Protein 3TAK (pdb70)

Foldseek 3Di:
DQFFEEEAAAQFADAVQHGPLVLLLVLLVVLLVLQHAEYEWLAVLHPVVPADLVRLLVRLLSSCVSCVPSHAYEYEQEELDLVSSLVSQQSSVVSPHQAYEYEQRADVADDLVVSLVSVLVSVVSHVHAYEYEADCVGGVYGNALVSVLVNLPRPNDAYYAYAPLPQVRLLVSQVSNVRSHAYEYAQLLCRLVSLLSPHRYYHDHLCSQVVNLRRQLRVCSVVNVVVVNCVSSVLCNVVSVLCVPDPHPQSSSVLCVVLVSHPQRDDPVDHHPDPVSNVVSVVSCVSSVRD/DQFFAEEAAAQFAAAVQHGPLVLLLVLLVVLLVQQHAEYEFLAVLNPVVPADLVRLLVRLLSSCVSCVPVHAYEYEQEELDLVRSLVSQQSSVVSPHQAYEYEQRADVADDLVRSLVSVLVSVVRHVHAYEYEADCVGGVYGNALVSVLVSLPRPRDAYYAYAPLPQVRLLVSCVSNVRSHAYEYAQLLCRLVSLLSPHRYHHDPLCSQVVNLRSQLRVCSVVNPVVSNVVSSVLCNVVSVLCVPDPPPQSSSLLCVVLVSHHQRDDPVDHHDPPVSNVVSVVSCVSSVRD

Structure (mmCIF, N/CA/C/O backbone):
data_3TAK
#
_entry.id   3TAK
#
_cell.length_a   51.250
_cell.length_b   122.420
_cell.length_c   52.310
_cell.angle_alpha   90.00
_cell.angle_beta   116.01
_cell.angle_gamma   90.00
#
_symmetry.space_group_name_H-M   'P 1 21 1'
#
loop_
_entity.id
_entity.type
_entity.pdbx_description
1 polymer 'Dihydrodipicolinate synthase'
2 non-polymer GLYCEROL
3 non-polymer 'PYRUVIC ACID'
4 non-polymer DI(HYDROXYETHYL)ETHER
5 water water
#
loop_
_atom_site.group_PDB
_atom_site.id
_atom_site.type_symbol
_atom_site.label_atom_id
_atom_site.label_alt_id
_atom_site.label_comp_id
_atom_site.label_asym_id
_atom_site.label_entity_id
_atom_site.label_seq_id
_atom_site.pdbx_PDB_ins_code
_atom_site.Cartn_x
_atom_site.Cartn_y
_atom_site.Cartn_z
_atom_site.occupancy
_atom_site.B_iso_or_equiv
_atom_site.auth_seq_id
_atom_site.auth_comp_id
_atom_site.auth_asym_id
_atom_site.auth_atom_id
_atom_site.pdbx_PDB_model_num
ATOM 1 N N . THR A 1 1 ? 9.552 -21.710 28.035 1.00 30.05 1 THR A N 1
ATOM 2 C CA . THR A 1 1 ? 10.249 -22.966 28.181 1.00 25.40 1 THR A CA 1
ATOM 3 C C . THR A 1 1 ? 11.127 -23.218 26.921 1.00 21.14 1 THR A C 1
ATOM 4 O O . THR A 1 1 ? 12.061 -23.991 26.959 1.00 19.87 1 THR A O 1
ATOM 8 N N . ILE A 1 2 ? 10.781 -22.564 25.765 1.00 15.29 2 ILE A N 1
ATOM 9 C CA . ILE A 1 2 ? 11.551 -22.782 24.544 1.00 15.25 2 ILE A CA 1
ATOM 10 C C . ILE A 1 2 ? 12.890 -22.072 24.725 1.00 15.12 2 ILE A C 1
ATOM 11 O O . ILE A 1 2 ? 12.953 -20.907 25.084 1.00 14.65 2 ILE A O 1
ATOM 16 N N . GLN A 1 3 ? 13.995 -22.805 24.541 1.00 15.01 3 GLN A N 1
ATOM 17 C CA . GLN A 1 3 ? 15.330 -22.272 24.698 1.00 13.66 3 GLN A CA 1
ATOM 18 C C . GLN A 1 3 ? 16.217 -22.541 23.494 1.00 12.97 3 GLN A C 1
ATOM 19 O O . GLN A 1 3 ? 15.966 -23.510 22.760 1.00 16.65 3 GLN A O 1
ATOM 25 N N . GLY A 1 4 ? 17.233 -21.756 23.325 1.00 11.78 4 GLY A N 1
ATOM 26 C CA . GLY A 1 4 ? 18.285 -22.005 22.357 1.00 10.07 4 GLY A CA 1
ATOM 27 C C . GLY A 1 4 ? 18.224 -21.100 21.114 1.00 9.30 4 GLY A C 1
ATOM 28 O O . GLY A 1 4 ? 17.923 -19.952 21.206 1.00 11.27 4 GLY A O 1
ATOM 29 N N . SER A 1 5 ? 18.639 -21.696 19.983 1.00 8.93 5 SER A N 1
ATOM 30 C CA . SER A 1 5 ? 18.648 -20.946 18.700 1.00 10.18 5 SER A CA 1
ATOM 31 C C . SER A 1 5 ? 17.304 -21.136 18.041 1.00 9.07 5 SER A C 1
ATOM 32 O O . SER A 1 5 ? 16.913 -22.251 17.690 1.00 9.65 5 SER A O 1
ATOM 35 N N . ILE A 1 6 ? 16.593 -20.014 17.933 1.00 8.54 6 ILE A N 1
ATOM 36 C CA . ILE A 1 6 ? 15.219 -20.033 17.376 1.00 8.78 6 ILE A CA 1
ATOM 37 C C . ILE A 1 6 ? 15.341 -19.219 16.082 1.00 9.44 6 ILE A C 1
ATOM 38 O O . ILE A 1 6 ? 15.403 -18.002 16.102 1.00 9.86 6 ILE A O 1
ATOM 43 N N . VAL A 1 7 ? 15.342 -19.920 14.969 1.00 7.72 7 VAL A N 1
ATOM 44 C CA . VAL A 1 7 ? 15.498 -19.184 13.697 1.00 8.37 7 VAL A CA 1
ATOM 45 C C . VAL A 1 7 ? 14.199 -18.482 13.267 1.00 6.98 7 VAL A C 1
ATOM 46 O O . VAL A 1 7 ? 13.113 -19.018 13.266 1.00 8.91 7 VAL A O 1
ATOM 50 N N . ALA A 1 8 ? 14.413 -17.188 12.913 1.00 7.77 8 ALA A N 1
ATOM 51 C CA . ALA A 1 8 ? 13.334 -16.389 12.343 1.00 7.05 8 ALA A CA 1
ATOM 52 C C . ALA A 1 8 ? 13.493 -16.685 10.859 1.00 6.64 8 ALA A C 1
ATOM 53 O O . ALA A 1 8 ? 14.192 -16.032 10.151 1.00 8.77 8 ALA A O 1
ATOM 55 N N . ILE A 1 9 ? 12.825 -17.773 10.456 1.00 8.55 9 ILE A N 1
ATOM 56 C CA . ILE A 1 9 ? 13.051 -18.315 9.098 1.00 7.04 9 ILE A CA 1
ATOM 57 C C . ILE A 1 9 ? 12.448 -17.405 7.995 1.00 8.17 9 ILE A C 1
ATOM 58 O O . ILE A 1 9 ? 11.371 -16.866 8.106 1.00 8.93 9 ILE A O 1
ATOM 63 N N . VAL A 1 10 ? 13.214 -17.342 6.917 1.00 8.45 10 VAL A N 1
ATOM 64 C CA . VAL A 1 10 ? 12.735 -16.599 5.732 1.00 7.93 10 VAL A CA 1
ATOM 65 C C . VAL A 1 10 ? 11.612 -17.392 5.111 1.00 9.23 10 VAL A C 1
ATOM 66 O O . VAL A 1 10 ? 11.408 -18.578 5.394 1.00 9.44 10 VAL A O 1
ATOM 70 N N . THR A 1 11 ? 10.843 -16.723 4.263 1.00 7.50 11 THR A N 1
ATOM 71 C CA . THR A 1 11 ? 9.822 -17.416 3.458 1.00 7.90 11 THR A CA 1
ATOM 72 C C . THR A 1 11 ? 10.395 -17.476 2.074 1.00 8.06 11 THR A C 1
ATOM 73 O O . THR A 1 11 ? 10.340 -16.452 1.332 1.00 8.31 11 THR A O 1
ATOM 77 N N . PRO A 1 12 ? 10.914 -18.613 1.631 1.00 8.83 12 PRO A N 1
ATOM 78 C CA . PRO A 1 12 ? 11.542 -18.689 0.278 1.00 7.58 12 PRO A CA 1
ATOM 79 C C . PRO A 1 12 ? 10.447 -18.413 -0.765 1.00 7.69 12 PRO A C 1
ATOM 80 O O . PRO A 1 12 ? 9.292 -18.778 -0.622 1.00 8.31 12 PRO A O 1
ATOM 84 N N . MET A 1 13 ? 10.878 -17.676 -1.819 1.00 8.67 13 MET A N 1
ATOM 85 C CA . MET A 1 13 ? 9.972 -17.326 -2.887 1.00 8.55 13 MET A CA 1
ATOM 86 C C . MET A 1 13 ? 10.556 -17.573 -4.253 1.00 9.55 13 MET A C 1
ATOM 87 O O . MET A 1 13 ? 11.754 -17.529 -4.433 1.00 9.63 13 MET A O 1
ATOM 92 N N . LEU A 1 14 ? 9.645 -17.842 -5.183 1.00 10.49 14 LEU A N 1
ATOM 93 C CA . LEU A 1 14 ? 10.043 -17.979 -6.600 1.00 12.06 14 LEU A CA 1
ATOM 94 C C . LEU A 1 14 ? 10.310 -16.597 -7.124 1.00 13.60 14 LEU A C 1
ATOM 95 O O . LEU A 1 14 ? 9.962 -15.587 -6.494 1.00 12.53 14 LEU A O 1
ATOM 100 N N . LYS A 1 15 ? 10.926 -16.531 -8.298 1.00 15.52 15 LYS A N 1
ATOM 101 C CA . LYS A 1 15 ? 11.219 -15.185 -8.873 1.00 16.24 15 LYS A CA 1
ATOM 102 C C . LYS A 1 15 ? 10.044 -14.296 -8.981 1.00 17.66 15 LYS A C 1
ATOM 103 O O . LYS A 1 15 ? 10.198 -13.060 -8.858 1.00 19.59 15 LYS A O 1
ATOM 109 N N . ASP A 1 16 ? 8.886 -14.818 -9.229 1.00 17.20 16 ASP A N 1
ATOM 110 C CA . ASP A 1 16 ? 7.629 -14.006 -9.362 1.00 20.12 16 ASP A CA 1
ATOM 111 C C . ASP A 1 16 ? 7.018 -13.692 -8.060 1.00 19.27 16 ASP A C 1
ATOM 112 O O . ASP A 1 16 ? 5.899 -13.109 -8.022 1.00 20.88 16 ASP A O 1
ATOM 117 N N . GLY A 1 17 ? 7.702 -14.042 -6.931 1.00 13.66 17 GLY A N 1
ATOM 118 C CA . GLY A 1 17 ? 7.193 -13.714 -5.600 1.00 13.64 17 GLY A CA 1
ATOM 119 C C . GLY A 1 17 ? 6.317 -14.800 -4.948 1.00 11.50 17 GLY A C 1
ATOM 120 O O . GLY A 1 17 ? 6.012 -14.707 -3.786 1.00 12.75 17 GLY A O 1
ATOM 121 N N . GLY A 1 18 ? 5.924 -15.800 -5.746 1.00 12.57 18 GLY A N 1
ATOM 122 C CA . GLY A 1 18 ? 5.117 -16.878 -5.150 1.00 11.22 18 GLY A CA 1
ATOM 123 C C . GLY A 1 18 ? 5.933 -17.638 -4.110 1.00 9.18 18 GLY A C 1
ATOM 124 O O . GLY A 1 18 ? 7.128 -17.738 -4.221 1.00 11.18 18 GLY A O 1
ATOM 125 N N . VAL A 1 19 ? 5.233 -18.162 -3.094 1.00 9.13 19 VAL A N 1
ATOM 126 C CA . VAL A 1 19 ? 5.971 -18.909 -2.081 1.00 9.10 19 VAL A CA 1
ATOM 127 C C . VAL A 1 19 ? 6.573 -20.183 -2.695 1.00 10.18 19 VAL A C 1
ATOM 128 O O . VAL A 1 19 ? 5.915 -20.856 -3.504 1.00 11.68 19 VAL A O 1
ATOM 132 N N . ASP A 1 20 ? 7.819 -20.438 -2.338 1.00 9.16 20 ASP A N 1
ATOM 133 C CA . ASP A 1 20 ? 8.556 -21.639 -2.846 1.00 8.45 20 ASP A CA 1
ATOM 134 C C . ASP A 1 20 ? 8.372 -22.730 -1.780 1.00 8.38 20 ASP A C 1
ATOM 135 O O . ASP A 1 20 ? 9.226 -22.865 -0.892 1.00 10.46 20 ASP A O 1
ATOM 140 N N . TRP A 1 21 ? 7.319 -23.498 -1.927 1.00 8.98 21 TRP A N 1
ATOM 141 C CA . TRP A 1 21 ? 6.957 -24.555 -0.944 1.00 8.57 21 TRP A CA 1
ATOM 142 C C . TRP A 1 21 ? 8.080 -25.590 -0.786 1.00 9.34 21 TRP A C 1
ATOM 143 O O . TRP A 1 21 ? 8.344 -26.031 0.347 1.00 9.73 21 TRP A O 1
ATOM 154 N N . LYS A 1 22 ? 8.616 -26.075 -1.887 1.00 10.20 22 LYS A N 1
ATOM 155 C CA . LYS A 1 22 ? 9.641 -27.118 -1.786 1.00 9.62 22 LYS A CA 1
ATOM 156 C C . LYS A 1 22 ? 10.906 -26.604 -1.080 1.00 10.75 22 LYS A C 1
ATOM 157 O O . LYS A 1 22 ? 11.467 -27.289 -0.211 1.00 10.69 22 LYS A O 1
ATOM 163 N N . SER A 1 23 ? 11.326 -25.388 -1.377 1.00 9.60 23 SER A N 1
ATOM 164 C CA . SER A 1 23 ? 12.536 -24.873 -0.738 1.00 10.84 23 SER A CA 1
ATOM 165 C C . SER A 1 23 ? 12.268 -24.628 0.764 1.00 10.10 23 SER A C 1
ATOM 166 O O . SER A 1 23 ? 13.184 -24.818 1.556 1.00 10.59 23 SER A O 1
ATOM 169 N N . LEU A 1 24 ? 11.053 -24.203 1.097 1.00 10.09 24 LEU A N 1
ATOM 170 C CA . LEU A 1 24 ? 10.723 -24.018 2.525 1.00 9.70 24 LEU A CA 1
ATOM 171 C C . LEU A 1 24 ? 10.843 -25.343 3.277 1.00 10.88 24 LEU A C 1
ATOM 172 O O . LEU A 1 24 ? 11.486 -25.429 4.308 1.00 9.80 24 LEU A O 1
ATOM 177 N N . GLU A 1 25 ? 10.244 -26.383 2.722 1.00 8.94 25 GLU A N 1
ATOM 178 C CA . GLU A 1 25 ? 10.388 -27.720 3.313 1.00 9.94 25 GLU A CA 1
ATOM 179 C C . GLU A 1 25 ? 11.829 -28.135 3.537 1.00 11.82 25 GLU A C 1
ATOM 180 O O . GLU A 1 25 ? 12.170 -28.632 4.586 1.00 10.69 25 GLU A O 1
ATOM 186 N N . LYS A 1 26 ? 12.635 -27.969 2.498 1.00 10.62 26 LYS A N 1
ATOM 187 C CA . LYS A 1 26 ? 14.030 -28.345 2.660 1.00 10.96 26 LYS A CA 1
ATOM 188 C C . LYS A 1 26 ? 14.736 -27.568 3.739 1.00 11.56 26 LYS A C 1
ATOM 189 O O . LYS A 1 26 ? 15.506 -28.115 4.511 1.00 11.43 26 LYS A O 1
ATOM 195 N N . LEU A 1 27 ? 14.419 -26.266 3.869 1.00 10.23 27 LEU A N 1
ATOM 196 C CA . LEU A 1 27 ? 15.019 -25.463 4.931 1.00 9.98 27 LEU A CA 1
ATOM 197 C C . LEU A 1 27 ? 14.610 -25.928 6.302 1.00 10.16 27 LEU A C 1
ATOM 198 O O . LEU A 1 27 ? 15.479 -25.993 7.185 1.00 10.89 27 LEU A O 1
ATOM 203 N N . VAL A 1 28 ? 13.348 -26.253 6.479 1.00 9.74 28 VAL A N 1
ATOM 204 C CA . VAL A 1 28 ? 12.833 -26.703 7.793 1.00 10.61 28 VAL A CA 1
ATOM 205 C C . VAL A 1 28 ? 13.572 -27.984 8.182 1.00 11.95 28 VAL A C 1
ATOM 206 O O . VAL A 1 28 ? 14.023 -28.114 9.312 1.00 11.24 28 VAL A O 1
ATOM 210 N N . GLU A 1 29 ? 13.714 -28.914 7.244 1.00 11.47 29 GLU A N 1
ATOM 211 C CA . GLU A 1 29 ? 14.428 -30.159 7.517 1.00 12.61 29 GLU A CA 1
ATOM 212 C C . GLU A 1 29 ? 15.889 -29.900 7.889 1.00 12.54 29 GLU A C 1
ATOM 213 O O . GLU A 1 29 ? 16.401 -30.448 8.866 1.00 12.50 29 GLU A O 1
ATOM 219 N N . TRP A 1 30 ? 16.549 -29.061 7.098 1.00 10.78 30 TRP A N 1
ATOM 220 C CA . TRP A 1 30 ? 17.917 -28.723 7.293 1.00 11.44 30 TRP A CA 1
ATOM 221 C C . TRP A 1 30 ? 18.097 -28.141 8.694 1.00 12.79 30 TRP A C 1
ATOM 222 O O . TRP A 1 30 ? 19.034 -28.460 9.446 1.00 13.37 30 TRP A O 1
ATOM 233 N N . HIS A 1 31 ? 17.183 -27.251 9.084 1.00 11.59 31 HIS A N 1
ATOM 234 C CA . HIS A 1 31 ? 17.331 -26.660 10.433 1.00 12.03 31 HIS A CA 1
ATOM 235 C C . HIS A 1 31 ? 17.250 -27.731 11.506 1.00 11.96 31 HIS A C 1
ATOM 236 O O . HIS A 1 31 ? 18.042 -27.672 12.475 1.00 12.07 31 HIS A O 1
ATOM 243 N N . ILE A 1 32 ? 16.299 -28.625 11.374 1.00 12.20 32 ILE A N 1
ATOM 244 C CA . ILE A 1 32 ? 16.157 -29.707 12.414 1.00 11.95 32 ILE A CA 1
ATOM 245 C C . ILE A 1 32 ? 17.414 -30.505 12.441 1.00 12.89 32 ILE A C 1
ATOM 246 O O . ILE A 1 32 ? 17.885 -30.893 13.526 1.00 13.57 32 ILE A O 1
ATOM 251 N N . GLU A 1 33 ? 17.906 -30.865 11.253 1.00 13.81 33 GLU A N 1
ATOM 252 C CA . GLU A 1 33 ? 19.143 -31.706 11.170 1.00 15.75 33 GLU A CA 1
ATOM 253 C C . GLU A 1 33 ? 20.339 -30.996 11.725 1.00 15.45 33 GLU A C 1
ATOM 254 O O . GLU A 1 33 ? 21.193 -31.625 12.341 1.00 16.89 33 GLU A O 1
ATOM 260 N N . GLN A 1 34 ? 20.478 -29.676 11.535 1.00 15.57 34 GLN A N 1
ATOM 261 C CA . GLN A 1 34 ? 21.619 -28.923 11.919 1.00 15.78 34 GLN A CA 1
ATOM 262 C C . GLN A 1 34 ? 21.627 -28.452 13.402 1.00 15.01 34 GLN A C 1
ATOM 263 O O . GLN A 1 34 ? 22.633 -27.972 13.879 1.00 17.88 34 GLN A O 1
ATOM 269 N N . GLY A 1 35 ? 20.541 -28.715 14.115 1.00 14.18 35 GLY A N 1
ATOM 270 C CA . GLY A 1 35 ? 20.498 -28.350 15.540 1.00 14.14 35 GLY A CA 1
ATOM 271 C C . GLY A 1 35 ? 19.718 -27.136 15.949 1.00 13.74 35 GLY A C 1
ATOM 272 O O . GLY A 1 35 ? 19.711 -26.793 17.121 1.00 13.77 35 GLY A O 1
ATOM 273 N N . THR A 1 36 ? 19.026 -26.499 14.978 1.00 11.69 36 THR A N 1
ATOM 274 C CA . THR A 1 36 ? 18.140 -25.375 15.353 1.00 11.28 36 THR A CA 1
ATOM 275 C C . THR A 1 36 ? 17.094 -25.890 16.344 1.00 10.63 36 THR A C 1
ATOM 276 O O . THR A 1 36 ? 16.500 -26.948 16.197 1.00 11.57 36 THR A O 1
ATOM 280 N N . ASN A 1 37 ? 16.852 -25.082 17.396 1.00 10.73 37 ASN A N 1
ATOM 281 C CA . ASN A 1 37 ? 15.934 -25.534 18.460 1.00 10.74 37 ASN A CA 1
ATOM 282 C C . ASN A 1 37 ? 14.484 -25.224 18.301 1.00 11.01 37 ASN A C 1
ATOM 283 O O . ASN A 1 37 ? 13.605 -25.861 18.901 1.00 12.15 37 ASN A O 1
ATOM 288 N N . SER A 1 38 ? 14.150 -24.181 17.486 1.00 8.74 38 SER A N 1
ATOM 289 C CA . SER A 1 38 ? 12.768 -23.830 17.252 1.00 9.79 38 SER A CA 1
ATOM 290 C C . SER A 1 38 ? 12.762 -22.921 16.003 1.00 8.07 38 SER A C 1
ATOM 291 O O . SER A 1 38 ? 13.805 -22.426 15.593 1.00 9.95 38 SER A O 1
ATOM 294 N N . ILE A 1 39 ? 11.570 -22.833 15.380 1.00 9.62 39 ILE A N 1
ATOM 295 C CA . ILE A 1 39 ? 11.428 -21.967 14.222 1.00 8.76 39 ILE A CA 1
ATOM 296 C C . ILE A 1 39 ? 10.320 -20.984 14.477 1.00 8.65 39 ILE A C 1
ATOM 297 O O . ILE A 1 39 ? 9.222 -21.353 14.922 1.00 9.60 39 ILE A O 1
ATOM 302 N N . VAL A 1 40 ? 10.579 -19.694 14.127 1.00 9.59 40 VAL A N 1
ATOM 303 C CA . VAL A 1 40 ? 9.498 -18.691 14.087 1.00 8.84 40 VAL A CA 1
ATOM 304 C C . VAL A 1 40 ? 9.051 -18.626 12.651 1.00 9.24 40 VAL A C 1
ATOM 305 O O . VAL A 1 40 ? 9.864 -18.249 11.776 1.00 8.76 40 VAL A O 1
ATOM 309 N N . ALA A 1 41 ? 7.795 -18.962 12.428 1.00 8.41 41 ALA A N 1
ATOM 310 C CA . ALA A 1 41 ? 7.212 -18.902 11.084 1.00 8.81 41 ALA A CA 1
ATOM 311 C C . ALA A 1 41 ? 6.569 -17.556 10.892 1.00 10.44 41 ALA A C 1
ATOM 312 O O . ALA A 1 41 ? 5.840 -17.072 11.733 1.00 11.51 41 ALA A O 1
ATOM 314 N N . VAL A 1 42 ? 6.806 -16.967 9.716 1.00 9.97 42 VAL A N 1
ATOM 315 C CA . VAL A 1 42 ? 6.153 -15.702 9.342 1.00 11.73 42 VAL A CA 1
ATOM 316 C C . VAL A 1 42 ? 6.447 -14.600 10.314 1.00 11.68 42 VAL A C 1
ATOM 317 O O . VAL A 1 42 ? 5.465 -13.859 10.695 1.00 14.23 42 VAL A O 1
ATOM 321 N N . GLY A 1 43 ? 7.672 -14.450 10.746 1.00 11.72 43 GLY A N 1
ATOM 322 C CA . GLY A 1 43 ? 8.044 -13.265 11.562 1.00 9.97 43 GLY A CA 1
ATOM 323 C C . GLY A 1 43 ? 8.461 -12.167 10.549 1.00 9.30 43 GLY A C 1
ATOM 324 O O . GLY A 1 43 ? 8.153 -12.248 9.372 1.00 10.35 43 GLY A O 1
ATOM 325 N N . THR A 1 44 ? 9.168 -11.182 11.061 1.00 9.40 44 THR A N 1
ATOM 326 C CA . THR A 1 44 ? 9.662 -10.063 10.216 1.00 9.27 44 THR A CA 1
ATOM 327 C C . THR A 1 44 ? 10.538 -10.620 9.120 1.00 8.66 44 THR A C 1
ATOM 328 O O . THR A 1 44 ? 10.474 -10.220 7.943 1.00 8.54 44 THR A O 1
ATOM 332 N N . THR A 1 45 ? 11.403 -11.537 9.529 1.00 8.16 45 THR A N 1
ATOM 333 C CA . THR A 1 45 ? 12.396 -12.105 8.559 1.00 7.63 45 THR A CA 1
ATOM 334 C C . THR A 1 45 ? 11.665 -12.962 7.531 1.00 7.91 45 THR A C 1
ATOM 335 O O . THR A 1 45 ? 12.172 -13.172 6.423 1.00 8.23 45 THR A O 1
ATOM 339 N N . GLY A 1 46 ? 10.457 -13.429 7.850 1.00 7.35 46 GLY A N 1
ATOM 340 C CA . GLY A 1 46 ? 9.664 -14.215 6.930 1.00 8.32 46 GLY A CA 1
ATOM 341 C C . GLY A 1 46 ? 8.706 -13.406 6.078 1.00 8.31 46 GLY A C 1
ATOM 342 O O . GLY A 1 46 ? 7.791 -13.957 5.456 1.00 8.60 46 GLY A O 1
ATOM 343 N N . GLU A 1 47 ? 8.900 -12.072 6.063 1.00 7.80 47 GLU A N 1
ATOM 344 C CA . GLU A 1 47 ? 8.071 -11.172 5.261 1.00 8.10 47 GLU A CA 1
ATOM 345 C C . GLU A 1 47 ? 6.571 -11.257 5.571 1.00 8.60 47 GLU A C 1
ATOM 346 O O . GLU A 1 47 ? 5.721 -11.236 4.697 1.00 8.43 47 GLU A O 1
ATOM 352 N N . ALA A 1 48 ? 6.251 -11.308 6.908 1.00 9.05 48 ALA A N 1
ATOM 353 C CA . ALA A 1 48 ? 4.872 -11.333 7.304 1.00 10.91 48 ALA A CA 1
ATOM 354 C C . ALA A 1 48 ? 4.076 -10.212 6.640 1.00 9.48 48 ALA A C 1
ATOM 355 O O . ALA A 1 48 ? 2.929 -10.421 6.262 1.00 10.80 48 ALA A O 1
ATOM 357 N N . SER A 1 49 ? 4.679 -9.038 6.518 1.00 10.11 49 SER A N 1
ATOM 358 C CA . SER A 1 49 ? 4.011 -7.908 5.974 1.00 11.07 49 SER A CA 1
ATOM 359 C C . SER A 1 49 ? 3.463 -8.057 4.569 1.00 9.71 49 SER A C 1
ATOM 360 O O . SER A 1 49 ? 2.441 -7.414 4.216 1.00 12.14 49 SER A O 1
ATOM 363 N N . THR A 1 50 ? 4.128 -8.846 3.744 1.00 9.27 50 THR A N 1
ATOM 364 C CA . THR A 1 50 ? 3.692 -8.935 2.348 1.00 9.36 50 THR A CA 1
ATOM 365 C C . THR A 1 50 ? 3.033 -10.285 1.997 1.00 9.21 50 THR A C 1
ATOM 366 O O . THR A 1 50 ? 2.742 -10.525 0.825 1.00 10.82 50 THR A O 1
ATOM 370 N N . LEU A 1 51 ? 2.802 -11.087 3.018 1.00 9.98 51 LEU A N 1
ATOM 371 C CA . LEU A 1 51 ? 2.068 -12.398 2.769 1.00 10.49 51 LEU A CA 1
ATOM 372 C C . LEU A 1 51 ? 0.607 -12.118 3.053 1.00 13.69 51 LEU A C 1
ATOM 373 O O . LEU A 1 51 ? 0.265 -11.440 4.026 1.00 15.01 51 LEU A O 1
ATOM 378 N N . SER A 1 52 ? -0.236 -12.786 2.249 1.00 14.28 52 SER A N 1
ATOM 379 C CA . SER A 1 52 ? -1.678 -12.672 2.477 1.00 15.67 52 SER A CA 1
ATOM 380 C C . SER A 1 52 ? -2.062 -13.502 3.683 1.00 17.47 52 SER A C 1
ATOM 381 O O . SER A 1 52 ? -1.251 -14.281 4.224 1.00 16.91 52 SER A O 1
ATOM 384 N N . MET A 1 53 ? -3.267 -13.310 4.167 1.00 17.94 53 MET A N 1
ATOM 385 C CA . MET A 1 53 ? -3.718 -14.111 5.303 1.00 19.67 53 MET A CA 1
ATOM 386 C C . MET A 1 53 ? -3.713 -15.593 4.976 1.00 16.90 53 MET A C 1
ATOM 387 O O . MET A 1 53 ? -3.253 -16.393 5.820 1.00 17.62 53 MET A O 1
ATOM 392 N N . GLU A 1 54 ? -4.119 -15.976 3.807 1.00 18.63 54 GLU A N 1
ATOM 393 C CA . GLU A 1 54 ? -4.060 -17.372 3.401 1.00 18.66 54 GLU A CA 1
ATOM 394 C C . GLU A 1 54 ? -2.665 -17.868 3.407 1.00 17.56 54 GLU A C 1
ATOM 395 O O . GLU A 1 54 ? -2.392 -18.976 3.852 1.00 15.61 54 GLU A O 1
ATOM 401 N N . GLU A 1 55 ? -1.725 -17.055 2.862 1.00 15.73 55 GLU A N 1
ATOM 402 C CA . GLU A 1 55 ? -0.319 -17.510 2.817 1.00 13.48 55 GLU A CA 1
ATOM 403 C C . GLU A 1 55 ? 0.319 -17.610 4.197 1.00 12.94 55 GLU A C 1
ATOM 404 O O . GLU A 1 55 ? 1.085 -18.479 4.464 1.00 12.42 55 GLU A O 1
ATOM 410 N N . HIS A 1 56 ? -0.127 -16.701 5.100 1.00 13.43 56 HIS A N 1
ATOM 411 C CA . HIS A 1 56 ? 0.357 -16.690 6.468 1.00 14.53 56 HIS A CA 1
ATOM 412 C C . HIS A 1 56 ? -0.037 -18.058 7.082 1.00 14.61 56 HIS A C 1
ATOM 413 O O . HIS A 1 56 ? 0.826 -18.770 7.678 1.00 13.03 56 HIS A O 1
ATOM 420 N N . THR A 1 57 ? -1.260 -18.468 6.882 1.00 13.31 57 THR A N 1
ATOM 421 C CA . THR A 1 57 ? -1.793 -19.768 7.386 1.00 13.47 57 THR A CA 1
ATOM 422 C C . THR A 1 57 ? -1.081 -20.915 6.695 1.00 13.37 57 THR A C 1
ATOM 423 O O . THR A 1 57 ? -0.685 -21.901 7.366 1.00 13.67 57 THR A O 1
ATOM 427 N N . GLN A 1 58 ? -0.910 -20.877 5.367 1.00 12.22 58 GLN A N 1
ATOM 428 C CA . GLN A 1 58 ? -0.268 -21.963 4.661 1.00 12.84 58 GLN A CA 1
ATOM 429 C C . GLN A 1 58 ? 1.161 -22.167 5.125 1.00 11.91 58 GLN A C 1
ATOM 430 O O . GLN A 1 58 ? 1.640 -23.265 5.267 1.00 11.85 58 GLN A O 1
ATOM 436 N N . VAL A 1 59 ? 1.935 -21.050 5.289 1.00 10.51 59 VAL A N 1
ATOM 437 C CA . VAL A 1 59 ? 3.322 -21.174 5.703 1.00 9.99 59 VAL A CA 1
ATOM 438 C C . VAL A 1 59 ? 3.406 -21.799 7.105 1.00 10.77 59 VAL A C 1
ATOM 439 O O . VAL A 1 59 ? 4.234 -22.712 7.357 1.00 10.11 59 VAL A O 1
ATOM 443 N N . ILE A 1 60 ? 2.546 -21.357 8.027 1.00 9.93 60 ILE A N 1
ATOM 444 C CA . ILE A 1 60 ? 2.588 -21.912 9.407 1.00 10.52 60 ILE A CA 1
ATOM 445 C C . ILE A 1 60 ? 2.258 -23.386 9.294 1.00 11.27 60 ILE A C 1
ATOM 446 O O . ILE A 1 60 ? 2.936 -24.218 9.907 1.00 10.87 60 ILE A O 1
ATOM 451 N N . LYS A 1 61 ? 1.185 -23.714 8.536 1.00 10.53 61 LYS A N 1
ATOM 452 C CA . LYS A 1 61 ? 0.734 -25.103 8.420 1.00 11.02 61 LYS A CA 1
ATOM 453 C C . LYS A 1 61 ? 1.834 -25.966 7.855 1.00 10.91 61 LYS A C 1
ATOM 454 O O . LYS A 1 61 ? 2.039 -27.104 8.281 1.00 11.56 61 LYS A O 1
ATOM 460 N N . GLU A 1 62 ? 2.490 -25.459 6.818 1.00 10.76 62 GLU A N 1
ATOM 461 C CA . GLU A 1 62 ? 3.577 -26.248 6.167 1.00 9.87 62 GLU A CA 1
ATOM 462 C C . GLU A 1 62 ? 4.796 -26.468 7.050 1.00 10.68 62 GLU A C 1
ATOM 463 O O . GLU A 1 62 ? 5.356 -27.557 7.076 1.00 10.41 62 GLU A O 1
ATOM 469 N N . ILE A 1 63 ? 5.214 -25.426 7.800 1.00 8.87 63 ILE A N 1
ATOM 470 C CA . ILE A 1 63 ? 6.385 -25.602 8.683 1.00 9.53 63 ILE A CA 1
ATOM 471 C C . ILE A 1 63 ? 6.014 -26.596 9.795 1.00 9.15 63 ILE A C 1
ATOM 472 O O . ILE A 1 63 ? 6.814 -27.487 10.129 1.00 10.20 63 ILE A O 1
ATOM 477 N N . ILE A 1 64 ? 4.781 -26.487 10.306 1.00 8.36 64 ILE A N 1
ATOM 478 C CA . ILE A 1 64 ? 4.336 -27.450 11.362 1.00 9.20 64 ILE A CA 1
ATOM 479 C C . ILE A 1 64 ? 4.316 -28.870 10.772 1.00 11.56 64 ILE A C 1
ATOM 480 O O . ILE A 1 64 ? 4.758 -29.816 11.430 1.00 12.54 64 ILE A O 1
ATOM 485 N N . ARG A 1 65 ? 3.802 -29.010 9.541 1.00 11.87 65 ARG A N 1
ATOM 486 C CA . ARG A 1 65 ? 3.712 -30.343 8.921 1.00 12.23 65 ARG A CA 1
ATOM 487 C C . ARG A 1 65 ? 5.077 -30.945 8.780 1.00 13.52 65 ARG A C 1
ATOM 488 O O . ARG A 1 65 ? 5.303 -32.150 9.169 1.00 13.39 65 ARG A O 1
ATOM 496 N N . VAL A 1 66 ? 6.015 -30.238 8.197 1.00 10.70 66 VAL A N 1
ATOM 497 C CA . VAL A 1 66 ? 7.365 -30.759 7.970 1.00 11.28 66 VAL A CA 1
ATOM 498 C C . VAL A 1 66 ? 8.115 -31.001 9.284 1.00 13.16 66 VAL A C 1
ATOM 499 O O . VAL A 1 66 ? 8.864 -32.022 9.428 1.00 14.68 66 VAL A O 1
ATOM 503 N N . ALA A 1 67 ? 7.957 -30.103 10.269 1.00 12.51 67 ALA A N 1
ATOM 504 C CA . ALA A 1 67 ? 8.710 -30.301 11.502 1.00 13.19 67 ALA A CA 1
ATOM 505 C C . ALA A 1 67 ? 8.240 -31.540 12.265 1.00 13.07 67 ALA A C 1
ATOM 506 O O . ALA A 1 67 ? 9.036 -32.145 13.006 1.00 15.98 67 ALA A O 1
ATOM 508 N N . ASN A 1 68 ? 6.998 -31.913 12.051 1.00 14.85 68 ASN A N 1
ATOM 509 C CA . ASN A 1 68 ? 6.378 -33.116 12.661 1.00 16.60 68 ASN A CA 1
ATOM 510 C C . ASN A 1 68 ? 6.668 -33.250 14.167 1.00 16.23 68 ASN A C 1
ATOM 511 O O . ASN A 1 68 ? 7.108 -34.332 14.648 1.00 17.15 68 ASN A O 1
ATOM 516 N N . LYS A 1 69 ? 6.505 -32.157 14.884 1.00 16.01 69 LYS A N 1
ATOM 517 C CA . LYS A 1 69 ? 6.711 -32.129 16.366 1.00 17.70 69 LYS A CA 1
ATOM 518 C C . LYS A 1 69 ? 8.102 -32.343 16.868 1.00 17.82 69 LYS A C 1
ATOM 519 O O . LYS A 1 69 ? 8.290 -32.493 18.094 1.00 18.81 69 LYS A O 1
ATOM 525 N N . ARG A 1 70 ? 9.121 -32.328 16.015 1.00 14.59 70 ARG A N 1
ATOM 526 C CA . ARG A 1 70 ? 10.453 -32.522 16.421 1.00 15.52 70 ARG A CA 1
ATOM 527 C C . ARG A 1 70 ? 11.016 -31.337 17.206 1.00 13.86 70 ARG A C 1
ATOM 528 O O . ARG A 1 70 ? 11.905 -31.480 18.070 1.00 14.82 70 ARG A O 1
ATOM 536 N N . ILE A 1 71 ? 10.565 -30.115 16.851 1.00 13.69 71 ILE A N 1
ATOM 537 C CA . ILE A 1 71 ? 10.972 -28.874 17.563 1.00 13.60 71 ILE A CA 1
ATOM 538 C C . ILE A 1 71 ? 9.716 -28.003 17.625 1.00 13.22 71 ILE A C 1
ATOM 539 O O . ILE A 1 71 ? 8.789 -28.158 16.832 1.00 15.09 71 ILE A O 1
ATOM 544 N N . PRO A 1 72 ? 9.647 -27.107 18.621 1.00 11.76 72 PRO A N 1
ATOM 545 C CA . PRO A 1 72 ? 8.449 -26.291 18.703 1.00 11.01 72 PRO A CA 1
ATOM 546 C C . PRO A 1 72 ? 8.437 -25.213 17.604 1.00 10.76 72 PRO A C 1
ATOM 547 O O . PRO A 1 72 ? 9.527 -24.751 17.175 1.00 11.12 72 PRO A O 1
ATOM 551 N N . ILE A 1 73 ? 7.238 -24.913 17.138 1.00 10.82 73 ILE A N 1
ATOM 552 C CA . ILE A 1 73 ? 7.051 -23.894 16.086 1.00 9.01 73 ILE A CA 1
ATOM 553 C C . ILE A 1 73 ? 6.319 -22.723 16.698 1.00 9.69 73 ILE A C 1
ATOM 554 O O . ILE A 1 73 ? 5.262 -22.865 17.284 1.00 10.30 73 ILE A O 1
ATOM 559 N N . ILE A 1 74 ? 6.917 -21.529 16.526 1.00 9.28 74 ILE A N 1
ATOM 560 C CA . ILE A 1 74 ? 6.338 -20.284 17.013 1.00 8.94 74 ILE A CA 1
ATOM 561 C C . ILE A 1 74 ? 5.801 -19.527 15.807 1.00 7.98 74 ILE A C 1
ATOM 562 O O . ILE A 1 74 ? 6.534 -19.320 14.845 1.00 11.90 74 ILE A O 1
ATOM 567 N N . ALA A 1 75 ? 4.542 -19.152 15.853 1.00 8.51 75 ALA A N 1
ATOM 568 C CA . ALA A 1 75 ? 3.958 -18.417 14.727 1.00 9.53 75 ALA A CA 1
ATOM 569 C C . ALA A 1 75 ? 3.967 -16.909 14.959 1.00 9.83 75 ALA A C 1
ATOM 570 O O . ALA A 1 75 ? 3.527 -16.421 15.975 1.00 9.24 75 ALA A O 1
ATOM 572 N N . GLY A 1 76 ? 4.469 -16.181 13.957 1.00 9.41 76 GLY A N 1
ATOM 573 C CA . GLY A 1 76 ? 4.395 -14.717 14.018 1.00 9.09 76 GLY A CA 1
ATOM 574 C C . GLY A 1 76 ? 2.937 -14.354 13.781 1.00 10.61 76 GLY A C 1
ATOM 575 O O . GLY A 1 76 ? 2.304 -14.767 12.759 1.00 11.88 76 GLY A O 1
ATOM 576 N N . THR A 1 77 ? 2.330 -13.625 14.700 1.00 9.21 77 THR A N 1
ATOM 577 C CA . THR A 1 77 ? 0.930 -13.234 14.582 1.00 10.71 77 THR A CA 1
ATOM 578 C C . THR A 1 77 ? 0.661 -11.777 14.933 1.00 11.40 77 THR A C 1
ATOM 579 O O . THR A 1 77 ? -0.455 -11.403 15.205 1.00 11.79 77 THR A O 1
ATOM 583 N N . GLY A 1 78 ? 1.724 -10.989 14.962 1.00 12.36 78 GLY A N 1
ATOM 584 C CA . GLY A 1 78 ? 1.579 -9.583 15.284 1.00 13.92 78 GLY A CA 1
ATOM 585 C C . GLY A 1 78 ? 0.806 -8.773 14.245 1.00 13.35 78 GLY A C 1
ATOM 586 O O . GLY A 1 78 ? 0.797 -9.082 13.062 1.00 13.18 78 GLY A O 1
ATOM 587 N N . ALA A 1 79 ? 0.158 -7.737 14.752 1.00 11.37 79 ALA A N 1
ATOM 588 C CA . ALA A 1 79 ? -0.628 -6.836 13.873 1.00 10.90 79 ALA A CA 1
ATOM 589 C C . ALA A 1 79 ? -0.698 -5.503 14.612 1.00 11.56 79 ALA A C 1
ATOM 590 O O . ALA A 1 79 ? -0.481 -5.443 15.836 1.00 13.05 79 ALA A O 1
ATOM 592 N N . ASN A 1 80 ? -0.996 -4.419 13.900 1.00 11.50 80 ASN A N 1
ATOM 593 C CA . ASN A 1 80 ? -1.144 -3.127 14.597 1.00 10.86 80 ASN A CA 1
ATOM 594 C C . ASN A 1 80 ? -2.579 -2.812 14.951 1.00 9.97 80 ASN A C 1
ATOM 595 O O . ASN A 1 80 ? -2.912 -1.763 15.450 1.00 11.16 80 ASN A O 1
ATOM 600 N N . SER A 1 81 ? -3.436 -3.795 14.716 1.00 10.85 81 SER A N 1
ATOM 601 C CA . SER A 1 81 ? -4.833 -3.740 15.126 1.00 11.35 81 SER A CA 1
ATOM 602 C C . SER A 1 81 ? -5.005 -4.877 16.141 1.00 10.88 81 SER A C 1
ATOM 603 O O . SER A 1 81 ? -4.582 -5.995 15.868 1.00 11.32 81 SER A O 1
ATOM 606 N N . THR A 1 82 ? -5.600 -4.586 17.300 1.00 11.49 82 THR A N 1
ATOM 607 C CA . THR A 1 82 ? -5.771 -5.637 18.302 1.00 11.69 82 THR A CA 1
ATOM 608 C C . THR A 1 82 ? -6.714 -6.672 17.785 1.00 12.39 82 THR A C 1
ATOM 609 O O . THR A 1 82 ? -6.466 -7.914 17.987 1.00 11.40 82 THR A O 1
ATOM 613 N N . ARG A 1 83 ? -7.740 -6.294 17.068 1.00 13.20 83 ARG A N 1
ATOM 614 C CA . ARG A 1 83 ? -8.704 -7.268 16.546 1.00 14.03 83 ARG A CA 1
ATOM 615 C C . ARG A 1 83 ? -7.985 -8.174 15.605 1.00 14.13 83 ARG A C 1
ATOM 616 O O . ARG A 1 83 ? -8.234 -9.402 15.625 1.00 13.92 83 ARG A O 1
ATOM 624 N N . GLU A 1 84 ? -7.162 -7.643 14.718 1.00 13.10 84 GLU A N 1
ATOM 625 C CA . GLU A 1 84 ? -6.478 -8.529 13.733 1.00 13.07 84 GLU A CA 1
ATOM 626 C C . GLU A 1 84 ? -5.444 -9.433 14.436 1.00 12.25 84 GLU A C 1
ATOM 627 O O . GLU A 1 84 ? -5.301 -10.592 14.045 1.00 12.99 84 GLU A O 1
ATOM 633 N N . ALA A 1 85 ? -4.792 -8.916 15.449 1.00 10.61 85 ALA A N 1
ATOM 634 C CA . ALA A 1 85 ? -3.789 -9.751 16.178 1.00 10.77 85 ALA A CA 1
ATOM 635 C C . ALA A 1 85 ? -4.521 -10.934 16.817 1.00 10.54 85 ALA A C 1
ATOM 636 O O . ALA A 1 85 ? -3.994 -12.053 16.858 1.00 11.00 85 ALA A O 1
ATOM 638 N N . ILE A 1 86 ? -5.699 -10.678 17.341 1.00 12.10 86 ILE A N 1
ATOM 639 C CA . ILE A 1 86 ? -6.485 -11.779 17.978 1.00 11.30 86 ILE A CA 1
ATOM 640 C C . ILE A 1 86 ? -6.792 -12.850 16.938 1.00 13.34 86 ILE A C 1
ATOM 641 O O . ILE A 1 86 ? -6.672 -14.032 17.177 1.00 13.01 86 ILE A O 1
ATOM 646 N N . GLU A 1 87 ? -7.238 -12.431 15.770 1.00 12.80 87 GLU A N 1
ATOM 647 C CA . GLU A 1 87 ? -7.595 -13.361 14.729 1.00 16.98 87 GLU A CA 1
ATOM 648 C C . GLU A 1 87 ? -6.402 -14.153 14.273 1.00 14.27 87 GLU A C 1
ATOM 649 O O . GLU A 1 87 ? -6.484 -15.317 14.104 1.00 13.41 87 GLU A O 1
ATOM 655 N N . LEU A 1 88 ? -5.293 -13.482 14.048 1.00 13.98 88 LEU A N 1
ATOM 656 C CA . LEU A 1 88 ? -4.115 -14.203 13.569 1.00 11.58 88 LEU A CA 1
ATOM 657 C C . LEU A 1 88 ? -3.607 -15.202 14.638 1.00 10.83 88 LEU A C 1
ATOM 658 O O . LEU A 1 88 ? -3.177 -16.303 14.331 1.00 11.26 88 LEU A O 1
ATOM 663 N N . THR A 1 89 ? -3.702 -14.774 15.899 1.00 11.01 89 THR A N 1
ATOM 664 C CA . THR A 1 89 ? -3.233 -15.648 16.984 1.00 11.60 89 THR A CA 1
ATOM 665 C C . THR A 1 89 ? -4.155 -16.841 17.194 1.00 12.73 89 THR A C 1
ATOM 666 O O . THR A 1 89 ? -3.669 -17.943 17.425 1.00 12.35 89 THR A O 1
ATOM 670 N N . LYS A 1 90 ? -5.455 -16.612 17.051 1.00 12.96 90 LYS A N 1
ATOM 671 C CA . LYS A 1 90 ? -6.395 -17.770 17.112 1.00 14.44 90 LYS A CA 1
ATOM 672 C C . LYS A 1 90 ? -6.076 -18.726 15.991 1.00 15.15 90 LYS A C 1
ATOM 673 O O . LYS A 1 90 ? -6.078 -19.972 16.190 1.00 12.61 90 LYS A O 1
ATOM 679 N N . ALA A 1 91 ? -5.871 -18.226 14.780 1.00 13.66 91 ALA A N 1
ATOM 680 C CA . ALA A 1 91 ? -5.556 -19.096 13.688 1.00 13.71 91 ALA A CA 1
ATOM 681 C C . ALA A 1 91 ? -4.319 -19.907 13.975 1.00 14.19 91 ALA A C 1
ATOM 682 O O . ALA A 1 91 ? -4.265 -21.137 13.706 1.00 15.03 91 ALA A O 1
ATOM 684 N N . ALA A 1 92 ? -3.279 -19.292 14.527 1.00 12.41 92 ALA A N 1
ATOM 685 C CA . ALA A 1 92 ? -2.078 -20.041 14.836 1.00 11.53 92 ALA A CA 1
ATOM 686 C C . ALA A 1 92 ? -2.330 -21.111 15.868 1.00 13.30 92 ALA A C 1
ATOM 687 O O . ALA A 1 92 ? -1.832 -22.241 15.740 1.00 12.93 92 ALA A O 1
ATOM 689 N N . LYS A 1 93 ? -3.140 -20.793 16.869 1.00 11.38 93 LYS A N 1
ATOM 690 C CA . LYS A 1 93 ? -3.460 -21.825 17.914 1.00 12.92 93 LYS A CA 1
ATOM 691 C C . LYS A 1 93 ? -4.160 -22.977 17.229 1.00 14.59 93 LYS A C 1
ATOM 692 O O . LYS A 1 93 ? -3.812 -24.164 17.492 1.00 12.98 93 LYS A O 1
ATOM 698 N N . ASP A 1 94 ? -5.118 -22.658 16.354 1.00 14.01 94 ASP A N 1
ATOM 699 C CA . ASP A 1 94 ? -5.882 -23.725 15.650 1.00 12.81 94 ASP A CA 1
ATOM 700 C C . ASP A 1 94 ? -5.030 -24.571 14.766 1.00 14.27 94 ASP A C 1
ATOM 701 O O . ASP A 1 94 ? -5.323 -25.760 14.569 1.00 15.49 94 ASP A O 1
ATOM 706 N N . LEU A 1 95 ? -3.988 -24.008 14.190 1.00 12.86 95 LEU A N 1
ATOM 707 C CA . LEU A 1 95 ? -3.079 -24.766 13.357 1.00 13.44 95 LEU A CA 1
ATOM 708 C C . LEU A 1 95 ? -2.089 -25.607 14.123 1.00 13.87 95 LEU A C 1
ATOM 709 O O . LEU A 1 95 ? -1.351 -26.442 13.553 1.00 15.44 95 LEU A O 1
ATOM 714 N N . GLY A 1 96 ? -2.086 -25.439 15.427 1.00 12.67 96 GLY A N 1
ATOM 715 C CA . GLY A 1 96 ? -1.230 -26.235 16.292 1.00 12.74 96 GLY A CA 1
ATOM 716 C C . GLY A 1 96 ? 0.141 -25.652 16.594 1.00 12.33 96 GLY A C 1
ATOM 717 O O . GLY A 1 96 ? 1.045 -26.337 17.059 1.00 13.39 96 GLY A O 1
ATOM 718 N N . ALA A 1 97 ? 0.322 -24.321 16.423 1.00 12.35 97 ALA A N 1
ATOM 719 C CA . ALA A 1 97 ? 1.555 -23.711 16.783 1.00 10.54 97 ALA A CA 1
ATOM 720 C C . ALA A 1 97 ? 1.824 -23.834 18.280 1.00 11.18 97 ALA A C 1
ATOM 721 O O . ALA A 1 97 ? 0.781 -23.856 19.078 1.00 12.43 97 ALA A O 1
ATOM 723 N N . ASP A 1 98 ? 3.059 -23.881 18.690 1.00 11.46 98 ASP A N 1
ATOM 724 C CA . ASP A 1 98 ? 3.374 -24.025 20.114 1.00 11.67 98 ASP A CA 1
ATOM 725 C C . ASP A 1 98 ? 3.285 -22.718 20.845 1.00 12.82 98 ASP A C 1
ATOM 726 O O . ASP A 1 98 ? 3.070 -22.692 22.078 1.00 13.37 98 ASP A O 1
ATOM 731 N N . ALA A 1 99 ? 3.480 -21.605 20.126 1.00 10.95 99 ALA A N 1
ATOM 732 C CA . ALA A 1 99 ? 3.427 -20.279 20.736 1.00 12.01 99 ALA A CA 1
ATOM 733 C C . ALA A 1 99 ? 3.275 -19.298 19.612 1.00 11.07 99 ALA A C 1
ATOM 734 O O . ALA A 1 99 ? 3.349 -19.661 18.434 1.00 10.78 99 ALA A O 1
ATOM 736 N N . ALA A 1 100 ? 3.036 -18.028 19.965 1.00 10.43 100 ALA A N 1
ATOM 737 C CA . ALA A 1 100 ? 2.909 -16.971 18.960 1.00 8.86 100 ALA A CA 1
ATOM 738 C C . ALA A 1 100 ? 3.843 -15.870 19.339 1.00 10.68 100 ALA A C 1
ATOM 739 O O . ALA A 1 100 ? 4.072 -15.585 20.537 1.00 11.31 100 ALA A O 1
ATOM 741 N N . LEU A 1 101 ? 4.389 -15.202 18.329 1.00 9.04 101 LEU A N 1
ATOM 742 C CA . LEU A 1 101 ? 5.319 -14.067 18.542 1.00 10.13 101 LEU A CA 1
ATOM 743 C C . LEU A 1 101 ? 4.597 -12.859 17.999 1.00 9.44 101 LEU A C 1
ATOM 744 O O . LEU A 1 101 ? 4.174 -12.826 16.847 1.00 9.11 101 LEU A O 1
ATOM 749 N N . LEU A 1 102 ? 4.405 -11.848 18.861 1.00 8.45 102 LEU A N 1
ATOM 750 C CA . LEU A 1 102 ? 3.654 -10.659 18.482 1.00 10.09 102 LEU A CA 1
ATOM 751 C C . LEU A 1 102 ? 4.437 -9.368 18.664 1.00 8.29 102 LEU A C 1
ATOM 752 O O . LEU A 1 102 ? 4.660 -8.865 19.748 1.00 10.32 102 LEU A O 1
ATOM 757 N N . VAL A 1 103 ? 4.853 -8.828 17.538 1.00 9.17 103 VAL A N 1
ATOM 758 C CA . VAL A 1 103 ? 5.550 -7.536 17.553 1.00 8.33 103 VAL A CA 1
ATOM 759 C C . VAL A 1 103 ? 4.571 -6.472 18.041 1.00 10.31 103 VAL A C 1
ATOM 760 O O . VAL A 1 103 ? 3.348 -6.546 17.876 1.00 10.06 103 VAL A O 1
ATOM 764 N N . THR A 1 104 ? 5.115 -5.470 18.721 1.00 8.91 104 THR A N 1
ATOM 765 C CA . THR A 1 104 ? 4.277 -4.356 19.188 1.00 10.20 104 THR A CA 1
ATOM 766 C C . THR A 1 104 ? 3.604 -3.731 17.960 1.00 10.11 104 THR A C 1
ATOM 767 O O . THR A 1 104 ? 4.259 -3.585 16.923 1.00 11.63 104 THR A O 1
ATOM 771 N N . PRO A 1 105 ? 2.378 -3.226 18.118 1.00 9.29 105 PRO A N 1
ATOM 772 C CA . PRO A 1 105 ? 1.746 -2.510 17.020 1.00 9.40 105 PRO A CA 1
ATOM 773 C C . PRO A 1 105 ? 2.705 -1.455 16.482 1.00 9.31 105 PRO A C 1
ATOM 774 O O . PRO A 1 105 ? 3.305 -0.670 17.261 1.00 12.18 105 PRO A O 1
ATOM 778 N N . TYR A 1 106 ? 2.853 -1.410 15.166 1.00 9.50 106 TYR A N 1
ATOM 779 C CA . TYR A 1 106 ? 3.748 -0.479 14.481 1.00 8.30 106 TYR A CA 1
ATOM 780 C C . TYR A 1 106 ? 2.933 0.603 13.832 1.00 9.41 106 TYR A C 1
ATOM 781 O O . TYR A 1 106 ? 1.754 0.451 13.586 1.00 9.95 106 TYR A O 1
ATOM 790 N N . TYR A 1 107 ? 3.636 1.703 13.591 1.00 7.78 107 TYR A N 1
ATOM 791 C CA . TYR A 1 107 ? 3.063 2.828 12.848 1.00 7.83 107 TYR A CA 1
ATOM 792 C C . TYR A 1 107 ? 2.045 3.652 13.618 1.00 9.83 107 TYR A C 1
ATOM 793 O O . TYR A 1 107 ? 2.177 4.899 13.586 1.00 9.83 107 TYR A O 1
ATOM 802 N N . ASN A 1 108 ? 1.067 3.051 14.303 1.00 8.20 108 ASN A N 1
ATOM 803 C CA . ASN A 1 108 ? 0.046 3.847 14.997 1.00 9.12 108 ASN A CA 1
ATOM 804 C C . ASN A 1 108 ? 0.443 4.325 16.413 1.00 10.74 108 ASN A C 1
ATOM 805 O O . ASN A 1 108 ? -0.311 5.075 17.027 1.00 9.14 108 ASN A O 1
ATOM 810 N N . LYS A 1 109 ? 1.599 3.909 16.878 1.00 9.91 109 LYS A N 1
ATOM 811 C CA . LYS A 1 109 ? 2.210 4.416 18.127 1.00 10.24 109 LYS A CA 1
ATOM 812 C C . LYS A 1 109 ? 1.277 4.440 19.342 1.00 9.90 109 LYS A C 1
ATOM 813 O O . LYS A 1 109 ? 1.024 5.507 19.936 1.00 10.82 109 LYS A O 1
ATOM 819 N N . PRO A 1 110 ? 0.794 3.278 19.775 1.00 8.98 110 PRO A N 1
ATOM 820 C CA . PRO A 1 110 ? -0.082 3.255 21.009 1.00 10.06 110 PRO A CA 1
ATOM 821 C C . PRO A 1 110 ? 0.744 3.727 22.210 1.00 11.54 110 PRO A C 1
ATOM 822 O O . PRO A 1 110 ? 1.958 3.711 22.229 1.00 10.63 110 PRO A O 1
ATOM 826 N N . THR A 1 111 ? 0.015 4.144 23.254 1.00 10.49 111 THR A N 1
ATOM 827 C CA . THR A 1 111 ? 0.636 4.510 24.524 1.00 9.93 111 THR A CA 1
ATOM 828 C C . THR A 1 111 ? 1.109 3.227 25.245 1.00 9.14 111 THR A C 1
ATOM 829 O O . THR A 1 111 ? 0.777 2.104 24.815 1.00 10.43 111 THR A O 1
ATOM 833 N N . GLN A 1 112 ? 1.844 3.411 26.312 1.00 10.57 112 GLN A N 1
ATOM 834 C CA . GLN A 1 112 ? 2.278 2.195 27.078 1.00 8.76 112 GLN A CA 1
ATOM 835 C C . GLN A 1 112 ? 1.044 1.430 27.586 1.00 10.45 112 GLN A C 1
ATOM 836 O O . GLN A 1 112 ? 0.979 0.197 27.556 1.00 10.93 112 GLN A O 1
ATOM 842 N N . GLU A 1 113 ? 0.003 2.161 28.082 1.00 10.81 113 GLU A N 1
ATOM 843 C CA . GLU A 1 113 ? -1.194 1.516 28.487 1.00 10.48 113 GLU A CA 1
ATOM 844 C C . GLU A 1 113 ? -1.925 0.835 27.384 1.00 9.88 113 GLU A C 1
ATOM 845 O O . GLU A 1 113 ? -2.533 -0.201 27.524 1.00 11.82 113 GLU A O 1
ATOM 851 N N . GLY A 1 114 ? -1.853 1.464 26.172 1.00 10.10 114 GLY A N 1
ATOM 852 C CA . GLY A 1 114 ? -2.450 0.839 25.014 1.00 9.55 114 GLY A CA 1
ATOM 853 C C . GLY A 1 114 ? -1.750 -0.488 24.657 1.00 8.69 114 GLY A C 1
ATOM 854 O O . GLY A 1 114 ? -2.423 -1.430 24.295 1.00 10.42 114 GLY A O 1
ATOM 855 N N . LEU A 1 115 ? -0.414 -0.481 24.750 1.00 9.73 115 LEU A N 1
ATOM 856 C CA . LEU A 1 115 ? 0.347 -1.728 24.515 1.00 10.80 115 LEU A CA 1
ATOM 857 C C . LEU A 1 115 ? -0.067 -2.773 25.553 1.00 10.77 115 LEU A C 1
ATOM 858 O O . LEU A 1 115 ? -0.300 -3.902 25.210 1.00 10.36 115 LEU A O 1
ATOM 863 N N . TYR A 1 116 ? -0.213 -2.307 26.804 1.00 9.52 116 TYR A N 1
ATOM 864 C CA . TYR A 1 116 ? -0.662 -3.235 27.858 1.00 10.96 116 TYR A CA 1
ATOM 865 C C . TYR A 1 116 ? -1.985 -3.828 27.574 1.00 10.31 116 TYR A C 1
ATOM 866 O O . TYR A 1 116 ? -2.187 -5.042 27.619 1.00 11.66 116 TYR A O 1
ATOM 875 N N . GLN A 1 117 ? -2.970 -2.977 27.214 1.00 9.37 117 GLN A N 1
ATOM 876 C CA . GLN A 1 117 ? -4.300 -3.451 26.897 1.00 10.55 117 GLN A CA 1
ATOM 877 C C . GLN A 1 117 ? -4.366 -4.309 25.675 1.00 9.81 117 GLN A C 1
ATOM 878 O O . GLN A 1 117 ? -5.193 -5.251 25.581 1.00 12.46 117 GLN A O 1
ATOM 884 N N . HIS A 1 118 ? -3.553 -3.967 24.675 1.00 9.47 118 HIS A N 1
ATOM 885 C CA . HIS A 1 118 ? -3.449 -4.727 23.445 1.00 10.79 118 HIS A CA 1
ATOM 886 C C . HIS A 1 118 ? -3.093 -6.212 23.761 1.00 9.75 118 HIS A C 1
ATOM 887 O O . HIS A 1 118 ? -3.820 -7.134 23.367 1.00 9.63 118 HIS A O 1
ATOM 894 N N . TYR A 1 119 ? -1.968 -6.384 24.419 1.00 10.70 119 TYR A N 1
ATOM 895 C CA . TYR A 1 119 ? -1.484 -7.753 24.721 1.00 9.37 119 TYR A CA 1
ATOM 896 C C . TYR A 1 119 ? -2.394 -8.464 25.749 1.00 11.41 119 TYR A C 1
ATOM 897 O O . TYR A 1 119 ? -2.610 -9.656 25.628 1.00 11.40 119 TYR A O 1
ATOM 906 N N . LYS A 1 120 ? -2.952 -7.689 26.691 1.00 10.58 120 LYS A N 1
ATOM 907 C CA . LYS A 1 120 ? -3.882 -8.315 27.684 1.00 12.51 120 LYS A CA 1
ATOM 908 C C . LYS A 1 120 ? -5.089 -8.847 26.937 1.00 11.91 120 LYS A C 1
ATOM 909 O O . LYS A 1 120 ? -5.583 -9.977 27.186 1.00 13.95 120 LYS A O 1
ATOM 915 N N . ALA A 1 121 ? -5.629 -8.073 25.965 1.00 10.87 121 ALA A N 1
ATOM 916 C CA . ALA A 1 121 ? -6.788 -8.491 25.236 1.00 11.63 121 ALA A CA 1
ATOM 917 C C . ALA A 1 121 ? -6.532 -9.757 24.425 1.00 11.23 121 ALA A C 1
ATOM 918 O O . ALA A 1 121 ? -7.354 -10.674 24.337 1.00 13.08 121 ALA A O 1
ATOM 920 N N . ILE A 1 122 ? -5.319 -9.840 23.820 1.00 11.95 122 ILE A N 1
ATOM 921 C CA . ILE A 1 122 ? -4.985 -11.030 23.057 1.00 12.31 122 ILE A CA 1
ATOM 922 C C . ILE A 1 122 ? -4.815 -12.246 23.962 1.00 11.69 122 ILE A C 1
ATOM 923 O O . ILE A 1 122 ? -5.307 -13.310 23.659 1.00 11.74 122 ILE A O 1
ATOM 928 N N . ALA A 1 123 ? -4.140 -12.035 25.080 1.00 12.44 123 ALA A N 1
ATOM 929 C CA . ALA A 1 123 ? -3.894 -13.167 26.025 1.00 13.47 123 ALA A CA 1
ATOM 930 C C . ALA A 1 123 ? -5.199 -13.683 26.580 1.00 16.98 123 ALA A C 1
ATOM 931 O O . ALA A 1 123 ? -5.335 -14.904 26.842 1.00 15.65 123 ALA A O 1
ATOM 933 N N . GLU A 1 124 ? -6.171 -12.788 26.769 1.00 14.82 124 GLU A N 1
ATOM 934 C CA . GLU A 1 124 ? -7.447 -13.237 27.313 1.00 15.57 124 GLU A CA 1
ATOM 935 C C . GLU A 1 124 ? -8.320 -13.876 26.238 1.00 16.78 124 GLU A C 1
ATOM 936 O O . GLU A 1 124 ? -9.277 -14.636 26.545 1.00 19.66 124 GLU A O 1
ATOM 942 N N . ALA A 1 125 ? -8.078 -13.582 24.952 1.00 15.00 125 ALA A N 1
ATOM 943 C CA . ALA A 1 125 ? -8.930 -14.098 23.899 1.00 15.80 125 ALA A CA 1
ATOM 944 C C . ALA A 1 125 ? -8.448 -15.445 23.381 1.00 17.03 125 ALA A C 1
ATOM 945 O O . ALA A 1 125 ? -9.259 -16.237 22.828 1.00 18.81 125 ALA A O 1
ATOM 947 N N . VAL A 1 126 ? -7.146 -15.719 23.518 1.00 17.34 126 VAL A N 1
ATOM 948 C CA . VAL A 1 126 ? -6.561 -16.943 22.945 1.00 16.29 126 VAL A CA 1
ATOM 949 C C . VAL A 1 126 ? -5.745 -17.682 23.962 1.00 16.34 126 VAL A C 1
ATOM 950 O O . VAL A 1 126 ? -4.757 -17.120 24.492 1.00 17.06 126 VAL A O 1
ATOM 954 N N . GLU A 1 127 ? -6.048 -18.953 24.233 1.00 16.89 127 GLU A N 1
ATOM 955 C CA . GLU A 1 127 ? -5.245 -19.633 25.278 1.00 17.87 127 GLU A CA 1
ATOM 956 C C . GLU A 1 127 ? -4.076 -20.267 24.480 1.00 16.43 127 GLU A C 1
ATOM 957 O O . GLU A 1 127 ? -4.103 -21.424 24.031 1.00 17.47 127 GLU A O 1
ATOM 963 N N . LEU A 1 128 ? -3.026 -19.489 24.322 1.00 14.31 128 LEU A N 1
ATOM 964 C CA . LEU A 1 128 ? -1.803 -19.924 23.655 1.00 12.92 128 LEU A CA 1
ATOM 965 C C . LEU A 1 128 ? -0.643 -19.120 24.222 1.00 11.90 128 LEU A C 1
ATOM 966 O O . LEU A 1 128 ? -0.833 -17.938 24.569 1.00 13.06 128 LEU A O 1
ATOM 971 N N . PRO A 1 129 ? 0.529 -19.711 24.381 1.00 11.91 129 PRO A N 1
ATOM 972 C CA . PRO A 1 129 ? 1.692 -18.978 24.908 1.00 11.09 129 PRO A CA 1
ATOM 973 C C . PRO A 1 129 ? 2.076 -17.823 23.968 1.00 11.34 129 PRO A C 1
ATOM 974 O O . PRO A 1 129 ? 2.225 -18.061 22.765 1.00 11.50 129 PRO A O 1
ATOM 978 N N . LEU A 1 130 ? 2.196 -16.630 24.512 1.00 10.22 130 LEU A N 1
ATOM 979 C CA . LEU A 1 130 ? 2.489 -15.430 23.704 1.00 9.56 130 LEU A CA 1
ATOM 980 C C . LEU A 1 130 ? 3.841 -14.892 24.056 1.00 8.88 130 LEU A C 1
ATOM 981 O O . LEU A 1 130 ? 4.214 -14.769 25.235 1.00 9.55 130 LEU A O 1
ATOM 986 N N . ILE A 1 131 ? 4.604 -14.496 23.020 1.00 8.78 131 ILE A N 1
ATOM 987 C CA . ILE A 1 131 ? 5.910 -13.875 23.205 1.00 9.12 131 ILE A CA 1
ATOM 988 C C . ILE A 1 131 ? 5.856 -12.464 22.612 1.00 10.34 131 ILE A C 1
ATOM 989 O O . ILE A 1 131 ? 5.586 -12.296 21.431 1.00 9.92 131 ILE A O 1
ATOM 994 N N . LEU A 1 132 ? 6.066 -11.488 23.480 1.00 8.61 132 LEU A N 1
ATOM 995 C CA . LEU A 1 132 ? 6.061 -10.054 23.040 1.00 9.55 132 LEU A CA 1
ATOM 996 C C . LEU A 1 132 ? 7.297 -9.881 22.173 1.00 9.58 132 LEU A C 1
ATOM 997 O O . LEU A 1 132 ? 8.262 -10.630 22.215 1.00 9.85 132 LEU A O 1
ATOM 1002 N N . TYR A 1 133 ? 7.301 -8.758 21.412 1.00 9.34 133 TYR A N 1
ATOM 1003 C CA . TYR A 1 133 ? 8.458 -8.487 20.566 1.00 8.14 133 TYR A CA 1
ATOM 1004 C C . TYR A 1 133 ? 8.603 -6.978 20.370 1.00 8.98 133 TYR A C 1
ATOM 1005 O O . TYR A 1 133 ? 7.701 -6.326 19.801 1.00 9.82 133 TYR A O 1
ATOM 1014 N N . ASN A 1 134 ? 9.699 -6.465 20.894 1.00 8.11 134 ASN A N 1
ATOM 1015 C CA . ASN A 1 134 ? 9.980 -5.020 20.852 1.00 8.22 134 ASN A CA 1
ATOM 1016 C C . ASN A 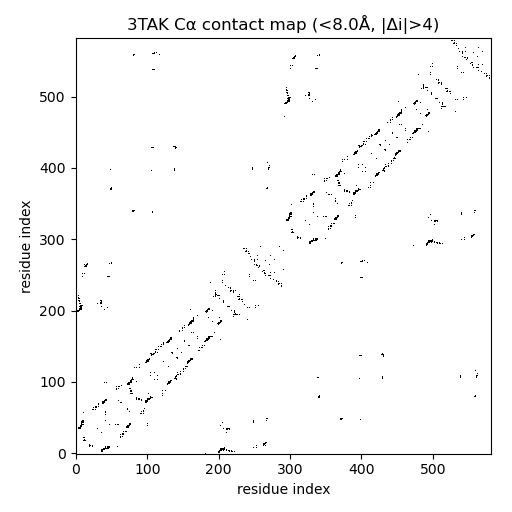1 134 ? 11.162 -4.738 19.939 1.00 8.10 134 ASN A C 1
ATOM 1017 O O . ASN A 1 134 ? 12.269 -5.238 20.140 1.00 9.03 134 ASN A O 1
ATOM 1022 N N . VAL A 1 135 ? 10.914 -3.900 18.915 1.00 8.02 135 VAL A N 1
ATOM 1023 C CA . VAL A 1 135 ? 11.982 -3.521 17.941 1.00 8.57 135 VAL A CA 1
ATOM 1024 C C . VAL A 1 135 ? 11.593 -2.076 17.555 1.00 9.13 135 VAL A C 1
ATOM 1025 O O . VAL A 1 135 ? 11.049 -1.780 16.460 1.00 8.86 135 VAL A O 1
ATOM 1029 N N . PRO A 1 136 ? 11.843 -1.125 18.461 1.00 9.79 136 PRO A N 1
ATOM 1030 C CA . PRO A 1 136 ? 11.428 0.287 18.258 1.00 8.78 136 PRO A CA 1
ATOM 1031 C C . PRO A 1 136 ? 11.902 0.940 16.975 1.00 10.28 136 PRO A C 1
ATOM 1032 O O . PRO A 1 136 ? 11.154 1.786 16.419 1.00 10.54 136 PRO A O 1
ATOM 1036 N N . GLY A 1 137 ? 13.046 0.558 16.458 1.00 9.65 137 GLY A N 1
ATOM 1037 C CA . GLY A 1 137 ? 13.529 1.180 15.221 1.00 10.22 137 GLY A CA 1
ATOM 1038 C C . GLY A 1 137 ? 12.601 0.899 14.048 1.00 11.74 137 GLY A C 1
ATOM 1039 O O . GLY A 1 137 ? 12.607 1.693 13.037 1.00 12.65 137 GLY A O 1
ATOM 1040 N N . ARG A 1 138 ? 11.879 -0.175 14.078 1.00 7.75 138 ARG A N 1
ATOM 1041 C CA . ARG A 1 138 ? 10.909 -0.508 13.019 1.00 8.06 138 ARG A CA 1
ATOM 1042 C C . ARG A 1 138 ? 9.491 -0.036 13.274 1.00 10.46 138 ARG A C 1
ATOM 1043 O O . ARG A 1 138 ? 8.728 0.265 12.352 1.00 10.01 138 ARG A O 1
ATOM 1051 N N . THR A 1 139 ? 9.073 -0.023 14.568 1.00 9.23 139 THR A N 1
ATOM 1052 C CA . THR A 1 139 ? 7.667 0.181 14.895 1.00 8.51 139 THR A CA 1
ATOM 1053 C C . THR A 1 139 ? 7.291 1.593 15.279 1.00 8.82 139 THR A C 1
ATOM 1054 O O . THR A 1 139 ? 6.101 1.916 15.187 1.00 9.31 139 THR A O 1
ATOM 1058 N N . GLY A 1 140 ? 8.245 2.388 15.700 1.00 9.95 140 GLY A N 1
ATOM 1059 C CA . GLY A 1 140 ? 7.905 3.772 16.138 1.00 9.94 140 GLY A CA 1
ATOM 1060 C C . GLY A 1 140 ? 7.414 3.815 17.576 1.00 10.41 140 GLY A C 1
ATOM 1061 O O . GLY A 1 140 ? 7.009 4.856 18.074 1.00 11.89 140 GLY A O 1
ATOM 1062 N N . VAL A 1 141 ? 7.469 2.666 18.290 1.00 10.87 141 VAL A N 1
ATOM 1063 C CA . VAL A 1 141 ? 7.114 2.642 19.689 1.00 10.00 141 VAL A CA 1
ATOM 1064 C C . VAL A 1 141 ? 8.091 1.736 20.447 1.00 9.77 141 VAL A C 1
ATOM 1065 O O . VAL A 1 141 ? 8.652 0.799 19.902 1.00 9.34 141 VAL A O 1
ATOM 1069 N N . ASP A 1 142 ? 8.295 2.072 21.720 1.00 9.05 142 ASP A N 1
ATOM 1070 C CA . ASP A 1 142 ? 9.235 1.274 22.536 1.00 10.13 142 ASP A CA 1
ATOM 1071 C C . ASP A 1 142 ? 8.436 0.744 23.739 1.00 8.81 142 ASP A C 1
ATOM 1072 O O . ASP A 1 142 ? 8.097 1.489 24.646 1.00 11.15 142 ASP A O 1
ATOM 1077 N N . LEU A 1 143 ? 8.214 -0.569 23.762 1.00 9.57 143 LEU A N 1
ATOM 1078 C CA . LEU A 1 143 ? 7.576 -1.210 24.912 1.00 11.46 143 LEU A CA 1
ATOM 1079 C C . LEU A 1 143 ? 8.614 -1.190 26.018 1.00 11.21 143 LEU A C 1
ATOM 1080 O O . LEU A 1 143 ? 9.637 -1.910 25.977 1.00 11.58 143 LEU A O 1
ATOM 1085 N N . SER A 1 144 ? 8.353 -0.390 27.052 1.00 11.01 144 SER A N 1
ATOM 1086 C CA . SER A 1 144 ? 9.348 -0.228 28.131 1.00 10.90 144 SER A CA 1
ATOM 1087 C C . SER A 1 144 ? 9.485 -1.516 28.972 1.00 10.32 144 SER A C 1
ATOM 1088 O O . SER A 1 144 ? 8.624 -2.346 29.002 1.00 10.82 144 SER A O 1
ATOM 1091 N N . ASN A 1 145 ? 10.612 -1.549 29.659 1.00 11.54 145 ASN A N 1
ATOM 1092 C CA . ASN A 1 145 ? 10.862 -2.698 30.578 1.00 11.51 145 ASN A CA 1
ATOM 1093 C C . ASN A 1 145 ? 9.744 -2.726 31.598 1.00 11.69 145 ASN A C 1
ATOM 1094 O O . ASN A 1 145 ? 9.227 -3.791 31.961 1.00 11.55 145 ASN A O 1
ATOM 1099 N N . ASP A 1 146 ? 9.324 -1.524 32.073 1.00 11.57 146 ASP A N 1
ATOM 1100 C CA . ASP A 1 146 ? 8.234 -1.486 33.065 1.00 12.04 146 ASP A CA 1
ATOM 1101 C C . ASP A 1 146 ? 6.944 -2.137 32.550 1.00 12.11 146 ASP A C 1
ATOM 1102 O O . ASP A 1 146 ? 6.288 -2.913 33.209 1.00 12.91 146 ASP A O 1
ATOM 1107 N N . THR A 1 147 ? 6.576 -1.817 31.255 1.00 11.32 147 THR A N 1
ATOM 1108 C CA . THR A 1 147 ? 5.394 -2.386 30.689 1.00 10.65 147 THR A CA 1
ATOM 1109 C C . THR A 1 147 ? 5.573 -3.911 30.492 1.00 9.72 147 THR A C 1
ATOM 1110 O O . THR A 1 147 ? 4.634 -4.680 30.660 1.00 10.37 147 THR A O 1
ATOM 1114 N N . ALA A 1 148 ? 6.774 -4.295 30.072 1.00 10.72 148 ALA A N 1
ATOM 1115 C CA . ALA A 1 148 ? 7.050 -5.737 29.882 1.00 10.27 148 ALA A CA 1
ATOM 1116 C C . ALA A 1 148 ? 6.882 -6.485 31.223 1.00 10.09 148 ALA A C 1
ATOM 1117 O O . ALA A 1 148 ? 6.316 -7.578 31.246 1.00 9.92 148 ALA A O 1
ATOM 1119 N N . VAL A 1 149 ? 7.384 -5.870 32.290 1.00 10.79 149 VAL A N 1
ATOM 1120 C CA . VAL A 1 149 ? 7.264 -6.521 33.604 1.00 11.87 149 VAL A CA 1
ATOM 1121 C C . VAL A 1 149 ? 5.819 -6.614 34.028 1.00 12.85 149 VAL A C 1
ATOM 1122 O O . VAL A 1 149 ? 5.388 -7.627 34.629 1.00 13.09 149 VAL A O 1
ATOM 1126 N N . ARG A 1 150 ? 5.003 -5.597 33.727 1.00 11.88 150 ARG A N 1
ATOM 1127 C CA . ARG A 1 150 ? 3.555 -5.696 33.992 1.00 11.91 150 ARG A CA 1
ATOM 1128 C C . ARG A 1 150 ? 2.918 -6.821 33.235 1.00 12.23 150 ARG A C 1
ATOM 1129 O O . ARG A 1 150 ? 2.078 -7.555 33.742 1.00 11.79 150 ARG A O 1
ATOM 1137 N N . LEU A 1 151 ? 3.270 -6.950 31.929 1.00 10.96 151 LEU A N 1
ATOM 1138 C CA . LEU A 1 151 ? 2.668 -7.949 31.101 1.00 10.53 151 LEU A CA 1
ATOM 1139 C C . LEU A 1 151 ? 3.070 -9.379 31.465 1.00 9.07 151 LEU A C 1
ATOM 1140 O O . LEU A 1 151 ? 2.274 -10.292 31.279 1.00 10.40 151 LEU A O 1
ATOM 1145 N N . ALA A 1 152 ? 4.241 -9.516 32.069 1.00 10.15 152 ALA A N 1
ATOM 1146 C CA . ALA A 1 152 ? 4.710 -10.861 32.519 1.00 9.76 152 ALA A CA 1
ATOM 1147 C C . ALA A 1 152 ? 3.736 -11.438 33.578 1.00 11.03 152 ALA A C 1
ATOM 1148 O O . ALA A 1 152 ? 3.754 -12.648 33.819 1.00 11.89 152 ALA A O 1
ATOM 1150 N N . GLU A 1 153 ? 2.971 -10.570 34.191 1.00 11.05 153 GLU A N 1
ATOM 1151 C CA . GLU A 1 153 ? 1.993 -11.062 35.182 1.00 12.06 153 GLU A CA 1
ATOM 1152 C C . GLU A 1 153 ? 0.781 -11.706 34.570 1.00 15.65 153 GLU A C 1
ATOM 1153 O O . GLU A 1 153 ? 0.074 -12.459 35.236 1.00 17.44 153 GLU A O 1
ATOM 1159 N N . ILE A 1 154 ? 0.535 -11.439 33.267 1.00 14.75 154 ILE A N 1
ATOM 1160 C CA . ILE A 1 154 ? -0.643 -11.896 32.593 1.00 17.56 154 ILE A CA 1
ATOM 1161 C C . ILE A 1 154 ? -0.508 -13.332 32.214 1.00 17.74 154 ILE A C 1
ATOM 1162 O O . ILE A 1 154 ? 0.540 -13.758 31.620 1.00 18.99 154 ILE A O 1
ATOM 1167 N N . PRO A 1 155 ? -1.501 -14.161 32.545 1.00 20.65 155 PRO A N 1
ATOM 1168 C CA . PRO A 1 155 ? -1.393 -15.560 32.154 1.00 20.38 155 PRO A CA 1
ATOM 1169 C C . PRO A 1 155 ? -1.337 -15.610 30.602 1.00 20.52 155 PRO A C 1
ATOM 1170 O O . PRO A 1 155 ? -2.045 -14.819 29.903 1.00 21.39 155 PRO A O 1
ATOM 1174 N N . ASN A 1 156 ? -0.501 -16.490 30.134 1.00 15.80 156 ASN A N 1
ATOM 1175 C CA . ASN A 1 156 ? -0.287 -16.769 28.671 1.00 15.73 156 ASN A CA 1
ATOM 1176 C C . ASN A 1 156 ? 0.829 -15.876 28.093 1.00 14.03 156 ASN A C 1
ATOM 1177 O O . ASN A 1 156 ? 1.283 -16.185 26.996 1.00 13.53 156 ASN A O 1
ATOM 1182 N N . ILE A 1 157 ? 1.279 -14.846 28.804 1.00 12.57 157 ILE A N 1
ATOM 1183 C CA . ILE A 1 157 ? 2.439 -14.058 28.297 1.00 11.45 157 ILE A CA 1
ATOM 1184 C C . ILE A 1 157 ? 3.664 -14.667 28.873 1.00 13.79 157 ILE A C 1
ATOM 1185 O O . ILE A 1 157 ? 3.948 -14.536 30.076 1.00 13.39 157 ILE A O 1
ATOM 1190 N N . VAL A 1 158 ? 4.398 -15.403 28.044 1.00 12.05 158 VAL A N 1
ATOM 1191 C CA . VAL A 1 158 ? 5.530 -16.196 28.510 1.00 12.22 158 VAL A CA 1
ATOM 1192 C C . VAL A 1 158 ? 6.924 -15.757 28.138 1.00 9.66 158 VAL A C 1
ATOM 1193 O O . VAL A 1 158 ? 7.903 -16.358 28.515 1.00 11.36 158 VAL A O 1
ATOM 1197 N N . GLY A 1 159 ? 7.012 -14.625 27.373 1.00 10.51 159 GLY A N 1
ATOM 1198 C CA . GLY A 1 159 ? 8.318 -14.131 27.100 1.00 9.90 159 GLY A CA 1
ATOM 1199 C C . GLY A 1 159 ? 8.321 -12.869 26.250 1.00 8.28 159 GLY A C 1
ATOM 1200 O O . GLY A 1 159 ? 7.260 -12.387 25.863 1.00 9.92 159 GLY A O 1
ATOM 1201 N N . ILE A 1 160 ? 9.512 -12.360 26.003 1.00 10.10 160 ILE A N 1
ATOM 1202 C CA . ILE A 1 160 ? 9.678 -11.159 25.194 1.00 9.62 160 ILE A CA 1
ATOM 1203 C C . ILE A 1 160 ? 10.921 -11.259 24.337 1.00 10.09 160 ILE A C 1
ATOM 1204 O O . ILE A 1 160 ? 12.007 -11.663 24.829 1.00 9.98 160 ILE A O 1
ATOM 1209 N N . LYS A 1 161 ? 10.804 -10.909 23.068 1.00 7.89 161 LYS A N 1
ATOM 1210 C CA . LYS A 1 161 ? 11.940 -10.847 22.136 1.00 8.18 161 LYS A CA 1
ATOM 1211 C C . LYS A 1 161 ? 12.420 -9.400 22.206 1.00 10.65 161 LYS A C 1
ATOM 1212 O O . LYS A 1 161 ? 11.724 -8.476 21.725 1.00 9.19 161 LYS A O 1
ATOM 1218 N N . ASP A 1 162 ? 13.565 -9.175 22.801 1.00 9.92 162 ASP A N 1
ATOM 1219 C CA . ASP A 1 162 ? 14.136 -7.854 22.984 1.00 9.33 162 ASP A CA 1
ATOM 1220 C C . ASP A 1 162 ? 15.128 -7.628 21.877 1.00 10.15 162 ASP A C 1
ATOM 1221 O O . ASP A 1 162 ? 16.284 -8.082 21.906 1.00 10.15 162 ASP A O 1
ATOM 1226 N N . ALA A 1 163 ? 14.677 -6.883 20.843 1.00 10.73 163 ALA A N 1
ATOM 1227 C CA . ALA A 1 163 ? 15.591 -6.575 19.700 1.00 10.78 163 ALA A CA 1
ATOM 1228 C C . ALA A 1 163 ? 16.272 -5.231 19.793 1.00 13.01 163 ALA A C 1
ATOM 1229 O O . ALA A 1 163 ? 16.820 -4.739 18.782 1.00 15.09 163 ALA A O 1
ATOM 1231 N N . THR A 1 164 ? 16.306 -4.630 20.973 1.00 12.10 164 THR A N 1
ATOM 1232 C CA . THR A 1 164 ? 16.991 -3.350 21.132 1.00 12.40 164 THR A CA 1
ATOM 1233 C C . THR A 1 164 ? 18.480 -3.412 20.857 1.00 14.53 164 THR A C 1
ATOM 1234 O O . THR A 1 164 ? 19.068 -2.424 20.403 1.00 15.67 164 THR A O 1
ATOM 1238 N N . GLY A 1 165 ? 19.147 -4.530 21.207 1.00 14.05 165 GLY A N 1
ATOM 1239 C CA . GLY A 1 165 ? 20.586 -4.623 21.125 1.00 13.82 165 GLY A CA 1
ATOM 1240 C C . GLY A 1 165 ? 21.253 -3.814 22.235 1.00 14.17 165 GLY A C 1
ATOM 1241 O O . GLY A 1 165 ? 22.462 -3.567 22.168 1.00 15.63 165 GLY A O 1
ATOM 1242 N N . ASP A 1 166 ? 20.443 -3.403 23.216 1.00 13.90 166 ASP A N 1
ATOM 1243 C CA . ASP A 1 166 ? 20.932 -2.593 24.355 1.00 14.90 166 ASP A CA 1
ATOM 1244 C C . ASP A 1 166 ? 21.094 -3.586 25.501 1.00 14.80 166 ASP A C 1
ATOM 1245 O O . ASP A 1 166 ? 20.123 -3.947 26.203 1.00 13.38 166 ASP A O 1
ATOM 1250 N N . VAL A 1 167 ? 22.344 -4.067 25.672 1.00 14.98 167 VAL A N 1
ATOM 1251 C CA . VAL A 1 167 ? 22.606 -5.128 26.651 1.00 14.91 167 VAL A CA 1
ATOM 1252 C C . VAL A 1 167 ? 22.327 -4.728 28.131 1.00 15.08 167 VAL A C 1
ATOM 1253 O O . VAL A 1 167 ? 21.707 -5.454 28.848 1.00 13.60 167 VAL A O 1
ATOM 1257 N N . PRO A 1 168 ? 22.800 -3.503 28.533 1.00 14.82 168 PRO A N 1
ATOM 1258 C CA . PRO A 1 168 ? 22.454 -3.118 29.896 1.00 16.43 168 PRO A CA 1
ATOM 1259 C C . PRO A 1 168 ? 20.989 -3.125 30.178 1.00 15.03 168 PRO A C 1
ATOM 1260 O O . PRO A 1 168 ? 20.488 -3.579 31.214 1.00 15.93 168 PRO A O 1
ATOM 1264 N N . ARG A 1 169 ? 20.189 -2.612 29.206 1.00 15.50 169 ARG A N 1
ATOM 1265 C CA . ARG A 1 169 ? 18.774 -2.576 29.360 1.00 14.50 169 ARG A CA 1
ATOM 1266 C C . ARG A 1 169 ? 18.139 -3.965 29.354 1.00 13.14 169 ARG A C 1
ATOM 1267 O O . ARG A 1 169 ? 17.202 -4.235 30.105 1.00 13.07 169 ARG A O 1
ATOM 1275 N N . GLY A 1 170 ? 18.698 -4.865 28.535 1.00 12.55 170 GLY A N 1
ATOM 1276 C CA . GLY A 1 170 ? 18.256 -6.242 28.494 1.00 12.29 170 GLY A CA 1
ATOM 1277 C C . GLY A 1 170 ? 18.500 -6.990 29.825 1.00 12.52 170 GLY A C 1
ATOM 1278 O O . GLY A 1 170 ? 17.637 -7.725 30.317 1.00 12.09 170 GLY A O 1
ATOM 1279 N N . LYS A 1 171 ? 19.657 -6.732 30.380 1.00 13.58 171 LYS A N 1
ATOM 1280 C CA . LYS A 1 171 ? 20.021 -7.324 31.686 1.00 15.12 171 LYS A CA 1
ATOM 1281 C C . LYS A 1 171 ? 19.086 -6.803 32.761 1.00 13.10 171 LYS A C 1
ATOM 1282 O O . LYS A 1 171 ? 18.646 -7.533 33.631 1.00 13.51 171 LYS A O 1
ATOM 1288 N N . ALA A 1 172 ? 18.797 -5.483 32.697 1.00 13.59 172 ALA A N 1
ATOM 1289 C CA . ALA A 1 172 ? 17.869 -4.913 33.676 1.00 12.43 172 ALA A CA 1
ATOM 1290 C C . ALA A 1 172 ? 16.511 -5.539 33.606 1.00 13.58 172 ALA A C 1
ATOM 1291 O O . ALA A 1 172 ? 15.861 -5.804 34.621 1.00 13.51 172 ALA A O 1
ATOM 1293 N N . LEU A 1 173 ? 16.061 -5.862 32.342 1.00 12.29 173 LEU A N 1
ATOM 1294 C CA . LEU A 1 173 ? 14.765 -6.496 32.198 1.00 11.06 173 LEU A CA 1
ATOM 1295 C C . LEU A 1 173 ? 14.796 -7.908 32.781 1.00 11.68 173 LEU A C 1
ATOM 1296 O O . LEU A 1 173 ? 13.873 -8.324 33.481 1.00 13.31 173 LEU A O 1
ATOM 1301 N N . ILE A 1 174 ? 15.857 -8.649 32.460 1.00 11.01 174 ILE A N 1
ATOM 1302 C CA . ILE A 1 174 ? 16.019 -10.005 32.993 1.00 11.90 174 ILE A CA 1
ATOM 1303 C C . ILE A 1 174 ? 16.004 -9.960 34.544 1.00 12.09 174 ILE A C 1
ATOM 1304 O O . ILE A 1 174 ? 15.320 -10.774 35.170 1.00 11.78 174 ILE A O 1
ATOM 1309 N N . ASP A 1 175 ? 16.780 -9.018 35.093 1.00 13.94 175 ASP A N 1
ATOM 1310 C CA . ASP A 1 175 ? 16.852 -8.975 36.577 1.00 13.69 175 ASP A CA 1
ATOM 1311 C C . ASP A 1 175 ? 15.497 -8.575 37.185 1.00 15.92 175 ASP A C 1
ATOM 1312 O O . ASP A 1 175 ? 15.071 -9.171 38.207 1.00 18.12 175 ASP A O 1
ATOM 1317 N N . ALA A 1 176 ? 14.774 -7.609 36.577 1.00 16.46 176 ALA A N 1
ATOM 1318 C CA . ALA A 1 176 ? 13.507 -7.239 37.087 1.00 15.78 176 ALA A CA 1
ATOM 1319 C C . ALA A 1 176 ? 12.447 -8.323 37.031 1.00 16.46 176 ALA A C 1
ATOM 1320 O O . ALA A 1 176 ? 11.616 -8.477 37.929 1.00 19.24 176 ALA A O 1
ATOM 1322 N N . LEU A 1 177 ? 12.488 -9.122 35.948 1.00 15.44 177 LEU A N 1
ATOM 1323 C CA . LEU A 1 177 ? 11.533 -10.204 35.807 1.00 13.62 177 LEU A CA 1
ATOM 1324 C C . LEU A 1 177 ? 11.739 -11.333 36.817 1.00 15.38 177 LEU A C 1
ATOM 1325 O O . LEU A 1 177 ? 10.780 -12.008 37.185 1.00 15.65 177 LEU A O 1
ATOM 1330 N N . ASN A 1 178 ? 13.018 -11.576 37.156 1.00 16.17 178 ASN A N 1
ATOM 1331 C CA . ASN A 1 178 ? 13.373 -12.663 38.099 1.00 17.22 178 ASN A CA 1
ATOM 1332 C C . ASN A 1 178 ? 12.638 -13.933 37.757 1.00 18.70 178 ASN A C 1
ATOM 1333 O O . ASN A 1 178 ? 12.016 -14.573 38.580 1.00 19.48 178 ASN A O 1
ATOM 1338 N N . GLY A 1 179 ? 12.709 -14.334 36.458 1.00 15.12 179 GLY A N 1
ATOM 1339 C CA . GLY A 1 179 ? 12.092 -15.571 36.036 1.00 15.05 179 GLY A CA 1
ATOM 1340 C C . GLY A 1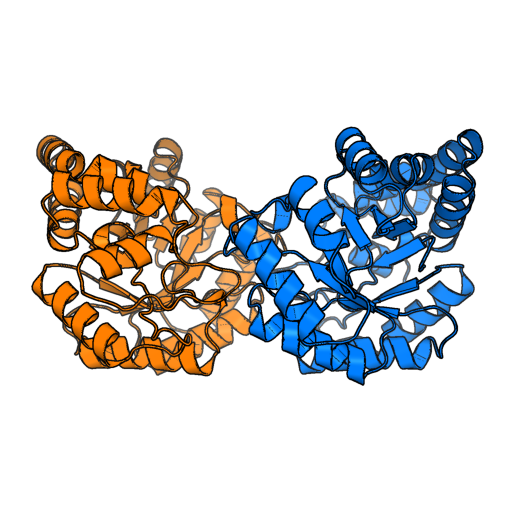 179 ? 10.646 -15.608 35.681 1.00 14.35 179 GLY A C 1
ATOM 1341 O O . GLY A 1 179 ? 10.134 -16.639 35.213 1.00 15.96 179 GLY A O 1
ATOM 1342 N N . LYS A 1 180 ? 9.920 -14.490 35.851 1.00 13.45 180 LYS A N 1
ATOM 1343 C CA . LYS A 1 180 ? 8.503 -14.483 35.633 1.00 12.90 180 LYS A CA 1
ATOM 1344 C C . LYS A 1 180 ? 8.131 -14.787 34.175 1.00 14.56 180 LYS A C 1
ATOM 1345 O O . LYS A 1 180 ? 7.084 -15.353 33.898 1.00 16.87 180 LYS A O 1
ATOM 1351 N N . MET A 1 181 ? 9.003 -14.369 33.255 1.00 13.67 181 MET A N 1
ATOM 1352 C CA . MET A 1 181 ? 8.816 -14.773 31.833 1.00 11.57 181 MET A CA 1
ATOM 1353 C C . MET A 1 181 ? 10.188 -14.754 31.196 1.00 11.46 181 MET A C 1
ATOM 1354 O O . MET A 1 181 ? 11.163 -14.211 31.756 1.00 11.30 181 MET A O 1
ATOM 1359 N N . ALA A 1 182 ? 10.296 -15.403 30.031 1.00 10.54 182 ALA A N 1
ATOM 1360 C CA . ALA A 1 182 ? 11.561 -15.520 29.336 1.00 10.40 182 ALA A CA 1
ATOM 1361 C C . ALA A 1 182 ? 11.949 -14.244 28.564 1.00 9.05 182 ALA A C 1
ATOM 1362 O O . ALA A 1 182 ? 11.097 -13.456 28.184 1.00 10.47 182 ALA A O 1
ATOM 1364 N N . VAL A 1 183 ? 13.228 -14.074 28.372 1.00 10.31 183 VAL A N 1
ATOM 1365 C CA . VAL A 1 183 ? 13.767 -13.002 27.558 1.00 10.10 183 VAL A CA 1
ATOM 1366 C C . VAL A 1 183 ? 14.548 -13.638 26.472 1.00 10.89 183 VAL A C 1
ATOM 1367 O O . VAL A 1 183 ? 15.459 -14.481 26.731 1.00 10.09 183 VAL A O 1
ATOM 1371 N N . TYR A 1 184 ? 14.265 -13.265 25.226 1.00 10.59 184 TYR A N 1
ATOM 1372 C CA . TYR A 1 184 ? 15.021 -13.710 24.066 1.00 9.09 184 TYR A CA 1
ATOM 1373 C C . TYR A 1 184 ? 15.703 -12.564 23.427 1.00 10.01 184 TYR A C 1
ATOM 1374 O O . TYR A 1 184 ? 15.141 -11.500 23.300 1.00 9.79 184 TYR A O 1
ATOM 1383 N N . SER A 1 185 ? 16.925 -12.795 22.965 1.00 9.80 185 SER A N 1
ATOM 1384 C CA . SER A 1 185 ? 17.570 -11.725 22.179 1.00 9.39 185 SER A CA 1
ATOM 1385 C C . SER A 1 185 ? 16.935 -11.656 20.807 1.00 7.80 185 SER A C 1
ATOM 1386 O O . SER A 1 185 ? 16.564 -12.700 20.231 1.00 10.14 185 SER A O 1
ATOM 1389 N N . GLY A 1 186 ? 16.828 -10.444 20.299 1.00 9.15 186 GLY A N 1
ATOM 1390 C CA . GLY A 1 186 ? 16.359 -10.241 18.896 1.00 11.32 186 GLY A CA 1
ATOM 1391 C C . GLY A 1 186 ? 17.442 -9.497 18.173 1.00 12.06 186 GLY A C 1
ATOM 1392 O O . GLY A 1 186 ? 17.194 -8.880 17.117 1.00 12.19 186 GLY A O 1
ATOM 1393 N N . ASP A 1 187 ? 18.678 -9.527 18.693 1.00 10.55 187 ASP A N 1
ATOM 1394 C CA . ASP A 1 187 ? 19.832 -8.851 18.079 1.00 10.53 187 ASP A CA 1
ATOM 1395 C C . ASP A 1 187 ? 21.017 -9.829 18.034 1.00 11.97 187 ASP A C 1
ATOM 1396 O O . ASP A 1 187 ? 21.708 -9.997 19.032 1.00 11.29 187 ASP A O 1
ATOM 1401 N N . ASP A 1 188 ? 21.242 -10.426 16.865 1.00 11.00 188 ASP A N 1
ATOM 1402 C CA . ASP A 1 188 ? 22.347 -11.389 16.709 1.00 11.37 188 ASP A CA 1
ATOM 1403 C C . ASP A 1 188 ? 23.673 -10.873 17.227 1.00 12.21 188 ASP A C 1
ATOM 1404 O O . ASP A 1 188 ? 24.418 -11.617 17.864 1.00 11.65 188 ASP A O 1
ATOM 1409 N N . GLU A 1 189 ? 24.008 -9.603 16.950 1.00 11.50 189 GLU A N 1
ATOM 1410 C CA . GLU A 1 189 ? 25.342 -9.066 17.351 1.00 13.85 189 GLU A CA 1
ATOM 1411 C C . GLU A 1 189 ? 25.567 -9.228 18.832 1.00 12.94 189 GLU A C 1
ATOM 1412 O O . GLU A 1 189 ? 26.680 -9.535 19.264 1.00 14.45 189 GLU A O 1
ATOM 1418 N N . THR A 1 190 ? 24.545 -9.015 19.638 1.00 11.87 190 THR A N 1
ATOM 1419 C CA . THR A 1 190 ? 24.712 -9.075 21.118 1.00 12.60 190 THR A CA 1
ATOM 1420 C C . THR A 1 190 ? 24.059 -10.245 21.790 1.00 11.99 190 THR A C 1
ATOM 1421 O O . THR A 1 190 ? 24.116 -10.369 23.015 1.00 12.23 190 THR A O 1
ATOM 1425 N N . ALA A 1 191 ? 23.413 -11.141 21.027 1.00 10.95 191 ALA A N 1
ATOM 1426 C CA . ALA A 1 191 ? 22.683 -12.258 21.614 1.00 10.52 191 ALA A CA 1
ATOM 1427 C C . ALA A 1 191 ? 23.530 -13.129 22.554 1.00 11.35 191 ALA A C 1
ATOM 1428 O O . ALA A 1 191 ? 23.037 -13.523 23.615 1.00 10.99 191 ALA A O 1
ATOM 1430 N N . TRP A 1 192 ? 24.754 -13.411 22.139 1.00 12.24 192 TRP A N 1
ATOM 1431 C CA . TRP A 1 192 ? 25.624 -14.265 23.003 1.00 11.66 192 TRP A CA 1
ATOM 1432 C C . TRP A 1 192 ? 25.771 -13.626 24.376 1.00 13.47 192 TRP A C 1
ATOM 1433 O O . TRP A 1 192 ? 25.722 -14.355 25.402 1.00 13.69 192 TRP A O 1
ATOM 1444 N N . GLU A 1 193 ? 25.893 -12.303 24.422 1.00 11.98 193 GLU A N 1
ATOM 1445 C CA . GLU A 1 193 ? 26.079 -11.588 25.730 1.00 14.05 193 GLU A CA 1
ATOM 1446 C C . GLU A 1 193 ? 24.807 -11.645 26.512 1.00 13.65 193 GLU A C 1
ATOM 1447 O O . GLU A 1 193 ? 24.763 -11.965 27.710 1.00 12.77 193 GLU A O 1
ATOM 1453 N N . LEU A 1 194 ? 23.641 -11.403 25.840 1.00 12.70 194 LEU A N 1
ATOM 1454 C CA . LEU A 1 194 ? 22.400 -11.428 26.599 1.00 11.07 194 LEU A CA 1
ATOM 1455 C C . LEU A 1 194 ? 22.078 -12.826 27.163 1.00 11.34 194 LEU A C 1
ATOM 1456 O O . LEU A 1 194 ? 21.514 -12.926 28.207 1.00 11.94 194 LEU A O 1
ATOM 1461 N N . MET A 1 195 ? 22.439 -13.877 26.386 1.00 11.38 195 MET A N 1
ATOM 1462 C CA . MET A 1 195 ? 22.187 -15.225 26.887 1.00 11.48 195 MET A CA 1
ATOM 1463 C C . MET A 1 195 ? 23.102 -15.532 28.105 1.00 12.18 195 MET A C 1
ATOM 1464 O O . MET A 1 195 ? 22.683 -16.176 29.040 1.00 13.20 195 MET A O 1
ATOM 1469 N N . LEU A 1 196 ? 24.320 -15.048 28.042 1.00 13.15 196 LEU A N 1
ATOM 1470 C CA . LEU A 1 196 ? 25.254 -15.235 29.229 1.00 14.93 196 LEU A CA 1
ATOM 1471 C C . LEU A 1 196 ? 24.672 -14.525 30.411 1.00 15.78 196 LEU A C 1
ATOM 1472 O O . LEU A 1 196 ? 24.984 -14.887 31.567 1.00 15.80 196 LEU A O 1
ATOM 1477 N N . LEU A 1 197 ? 23.884 -13.475 30.168 1.00 13.97 197 LEU A N 1
ATOM 1478 C CA . LEU A 1 197 ? 23.261 -12.720 31.271 1.00 13.08 197 LEU A CA 1
ATOM 1479 C C . LEU A 1 197 ? 21.878 -13.195 31.665 1.00 12.91 197 LEU A C 1
ATOM 1480 O O . LEU A 1 197 ? 21.215 -12.568 32.505 1.00 14.95 197 LEU A O 1
ATOM 1485 N N . GLY A 1 198 ? 21.431 -14.330 31.105 1.00 12.37 198 GLY A N 1
ATOM 1486 C CA . GLY A 1 198 ? 20.172 -14.866 31.495 1.00 12.55 198 GLY A CA 1
ATOM 1487 C C . GLY A 1 198 ? 19.056 -15.028 30.459 1.00 10.50 198 GLY A C 1
ATOM 1488 O O . GLY A 1 198 ? 17.995 -15.530 30.772 1.00 12.77 198 GLY A O 1
ATOM 1489 N N . ALA A 1 199 ? 19.315 -14.591 29.221 1.00 11.11 199 ALA A N 1
ATOM 1490 C CA . ALA A 1 199 ? 18.273 -14.769 28.190 1.00 10.60 199 ALA A CA 1
ATOM 1491 C C . ALA A 1 199 ? 18.151 -16.254 27.862 1.00 10.57 199 ALA A C 1
ATOM 1492 O O . ALA A 1 199 ? 19.154 -17.002 27.919 1.00 12.52 199 ALA A O 1
ATOM 1494 N N . ASP A 1 200 ? 16.946 -16.675 27.522 1.00 10.81 200 ASP A N 1
ATOM 1495 C CA . ASP A 1 200 ? 16.676 -18.072 27.213 1.00 10.19 200 ASP A CA 1
ATOM 1496 C C . ASP A 1 200 ? 16.995 -18.484 25.807 1.00 9.99 200 ASP A C 1
ATOM 1497 O O . ASP A 1 200 ? 16.870 -19.674 25.460 1.00 11.80 200 ASP A O 1
ATOM 1502 N N . GLY A 1 201 ? 17.337 -17.543 24.965 1.00 9.04 201 GLY A N 1
ATOM 1503 C CA . GLY A 1 201 ? 17.676 -17.921 23.579 1.00 10.60 201 GLY A CA 1
ATOM 1504 C C . GLY A 1 201 ? 17.803 -16.704 22.698 1.00 9.56 201 GLY A C 1
ATOM 1505 O O . GLY A 1 201 ? 17.797 -15.585 23.178 1.00 10.19 201 GLY A O 1
ATOM 1506 N N . ASN A 1 202 ? 17.930 -16.991 21.395 1.00 9.18 202 ASN A N 1
ATOM 1507 C CA . ASN A 1 202 ? 18.128 -15.945 20.403 1.00 8.97 202 ASN A CA 1
ATOM 1508 C C . ASN A 1 202 ? 17.193 -16.223 19.244 1.00 7.24 202 ASN A C 1
ATOM 1509 O O . ASN A 1 202 ? 17.266 -17.292 18.625 1.00 9.04 202 ASN A O 1
ATOM 1514 N N . ILE A 1 203 ? 16.273 -15.275 18.985 1.00 7.84 203 ILE A N 1
ATOM 1515 C CA . ILE A 1 203 ? 15.355 -15.451 17.835 1.00 6.80 203 ILE A CA 1
ATOM 1516 C C . ILE A 1 203 ? 16.156 -14.716 16.744 1.00 8.30 203 ILE A C 1
ATOM 1517 O O . ILE A 1 203 ? 16.164 -13.500 16.656 1.00 9.74 203 ILE A O 1
ATOM 1522 N N . SER A 1 204 ? 16.857 -15.545 16.002 1.00 9.64 204 SER A N 1
ATOM 1523 C CA . SER A 1 204 ? 17.958 -15.208 15.162 1.00 8.42 204 SER A CA 1
ATOM 1524 C C . SER A 1 204 ? 17.781 -15.133 13.647 1.00 8.55 204 SER A C 1
ATOM 1525 O O . SER A 1 204 ? 17.076 -15.921 13.037 1.00 9.36 204 SER A O 1
ATOM 1528 N N . VAL A 1 205 ? 18.434 -14.123 13.080 1.00 9.52 205 VAL A N 1
ATOM 1529 C CA . VAL A 1 205 ? 18.508 -14.027 11.612 1.00 9.31 205 VAL A CA 1
ATOM 1530 C C . VAL A 1 205 ? 19.694 -14.843 11.127 1.00 10.42 205 VAL A C 1
ATOM 1531 O O . VAL A 1 205 ? 19.567 -15.622 10.192 1.00 8.95 205 VAL A O 1
ATOM 1535 N N . THR A 1 206 ? 20.840 -14.650 11.791 1.00 9.76 206 THR A N 1
ATOM 1536 C CA . THR A 1 206 ? 22.057 -15.389 11.391 1.00 9.73 206 THR A CA 1
ATOM 1537 C C . THR A 1 206 ? 21.862 -16.875 11.374 1.00 10.77 206 THR A C 1
ATOM 1538 O O . THR A 1 206 ? 22.472 -17.597 10.559 1.00 10.25 206 THR A O 1
ATOM 1542 N N . ALA A 1 207 ? 21.003 -17.409 12.266 1.00 9.38 207 ALA A N 1
ATOM 1543 C CA . ALA A 1 207 ? 20.758 -18.863 12.281 1.00 9.80 207 ALA A CA 1
ATOM 1544 C C . ALA A 1 207 ? 20.217 -19.391 10.955 1.00 10.92 207 ALA A C 1
ATOM 1545 O O . ALA A 1 207 ? 20.278 -20.538 10.666 1.00 10.92 207 ALA A O 1
ATOM 1547 N N . ASN A 1 208 ? 19.653 -18.454 10.119 1.00 8.96 208 ASN A N 1
ATOM 1548 C CA . ASN A 1 208 ? 19.174 -18.886 8.793 1.00 8.95 208 ASN A CA 1
ATOM 1549 C C . ASN A 1 208 ? 20.313 -19.475 7.934 1.00 8.13 208 ASN A C 1
ATOM 1550 O O . ASN A 1 208 ? 20.021 -20.320 7.126 1.00 9.41 208 ASN A O 1
ATOM 1555 N N . ILE A 1 209 ? 21.502 -18.936 8.092 1.00 9.39 209 ILE A N 1
ATOM 1556 C CA . ILE A 1 209 ? 22.631 -19.404 7.259 1.00 11.22 209 ILE A CA 1
ATOM 1557 C C . ILE A 1 209 ? 23.661 -20.182 8.009 1.00 13.41 209 ILE A C 1
ATOM 1558 O O . ILE A 1 209 ? 24.438 -20.907 7.351 1.00 11.77 209 ILE A O 1
ATOM 1563 N N . ALA A 1 210 ? 23.714 -20.063 9.334 1.00 11.89 210 ALA A N 1
ATOM 1564 C CA . ALA A 1 210 ? 24.712 -20.811 10.158 1.00 11.28 210 ALA A CA 1
ATOM 1565 C C . ALA A 1 210 ? 23.921 -21.454 11.287 1.00 11.36 210 ALA A C 1
ATOM 1566 O O . ALA A 1 210 ? 24.183 -21.156 12.471 1.00 11.54 210 ALA A O 1
ATOM 1568 N N . PRO A 1 211 ? 22.934 -22.319 10.997 1.00 11.66 211 PRO A N 1
ATOM 1569 C CA . PRO A 1 211 ? 22.092 -22.910 12.070 1.00 11.70 211 PRO A CA 1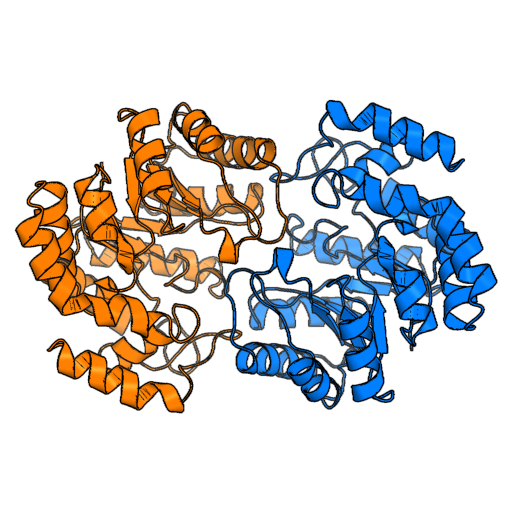
ATOM 1570 C C . PRO A 1 211 ? 22.943 -23.714 13.066 1.00 12.85 211 PRO A C 1
ATOM 1571 O O . PRO A 1 211 ? 22.662 -23.642 14.291 1.00 11.76 211 PRO A O 1
ATOM 1575 N N . LYS A 1 212 ? 23.906 -24.487 12.574 1.00 11.77 212 LYS A N 1
ATOM 1576 C CA . LYS A 1 212 ? 24.720 -25.333 13.439 1.00 13.93 212 LYS A CA 1
ATOM 1577 C C . LYS A 1 212 ? 25.530 -24.482 14.405 1.00 12.88 212 LYS A C 1
ATOM 1578 O O . LYS A 1 212 ? 25.505 -24.696 15.617 1.00 13.59 212 LYS A O 1
ATOM 1584 N N . ALA A 1 213 ? 26.247 -23.511 13.852 1.00 12.72 213 ALA A N 1
ATOM 1585 C CA . ALA A 1 213 ? 27.050 -22.587 14.647 1.00 13.42 213 ALA A CA 1
ATOM 1586 C C . ALA A 1 213 ? 26.246 -21.811 15.677 1.00 12.66 213 ALA A C 1
ATOM 1587 O O . ALA A 1 213 ? 26.627 -21.682 16.824 1.00 12.94 213 ALA A O 1
ATOM 1589 N N . MET A 1 214 ? 25.073 -21.259 15.255 1.00 11.27 214 MET A N 1
ATOM 1590 C CA . MET A 1 214 ? 24.289 -20.517 16.241 1.00 11.32 214 MET A CA 1
ATOM 1591 C C . MET A 1 214 ? 23.703 -21.421 17.290 1.00 11.95 214 MET A C 1
ATOM 1592 O O . MET A 1 214 ? 23.568 -20.975 18.444 1.00 11.37 214 MET A O 1
ATOM 1597 N N . SER A 1 215 ? 23.339 -22.635 16.959 1.00 11.09 215 SER A N 1
ATOM 1598 C CA . SER A 1 215 ? 22.791 -23.571 17.980 1.00 12.30 215 SER A CA 1
ATOM 1599 C C . SER A 1 215 ? 23.885 -23.794 19.028 1.00 13.06 215 SER A C 1
ATOM 1600 O O . SER A 1 215 ? 23.605 -23.827 20.247 1.00 12.81 215 SER A O 1
ATOM 1603 N N . GLU A 1 216 ? 25.138 -23.886 18.595 1.00 12.64 216 GLU A N 1
ATOM 1604 C CA . GLU A 1 216 ? 26.253 -24.140 19.566 1.00 13.41 216 GLU A CA 1
ATOM 1605 C C . GLU A 1 216 ? 26.516 -22.886 20.375 1.00 13.33 216 GLU A C 1
ATOM 1606 O O . GLU A 1 216 ? 26.747 -22.995 21.567 1.00 13.47 216 GLU A O 1
ATOM 1612 N N . VAL A 1 217 ? 26.450 -21.690 19.753 1.00 12.41 217 VAL A N 1
ATOM 1613 C CA . VAL A 1 217 ? 26.650 -20.451 20.496 1.00 11.17 217 VAL A CA 1
ATOM 1614 C C . VAL A 1 217 ? 25.616 -20.337 21.584 1.00 12.67 217 VAL A C 1
ATOM 1615 O O . VAL A 1 217 ? 25.925 -20.048 22.770 1.00 13.90 217 VAL A O 1
ATOM 1619 N N . CYS A 1 218 ? 24.351 -20.584 21.230 1.00 11.71 218 CYS A N 1
ATOM 1620 C CA . CYS A 1 218 ? 23.263 -20.514 22.221 1.00 11.67 218 CYS A CA 1
ATOM 1621 C C . CYS A 1 218 ? 23.452 -21.497 23.369 1.00 11.84 218 CYS A C 1
ATOM 1622 O O . CYS A 1 218 ? 23.264 -21.148 24.527 1.00 13.06 218 CYS A O 1
ATOM 1625 N N . ALA A 1 219 ? 23.807 -22.743 23.013 1.00 12.39 219 ALA A N 1
ATOM 1626 C CA . ALA A 1 219 ? 23.915 -23.762 24.053 1.00 12.82 219 ALA A CA 1
ATOM 1627 C C . ALA A 1 219 ? 24.988 -23.380 25.042 1.00 13.50 219 ALA A C 1
ATOM 1628 O O . ALA A 1 219 ? 24.722 -23.519 26.267 1.00 14.11 219 ALA A O 1
ATOM 1630 N N . VAL A 1 220 ? 26.137 -22.953 24.590 1.00 13.72 220 VAL A N 1
ATOM 1631 C CA . VAL A 1 220 ? 27.245 -22.648 25.564 1.00 13.81 220 VAL A CA 1
ATOM 1632 C C . VAL A 1 220 ? 26.958 -21.376 26.307 1.00 14.32 220 VAL A C 1
ATOM 1633 O O . VAL A 1 220 ? 27.364 -21.211 27.473 1.00 14.72 220 VAL A O 1
ATOM 1637 N N . ALA A 1 221 ? 26.269 -20.395 25.652 1.00 11.81 221 ALA A N 1
ATOM 1638 C CA . ALA A 1 221 ? 25.950 -19.161 26.365 1.00 11.85 221 ALA A CA 1
ATOM 1639 C C . ALA A 1 221 ? 24.918 -19.366 27.441 1.00 12.17 221 ALA A C 1
ATOM 1640 O O . ALA A 1 221 ? 24.970 -18.806 28.530 1.00 13.82 221 ALA A O 1
ATOM 1642 N N . ILE A 1 222 ? 23.921 -20.166 27.152 1.00 12.20 222 ILE A N 1
ATOM 1643 C CA . ILE A 1 222 ? 22.891 -20.494 28.102 1.00 12.42 222 ILE A CA 1
ATOM 1644 C C . ILE A 1 222 ? 23.532 -21.303 29.289 1.00 12.80 222 ILE A C 1
ATOM 1645 O O . ILE A 1 222 ? 23.048 -21.174 30.435 1.00 14.74 222 ILE A O 1
ATOM 1650 N N . ALA A 1 223 ? 24.524 -22.069 28.938 1.00 13.06 223 ALA A N 1
ATOM 1651 C CA . ALA A 1 223 ? 25.249 -22.851 30.041 1.00 14.08 223 ALA A CA 1
ATOM 1652 C C . ALA A 1 223 ? 26.166 -21.930 30.770 1.00 16.50 223 ALA A C 1
ATOM 1653 O O . ALA A 1 223 ? 26.874 -22.413 31.715 1.00 14.75 223 ALA A O 1
ATOM 1655 N N . LYS A 1 224 ? 26.230 -20.665 30.411 1.00 14.74 224 LYS A N 1
ATOM 1656 C CA . LYS A 1 224 ? 27.098 -19.666 31.078 1.00 15.39 224 LYS A CA 1
ATOM 1657 C C . LYS A 1 224 ? 28.566 -19.894 30.933 1.00 16.74 224 LYS A C 1
ATOM 1658 O O . LYS A 1 224 ? 29.378 -19.522 31.817 1.00 16.29 224 LYS A O 1
ATOM 1664 N N . ASP A 1 225 ? 28.973 -20.476 29.820 1.00 15.76 225 ASP A N 1
ATOM 1665 C CA . ASP A 1 225 ? 30.374 -20.684 29.519 1.00 16.40 225 ASP A CA 1
ATOM 1666 C C . ASP A 1 225 ? 30.800 -19.450 28.704 1.00 17.84 225 ASP A C 1
ATOM 1667 O O . ASP A 1 225 ? 30.753 -19.466 27.460 1.00 17.84 225 ASP A O 1
ATOM 1672 N N . GLU A 1 226 ? 31.309 -18.447 29.384 1.00 17.95 226 GLU A N 1
ATOM 1673 C CA . GLU A 1 226 ? 31.655 -17.212 28.724 1.00 17.99 226 GLU A CA 1
ATOM 1674 C C . GLU A 1 226 ? 32.742 -17.347 27.689 1.00 20.73 226 GLU A C 1
ATOM 1675 O O . GLU A 1 226 ? 32.680 -16.743 26.603 1.00 17.96 226 GLU A O 1
ATOM 1681 N N . GLN A 1 227 ? 33.807 -18.061 28.009 1.00 19.71 227 GLN A N 1
ATOM 1682 C CA . GLN A 1 227 ? 34.870 -18.222 27.049 1.00 21.60 227 GLN A CA 1
ATOM 1683 C C . GLN A 1 227 ? 34.432 -18.946 25.764 1.00 19.59 227 GLN A C 1
ATOM 1684 O O . GLN A 1 227 ? 34.801 -18.553 24.719 1.00 20.56 227 GLN A O 1
ATOM 1690 N N . GLN A 1 228 ? 33.676 -20.008 25.880 1.00 19.33 228 GLN A N 1
ATOM 1691 C CA . GLN A 1 228 ? 33.236 -20.744 24.703 1.00 20.87 228 GLN A CA 1
ATOM 1692 C C . GLN A 1 228 ? 32.210 -19.911 23.938 1.00 19.60 228 GLN A C 1
ATOM 1693 O O . GLN A 1 228 ? 32.208 -19.933 22.757 1.00 19.07 228 GLN A O 1
ATOM 1699 N N . ALA A 1 229 ? 31.346 -19.217 24.654 1.00 17.34 229 ALA A N 1
ATOM 1700 C CA . ALA A 1 229 ? 30.321 -18.353 23.950 1.00 16.32 229 ALA A CA 1
ATOM 1701 C C . ALA A 1 229 ? 31.056 -17.320 23.106 1.00 18.52 229 ALA A C 1
ATOM 1702 O O . ALA A 1 229 ? 30.696 -17.123 21.921 1.00 16.65 229 ALA A O 1
ATOM 1704 N N . LYS A 1 230 ? 32.091 -16.683 23.626 1.00 18.17 230 LYS A N 1
ATOM 1705 C CA . LYS A 1 230 ? 32.834 -15.635 22.922 1.00 18.66 230 LYS A CA 1
ATOM 1706 C C . LYS A 1 230 ? 33.584 -16.267 21.755 1.00 20.93 230 LYS A C 1
ATOM 1707 O O . LYS A 1 230 ? 33.622 -15.704 20.623 1.00 22.04 230 LYS A O 1
ATOM 1713 N N . THR A 1 231 ? 34.218 -17.417 21.982 1.00 20.32 231 THR A N 1
ATOM 1714 C CA . THR A 1 231 ? 34.944 -18.111 20.950 1.00 22.41 231 THR A CA 1
ATOM 1715 C C . THR A 1 231 ? 34.051 -18.553 19.794 1.00 20.79 231 THR A C 1
ATOM 1716 O O . THR A 1 231 ? 34.380 -18.328 18.603 1.00 23.29 231 THR A O 1
ATOM 1720 N N . LEU A 1 232 ? 32.938 -19.166 20.133 1.00 19.58 232 LEU A N 1
ATOM 1721 C CA . LEU A 1 232 ? 32.072 -19.696 19.084 1.00 17.12 232 LEU A CA 1
ATOM 1722 C C . LEU A 1 232 ? 31.374 -18.497 18.344 1.00 17.09 232 LEU A C 1
ATOM 1723 O O . LEU A 1 232 ? 31.240 -18.518 17.120 1.00 18.81 232 LEU A O 1
ATOM 1728 N N . ASN A 1 233 ? 31.026 -17.466 19.088 1.00 17.03 233 ASN A N 1
ATOM 1729 C CA . ASN A 1 233 ? 30.340 -16.326 18.415 1.00 16.34 233 ASN A CA 1
ATOM 1730 C C . ASN A 1 233 ? 31.302 -15.583 17.504 1.00 17.20 233 ASN A C 1
ATOM 1731 O O . ASN A 1 233 ? 30.927 -15.075 16.463 1.00 16.07 233 ASN A O 1
ATOM 1736 N N . ASN A 1 234 ? 32.598 -15.553 17.867 1.00 19.74 234 ASN A N 1
ATOM 1737 C CA . ASN A 1 234 ? 33.571 -14.871 17.023 1.00 19.47 234 ASN A CA 1
ATOM 1738 C C . ASN A 1 234 ? 33.619 -15.434 15.591 1.00 20.55 234 ASN A C 1
ATOM 1739 O O . ASN A 1 234 ? 33.827 -14.662 14.659 1.00 21.38 234 ASN A O 1
ATOM 1744 N N . LYS A 1 235 ? 33.427 -16.742 15.461 1.00 21.96 235 LYS A N 1
ATOM 1745 C CA . LYS A 1 235 ? 33.467 -17.406 14.170 1.00 23.84 235 LYS A CA 1
ATOM 1746 C C . LYS A 1 235 ? 32.341 -16.937 13.260 1.00 24.28 235 LYS A C 1
ATOM 1747 O O . LYS A 1 235 ? 32.410 -17.121 12.045 1.00 26.19 235 LYS A O 1
ATOM 1753 N N . ILE A 1 236 ? 31.302 -16.333 13.832 1.00 20.52 236 ILE A N 1
ATOM 1754 C CA . ILE A 1 236 ? 30.155 -15.865 12.960 1.00 18.08 236 ILE A CA 1
ATOM 1755 C C . ILE A 1 236 ? 29.835 -14.412 13.173 1.00 17.85 236 ILE A C 1
ATOM 1756 O O . ILE A 1 236 ? 28.818 -13.915 12.675 1.00 16.29 236 ILE A O 1
ATOM 1761 N N . ALA A 1 237 ? 30.648 -13.702 13.920 1.00 16.00 237 ALA A N 1
ATOM 1762 C CA . ALA A 1 237 ? 30.391 -12.335 14.294 1.00 16.13 237 ALA A CA 1
ATOM 1763 C C . ALA A 1 237 ? 30.227 -11.402 13.047 1.00 17.30 237 ALA A C 1
ATOM 1764 O O . ALA A 1 237 ? 29.388 -10.484 13.070 1.00 17.90 237 ALA A O 1
ATOM 1766 N N . ASN A 1 238 ? 31.082 -11.576 12.035 1.00 17.63 238 ASN A N 1
ATOM 1767 C CA . ASN A 1 238 ? 30.958 -10.668 10.907 1.00 19.24 238 ASN A CA 1
ATOM 1768 C C . ASN A 1 238 ? 29.601 -10.935 10.177 1.00 17.31 238 ASN A C 1
ATOM 1769 O O . ASN A 1 238 ? 29.037 -10.009 9.540 1.00 18.57 238 ASN A O 1
ATOM 1774 N N . LEU A 1 239 ? 29.081 -12.133 10.276 1.00 15.90 239 LEU A N 1
ATOM 1775 C CA . LEU A 1 239 ? 27.773 -12.438 9.608 1.00 15.48 239 LEU A CA 1
ATOM 1776 C C . LEU A 1 239 ? 26.683 -11.602 10.298 1.00 14.91 239 LEU A C 1
ATOM 1777 O O . LEU A 1 239 ? 25.803 -11.073 9.622 1.00 14.09 239 LEU A O 1
ATOM 1782 N N . HIS A 1 240 ? 26.720 -11.448 11.635 1.00 13.53 240 HIS A N 1
ATOM 1783 C CA . HIS A 1 240 ? 25.724 -10.667 12.325 1.00 13.21 240 HIS A CA 1
ATOM 1784 C C . HIS A 1 240 ? 25.646 -9.236 11.804 1.00 16.64 240 HIS A C 1
ATOM 1785 O O . HIS A 1 240 ? 24.634 -8.566 11.905 1.00 18.61 240 HIS A O 1
ATOM 1792 N N . ASN A 1 241 ? 26.775 -8.744 11.302 1.00 15.70 241 ASN A N 1
ATOM 1793 C CA . ASN A 1 241 ? 26.801 -7.365 10.809 1.00 17.60 241 ASN A CA 1
ATOM 1794 C C . ASN A 1 241 ? 26.434 -7.275 9.358 1.00 15.99 241 ASN A C 1
ATOM 1795 O O . ASN A 1 241 ? 25.583 -6.420 8.991 1.00 15.91 241 ASN A O 1
ATOM 1800 N N . ILE A 1 242 ? 26.984 -8.131 8.535 1.00 16.19 242 ILE A N 1
ATOM 1801 C CA . ILE A 1 242 ? 26.727 -8.047 7.111 1.00 14.96 242 ILE A CA 1
ATOM 1802 C C . ILE A 1 242 ? 25.281 -8.404 6.756 1.00 13.89 242 ILE A C 1
ATOM 1803 O O . ILE A 1 242 ? 24.802 -7.952 5.785 1.00 14.93 242 ILE A O 1
ATOM 1808 N N . LEU A 1 243 ? 24.604 -9.157 7.607 1.00 11.53 243 LEU A N 1
ATOM 1809 C CA . LEU A 1 243 ? 23.236 -9.529 7.261 1.00 10.57 243 LEU A CA 1
ATOM 1810 C C . LEU A 1 243 ? 22.277 -8.371 7.446 1.00 11.22 243 LEU A C 1
ATOM 1811 O O . LEU A 1 243 ? 21.102 -8.513 7.228 1.00 12.14 243 LEU A O 1
ATOM 1816 N N . PHE A 1 244 ? 22.819 -7.183 7.837 1.00 11.16 244 PHE A N 1
ATOM 1817 C CA . PHE A 1 244 ? 21.973 -6.013 7.989 1.00 12.05 244 PHE A CA 1
ATOM 1818 C C . PHE A 1 244 ? 22.489 -4.832 7.151 1.00 12.10 244 PHE A C 1
ATOM 1819 O O . PHE A 1 244 ? 22.099 -3.690 7.424 1.00 13.22 244 PHE A O 1
ATOM 1827 N N . CYS A 1 245 ? 23.262 -5.141 6.134 1.00 13.24 245 CYS A N 1
ATOM 1828 C CA . CYS A 1 245 ? 23.851 -4.036 5.315 1.00 14.92 245 CYS A CA 1
ATOM 1829 C C . CYS A 1 245 ? 22.710 -3.332 4.619 1.00 15.82 245 CYS A C 1
ATOM 1830 O O . CYS A 1 245 ? 22.818 -2.113 4.275 1.00 17.05 245 CYS A O 1
ATOM 1833 N N . GLU A 1 246 ? 21.585 -4.031 4.363 1.00 14.11 246 GLU A N 1
ATOM 1834 C CA . GLU A 1 246 ? 20.325 -3.444 3.935 1.00 12.35 246 GLU A CA 1
ATOM 1835 C C . GLU A 1 246 ? 19.311 -4.080 4.848 1.00 10.81 246 GLU A C 1
ATOM 1836 O O . GLU A 1 246 ? 19.637 -5.095 5.533 1.00 11.01 246 GLU A O 1
ATOM 1842 N N . SER A 1 247 ? 18.101 -3.545 4.926 1.00 10.39 247 SER A N 1
ATOM 1843 C CA . SER A 1 247 ? 17.091 -4.064 5.878 1.00 8.97 247 SER A CA 1
ATOM 1844 C C . SER A 1 247 ? 16.823 -5.583 5.763 1.00 8.72 247 SER A C 1
ATOM 1845 O O . SER A 1 247 ? 16.598 -6.119 4.707 1.00 9.62 247 SER A O 1
ATOM 1848 N N . ASN A 1 248 ? 16.910 -6.206 6.936 1.00 8.36 248 ASN A N 1
ATOM 1849 C CA . ASN A 1 248 ? 16.576 -7.629 7.025 1.00 10.56 248 ASN A CA 1
ATOM 1850 C C . ASN A 1 248 ? 15.127 -7.743 6.548 1.00 9.50 248 ASN A C 1
ATOM 1851 O O . ASN A 1 248 ? 14.304 -6.906 6.949 1.00 9.17 248 ASN A O 1
ATOM 1856 N N . PRO A 1 249 ? 14.754 -8.765 5.809 1.00 7.28 249 PRO A N 1
ATOM 1857 C CA . PRO A 1 249 ? 15.543 -9.956 5.371 1.00 7.89 249 PRO A CA 1
ATOM 1858 C C . PRO A 1 249 ? 16.236 -9.825 3.980 1.00 7.32 249 PRO A C 1
ATOM 1859 O O . PRO A 1 249 ? 16.561 -10.838 3.407 1.00 8.47 249 PRO A O 1
ATOM 1863 N N . ILE A 1 250 ? 16.453 -8.604 3.475 1.00 8.22 250 ILE A N 1
ATOM 1864 C CA . ILE A 1 250 ? 17.090 -8.503 2.184 1.00 8.49 250 ILE A CA 1
ATOM 1865 C C . ILE A 1 250 ? 18.446 -9.239 2.110 1.00 8.48 250 ILE A C 1
ATOM 1866 O O . ILE A 1 250 ? 18.634 -10.078 1.216 1.00 8.81 250 ILE A O 1
ATOM 1871 N N . PRO A 1 251 ? 19.376 -8.973 3.040 1.00 8.99 251 PRO A N 1
ATOM 1872 C CA . PRO A 1 251 ? 20.679 -9.658 2.932 1.00 9.01 251 PRO A CA 1
ATOM 1873 C C . PRO A 1 251 ? 20.601 -11.161 3.172 1.00 9.06 251 PRO A C 1
ATOM 1874 O O . PRO A 1 251 ? 21.205 -11.941 2.453 1.00 9.74 251 PRO A O 1
ATOM 1878 N N . VAL A 1 252 ? 19.839 -11.570 4.194 1.00 8.76 252 VAL A N 1
ATOM 1879 C CA . VAL A 1 252 ? 19.805 -13.023 4.481 1.00 9.23 252 VAL A CA 1
ATOM 1880 C C . VAL A 1 252 ? 19.214 -13.796 3.368 1.00 8.65 252 VAL A C 1
ATOM 1881 O O . VAL A 1 252 ? 19.631 -14.944 3.084 1.00 10.00 252 VAL A O 1
ATOM 1885 N N . LYS A 1 253 ? 18.171 -13.268 2.679 1.00 8.93 253 LYS A N 1
ATOM 1886 C CA . LYS A 1 253 ? 17.609 -14.027 1.570 1.00 8.32 253 LYS A CA 1
ATOM 1887 C C . LYS A 1 253 ? 18.672 -14.142 0.461 1.00 7.89 253 LYS A C 1
ATOM 1888 O O . LYS A 1 253 ? 18.760 -15.179 -0.199 1.00 8.69 253 LYS A O 1
ATOM 1894 N N . TRP A 1 254 ? 19.432 -13.081 0.250 1.00 8.40 254 TRP A N 1
ATOM 1895 C CA . TRP A 1 254 ? 20.469 -13.175 -0.825 1.00 9.27 254 TRP A CA 1
ATOM 1896 C C . TRP A 1 254 ? 21.557 -14.198 -0.404 1.00 9.40 254 TRP A C 1
ATOM 1897 O O . TRP A 1 254 ? 21.985 -15.002 -1.222 1.00 9.55 254 TRP A O 1
ATOM 1908 N N . ALA A 1 255 ? 21.883 -14.210 0.876 1.00 9.61 255 ALA A N 1
ATOM 1909 C CA . ALA A 1 255 ? 22.887 -15.186 1.345 1.00 10.84 255 ALA A CA 1
ATOM 1910 C C . ALA A 1 255 ? 22.417 -16.592 1.082 1.00 10.43 255 ALA A C 1
ATOM 1911 O O . ALA A 1 255 ? 23.201 -17.426 0.604 1.00 11.54 255 ALA A O 1
ATOM 1913 N N . LEU A 1 256 ? 21.154 -16.892 1.383 1.00 9.57 256 LEU A N 1
ATOM 1914 C CA . LEU A 1 256 ? 20.624 -18.228 1.174 1.00 8.83 256 LEU A CA 1
ATOM 1915 C C . LEU A 1 256 ? 20.587 -18.567 -0.291 1.00 10.45 256 LEU A C 1
ATOM 1916 O O . LEU A 1 256 ? 20.744 -19.704 -0.682 1.00 12.33 256 LEU A O 1
ATOM 1921 N N . HIS A 1 257 ? 20.435 -17.524 -1.154 1.00 9.86 257 HIS A N 1
ATOM 1922 C CA . HIS A 1 257 ? 20.427 -17.780 -2.580 1.00 11.77 257 HIS A CA 1
ATOM 1923 C C . HIS A 1 257 ? 21.878 -18.099 -3.029 1.00 11.36 257 HIS A C 1
ATOM 1924 O O . HIS A 1 257 ? 22.082 -19.050 -3.830 1.00 12.61 257 HIS A O 1
ATOM 1931 N N . GLU A 1 258 ? 22.857 -17.416 -2.460 1.00 11.97 258 GLU A N 1
ATOM 1932 C CA . GLU A 1 258 ? 24.281 -17.733 -2.798 1.00 12.51 258 GLU A CA 1
ATOM 1933 C C . GLU A 1 258 ? 24.631 -19.122 -2.319 1.00 13.57 258 GLU A C 1
ATOM 1934 O O . GLU A 1 258 ? 25.516 -19.803 -2.915 1.00 13.42 258 GLU A O 1
ATOM 1940 N N . MET A 1 259 ? 23.952 -19.597 -1.289 1.00 12.59 259 MET A N 1
ATOM 1941 C CA . MET A 1 259 ? 24.158 -20.946 -0.763 1.00 10.79 259 MET A CA 1
ATOM 1942 C C . MET A 1 259 ? 23.447 -21.988 -1.575 1.00 12.83 259 MET A C 1
ATOM 1943 O O . MET A 1 259 ? 23.586 -23.218 -1.302 1.00 14.05 259 MET A O 1
ATOM 1948 N N . GLY A 1 260 ? 22.649 -21.575 -2.573 1.00 12.76 260 GLY A N 1
ATOM 1949 C CA . GLY A 1 260 ? 21.913 -22.513 -3.388 1.00 12.24 260 GLY A CA 1
ATOM 1950 C C . GLY A 1 260 ? 20.691 -23.091 -2.776 1.00 12.75 260 GLY A C 1
ATOM 1951 O O . GLY A 1 260 ? 20.154 -24.105 -3.271 1.00 15.46 260 GLY A O 1
ATOM 1952 N N . LEU A 1 261 ? 20.156 -22.474 -1.719 1.00 12.49 261 LEU A N 1
ATOM 1953 C CA . LEU A 1 261 ? 19.007 -23.037 -1.002 1.00 12.65 261 LEU A CA 1
ATOM 1954 C C . LEU A 1 261 ? 17.649 -22.395 -1.331 1.00 11.53 261 LEU A C 1
ATOM 1955 O O . LEU A 1 261 ? 16.628 -23.030 -1.145 1.00 13.75 261 LEU A O 1
ATOM 1960 N N . ILE A 1 262 ? 17.660 -21.143 -1.823 1.00 11.40 262 ILE A N 1
ATOM 1961 C CA . ILE A 1 262 ? 16.378 -20.502 -2.233 1.00 11.28 262 ILE A CA 1
ATOM 1962 C C . ILE A 1 262 ? 16.649 -19.700 -3.473 1.00 11.69 262 ILE A C 1
ATOM 1963 O O . ILE A 1 262 ? 17.824 -19.400 -3.792 1.00 12.41 262 ILE A O 1
ATOM 1968 N N . ASP A 1 263 ? 15.586 -19.341 -4.162 1.00 11.53 263 ASP A N 1
ATOM 1969 C CA . ASP A 1 263 ? 15.691 -18.488 -5.343 1.00 12.15 263 ASP A CA 1
ATOM 1970 C C . ASP A 1 263 ? 15.645 -17.029 -4.879 1.00 12.57 263 ASP A C 1
ATOM 1971 O O . ASP A 1 263 ? 15.593 -16.729 -3.678 1.00 11.38 263 ASP A O 1
ATOM 1976 N N . THR A 1 264 ? 15.636 -16.102 -5.850 1.00 13.24 264 THR A N 1
ATOM 1977 C CA . THR A 1 264 ? 15.772 -14.661 -5.572 1.00 13.19 264 THR A CA 1
ATOM 1978 C C . THR A 1 264 ? 14.478 -13.948 -5.183 1.00 10.17 264 THR A C 1
ATOM 1979 O O . THR A 1 264 ? 14.541 -12.747 -4.910 1.00 10.35 264 THR A O 1
ATOM 1983 N N . GLY A 1 265 ? 13.336 -14.630 -5.125 1.00 10.09 265 GLY A N 1
ATOM 1984 C CA . GLY A 1 265 ? 12.054 -13.928 -4.874 1.00 9.31 265 GLY A CA 1
ATOM 1985 C C . GLY A 1 265 ? 11.996 -13.228 -3.521 1.00 8.63 265 GLY A C 1
ATOM 1986 O O . GLY A 1 265 ? 12.443 -13.732 -2.495 1.00 8.63 265 GLY A O 1
ATOM 1987 N N . ILE A 1 266 ? 11.482 -12.013 -3.582 1.00 8.71 266 ILE A N 1
ATOM 1988 C CA . ILE A 1 266 ? 11.285 -11.178 -2.395 1.00 7.74 266 ILE A CA 1
ATOM 1989 C C . ILE A 1 266 ? 10.261 -10.143 -2.793 1.00 9.55 266 ILE A C 1
ATOM 1990 O O . ILE A 1 266 ? 10.287 -9.666 -3.953 1.00 10.51 266 ILE A O 1
ATOM 1995 N N . ARG A 1 267 ? 9.306 -9.823 -1.916 1.00 7.86 267 ARG A N 1
ATOM 1996 C CA . ARG A 1 267 ? 8.190 -8.993 -2.347 1.00 7.94 267 ARG A CA 1
ATOM 1997 C C . ARG A 1 267 ? 8.305 -7.498 -2.053 1.00 7.90 267 ARG A C 1
ATOM 1998 O O . ARG A 1 267 ? 8.698 -7.067 -0.955 1.00 8.93 267 ARG A O 1
ATOM 2006 N N . LEU A 1 268 ? 7.908 -6.695 -3.052 1.00 7.23 268 LEU A N 1
ATOM 2007 C CA . LEU A 1 268 ? 7.947 -5.251 -2.900 1.00 6.81 268 LEU A CA 1
ATOM 2008 C C . LEU A 1 268 ? 7.031 -4.882 -1.694 1.00 6.57 268 LEU A C 1
ATOM 2009 O O . LEU A 1 268 ? 5.991 -5.513 -1.463 1.00 9.19 268 LEU A O 1
ATOM 2014 N N . PRO A 1 269 ? 7.413 -3.872 -0.955 1.00 7.51 269 PRO A N 1
ATOM 2015 C CA . PRO A 1 269 ? 8.470 -2.909 -1.253 1.00 8.70 269 PRO A CA 1
ATOM 2016 C C . PRO A 1 269 ? 9.893 -3.395 -0.996 1.00 8.18 269 PRO A C 1
ATOM 2017 O O . PRO A 1 269 ? 10.857 -2.646 -1.243 1.00 8.81 269 PRO A O 1
ATOM 2021 N N . LEU A 1 270 ? 10.099 -4.641 -0.513 1.00 8.02 270 LEU A N 1
ATOM 2022 C CA . LEU A 1 270 ? 11.453 -5.114 -0.382 1.00 8.34 270 LEU A CA 1
ATOM 2023 C C . LEU A 1 270 ? 12.018 -5.464 -1.774 1.00 9.29 270 LEU A C 1
ATOM 2024 O O . LEU A 1 270 ? 11.250 -5.742 -2.674 1.00 9.32 270 LEU A O 1
ATOM 2029 N N . THR A 1 271 ? 13.344 -5.448 -1.861 1.00 8.42 271 THR A N 1
ATOM 2030 C CA . THR A 1 271 ? 14.043 -5.635 -3.142 1.00 9.77 271 THR A CA 1
ATOM 2031 C C . THR A 1 271 ? 15.206 -6.596 -2.951 1.00 8.91 271 THR A C 1
ATOM 2032 O O . THR A 1 271 ? 15.745 -6.716 -1.891 1.00 11.08 271 THR A O 1
ATOM 2036 N N . PRO A 1 272 ? 15.640 -7.243 -4.061 1.00 9.40 272 PRO A N 1
ATOM 2037 C CA . PRO A 1 272 ? 16.823 -8.130 -3.924 1.00 10.34 272 PRO A CA 1
ATOM 2038 C C . PRO A 1 272 ? 17.991 -7.316 -3.486 1.00 9.49 272 PRO A C 1
ATOM 2039 O O . PRO A 1 272 ? 18.151 -6.132 -3.836 1.00 10.74 272 PRO A O 1
ATOM 2043 N N . LEU A 1 273 ? 18.895 -7.911 -2.677 1.00 10.02 273 LEU A N 1
ATOM 2044 C CA . LEU A 1 273 ? 20.048 -7.179 -2.165 1.00 10.33 273 LEU A CA 1
ATOM 2045 C C . LEU A 1 273 ? 20.741 -6.382 -3.318 1.00 11.80 273 LEU A C 1
ATOM 2046 O O . LEU A 1 273 ? 21.022 -6.934 -4.362 1.00 11.88 273 LEU A O 1
ATOM 2051 N N . ALA A 1 274 ? 21.002 -5.111 -3.015 1.00 13.00 274 ALA A N 1
ATOM 2052 C CA . ALA A 1 274 ? 21.668 -4.238 -4.022 1.00 16.04 274 ALA A CA 1
ATOM 2053 C C . ALA A 1 274 ? 22.999 -4.870 -4.465 1.00 16.74 274 ALA A C 1
ATOM 2054 O O . ALA A 1 274 ? 23.758 -5.397 -3.624 1.00 15.36 274 ALA A O 1
ATOM 2056 N N . GLU A 1 275 ? 23.324 -4.728 -5.748 1.00 18.78 275 GLU A N 1
ATOM 2057 C CA . GLU A 1 275 ? 24.559 -5.371 -6.291 1.00 18.73 275 GLU A CA 1
ATOM 2058 C C . GLU A 1 275 ? 25.816 -4.972 -5.552 1.00 20.10 275 GLU A C 1
ATOM 2059 O O . GLU A 1 275 ? 26.717 -5.869 -5.383 1.00 21.22 275 GLU A O 1
ATOM 2065 N N . GLN A 1 276 ? 25.938 -3.741 -5.094 1.00 22.20 276 GLN A N 1
ATOM 2066 C CA . GLN A 1 276 ? 27.149 -3.274 -4.392 1.00 22.55 276 GLN A CA 1
ATOM 2067 C C . GLN A 1 276 ? 27.480 -4.086 -3.111 1.00 24.01 276 GLN A C 1
ATOM 2068 O O . GLN A 1 276 ? 28.622 -4.113 -2.634 1.00 23.11 276 GLN A O 1
ATOM 2074 N N . TYR A 1 277 ? 26.492 -4.752 -2.559 1.00 20.55 277 TYR A N 1
ATOM 2075 C CA . TYR A 1 277 ? 26.734 -5.527 -1.331 1.00 18.75 277 TYR A CA 1
ATOM 2076 C C . TYR A 1 277 ? 26.918 -6.982 -1.572 1.00 19.17 277 TYR A C 1
ATOM 2077 O O . TYR A 1 277 ? 27.233 -7.709 -0.599 1.00 19.11 277 TYR A O 1
ATOM 2086 N N . ARG A 1 278 ? 26.758 -7.460 -2.783 1.00 17.04 278 ARG A N 1
ATOM 2087 C CA . ARG A 1 278 ? 26.836 -8.895 -3.040 1.00 19.51 278 ARG A CA 1
ATOM 2088 C C . ARG A 1 278 ? 28.241 -9.497 -2.903 1.00 22.10 278 ARG A C 1
ATOM 2089 O O . ARG A 1 278 ? 28.396 -10.610 -2.354 1.00 20.38 278 ARG A O 1
ATOM 2097 N N . GLU A 1 279 ? 29.279 -8.832 -3.461 1.00 24.79 279 GLU A N 1
ATOM 2098 C CA . GLU A 1 279 ? 30.649 -9.408 -3.259 1.00 24.01 279 GLU A CA 1
ATOM 2099 C C . GLU A 1 279 ? 31.021 -9.377 -1.783 1.00 24.19 279 GLU A C 1
ATOM 2100 O O . GLU A 1 279 ? 31.555 -10.365 -1.259 1.00 25.37 279 GLU A O 1
ATOM 2106 N N . PRO A 1 280 ? 30.801 -8.269 -1.095 1.00 23.43 280 PRO A N 1
ATOM 2107 C CA . PRO A 1 280 ? 31.167 -8.280 0.304 1.00 22.06 280 PRO A CA 1
ATOM 2108 C C . PRO A 1 280 ? 30.445 -9.427 1.018 1.00 22.51 280 PRO A C 1
ATOM 2109 O O . PRO A 1 280 ? 31.036 -10.078 1.927 1.00 22.70 280 PRO A O 1
ATOM 2113 N N . LEU A 1 281 ? 29.152 -9.623 0.700 1.00 20.52 281 LEU A N 1
ATOM 2114 C CA . LEU A 1 281 ? 28.428 -10.768 1.317 1.00 18.38 281 LEU A CA 1
ATOM 2115 C C . LEU A 1 281 ? 28.985 -12.110 0.920 1.00 18.45 281 LEU A C 1
ATOM 2116 O O . LEU A 1 281 ? 29.196 -13.005 1.795 1.00 18.28 281 LEU A O 1
ATOM 2121 N N . ARG A 1 282 ? 29.259 -12.319 -0.358 1.00 18.80 282 ARG A N 1
ATOM 2122 C CA . ARG A 1 282 ? 29.821 -13.587 -0.801 1.00 19.94 282 ARG A CA 1
ATOM 2123 C C . ARG A 1 282 ? 31.158 -13.833 -0.090 1.00 20.58 282 ARG A C 1
ATOM 2124 O O . ARG A 1 282 ? 31.436 -14.954 0.338 1.00 21.35 282 ARG A O 1
ATOM 2132 N N . ASN A 1 283 ? 31.935 -12.771 0.085 1.00 21.45 283 ASN A N 1
ATOM 2133 C CA . ASN A 1 283 ? 33.280 -12.886 0.751 1.00 23.40 283 ASN A CA 1
ATOM 2134 C C . ASN A 1 283 ? 33.066 -13.290 2.214 1.00 24.49 283 ASN A C 1
ATOM 2135 O O . ASN A 1 283 ? 33.761 -14.155 2.713 1.00 22.29 283 ASN A O 1
ATOM 2140 N N . ALA A 1 284 ? 32.086 -12.665 2.889 1.00 20.96 284 ALA A N 1
ATOM 2141 C CA . ALA A 1 284 ? 31.813 -12.975 4.296 1.00 20.14 284 ALA A CA 1
ATOM 2142 C C . ALA A 1 284 ? 31.369 -14.417 4.449 1.00 20.42 284 ALA A C 1
ATOM 2143 O O . ALA A 1 284 ? 31.769 -15.107 5.432 1.00 19.23 284 ALA A O 1
ATOM 2145 N N . LEU A 1 285 ? 30.592 -14.929 3.508 1.00 19.01 285 LEU A N 1
ATOM 2146 C CA . LEU A 1 285 ? 30.124 -16.297 3.535 1.00 17.79 285 LEU A CA 1
ATOM 2147 C C . LEU A 1 285 ? 31.321 -17.252 3.344 1.00 19.52 285 LEU A C 1
ATOM 2148 O O . LEU A 1 285 ? 31.374 -18.305 3.988 1.00 19.81 285 LEU A O 1
ATOM 2153 N N . LYS A 1 286 ? 32.201 -16.905 2.396 1.00 18.73 286 LYS A N 1
ATOM 2154 C CA . LYS A 1 286 ? 33.395 -17.750 2.135 1.00 21.43 286 LYS A CA 1
ATOM 2155 C C . LYS A 1 286 ? 34.288 -17.719 3.367 1.00 20.23 286 LYS A C 1
ATOM 2156 O O . LYS A 1 286 ? 34.766 -18.818 3.826 1.00 21.36 286 LYS A O 1
ATOM 2162 N N . ASP A 1 287 ? 34.534 -16.564 3.940 1.00 22.77 287 ASP A N 1
ATOM 2163 C CA . ASP A 1 287 ? 35.320 -16.404 5.207 1.00 23.33 287 ASP A CA 1
ATOM 2164 C C . ASP A 1 287 ? 34.801 -17.272 6.339 1.00 24.47 287 ASP A C 1
ATOM 2165 O O . ASP A 1 287 ? 35.589 -17.856 7.115 1.00 23.73 287 ASP A O 1
ATOM 2170 N N . ALA A 1 288 ? 33.478 -17.425 6.429 1.00 22.50 288 ALA A N 1
ATOM 2171 C CA . ALA A 1 288 ? 32.866 -18.164 7.529 1.00 22.32 288 ALA A CA 1
ATOM 2172 C C . ALA A 1 288 ? 32.744 -19.628 7.208 1.00 22.22 288 ALA A C 1
ATOM 2173 O O . ALA A 1 288 ? 32.273 -20.410 8.041 1.00 23.71 288 ALA A O 1
ATOM 2175 N N . GLY A 1 289 ? 33.242 -20.027 6.035 1.00 23.78 289 GLY A N 1
ATOM 2176 C CA . GLY A 1 289 ? 33.124 -21.417 5.599 1.00 24.48 289 GLY A CA 1
ATOM 2177 C C . GLY A 1 289 ? 31.755 -21.895 5.215 1.00 25.42 289 GLY A C 1
ATOM 2178 O O . GLY A 1 289 ? 31.489 -23.101 5.103 1.00 26.12 289 GLY A O 1
ATOM 2179 N N . ILE A 1 290 ? 30.867 -20.944 4.978 1.00 25.62 290 ILE A N 1
ATOM 2180 C CA . ILE A 1 290 ? 29.510 -21.344 4.555 1.00 25.24 290 ILE A CA 1
ATOM 2181 C C . ILE A 1 290 ? 29.434 -21.742 3.091 1.00 26.01 290 ILE A C 1
ATOM 2182 O O . ILE A 1 290 ? 28.715 -22.674 2.738 1.00 28.36 290 ILE A O 1
ATOM 2187 N N . ILE A 1 291 ? 30.127 -21.022 2.229 1.00 25.26 291 ILE A N 1
ATOM 2188 C CA . ILE A 1 291 ? 30.217 -21.447 0.830 1.00 26.83 291 ILE A CA 1
ATOM 2189 C C . ILE A 1 291 ? 31.724 -21.490 0.517 1.00 27.68 291 ILE A C 1
ATOM 2190 O O . ILE A 1 291 ? 32.559 -21.028 1.344 1.00 24.91 291 ILE A O 1
ATOM 2196 N N . THR B 1 1 ? -2.747 19.851 -7.387 1.00 31.11 1 THR B N 1
ATOM 2197 C CA . THR B 1 1 ? -3.544 21.083 -7.598 1.00 22.01 1 THR B CA 1
ATOM 2198 C C . THR B 1 1 ? -4.422 21.352 -6.407 1.00 17.13 1 THR B C 1
ATOM 2199 O O . THR B 1 1 ? -4.820 22.473 -6.224 1.00 16.82 1 THR B O 1
ATOM 2203 N N . ILE B 1 2 ? -4.653 20.334 -5.507 1.00 12.89 2 ILE B N 1
ATOM 2204 C CA . ILE B 1 2 ? -5.443 20.598 -4.287 1.00 10.65 2 ILE B CA 1
ATOM 2205 C C . ILE B 1 2 ? -4.551 21.503 -3.392 1.00 10.76 2 ILE B C 1
ATOM 2206 O O . ILE B 1 2 ? -3.390 21.256 -3.169 1.00 10.64 2 ILE B O 1
ATOM 2211 N N . GLN B 1 3 ? -5.133 22.641 -2.969 1.00 9.99 3 GLN B N 1
ATOM 2212 C CA . GLN B 1 3 ? -4.389 23.579 -2.133 1.00 8.89 3 GLN B CA 1
ATOM 2213 C C . GLN B 1 3 ? -5.199 24.001 -0.937 1.00 9.54 3 GLN B C 1
ATOM 2214 O O . GLN B 1 3 ? -6.420 23.929 -0.927 1.00 11.62 3 GLN B O 1
ATOM 2220 N N . GLY B 1 4 ? -4.495 24.501 0.063 1.00 8.56 4 GLY B N 1
ATOM 2221 C CA . GLY B 1 4 ? -5.169 25.067 1.257 1.00 8.95 4 GLY B CA 1
ATOM 2222 C C . GLY B 1 4 ? -5.145 24.160 2.459 1.00 7.88 4 GLY B C 1
ATOM 2223 O O . GLY B 1 4 ? -4.154 23.452 2.695 1.00 8.85 4 GLY B O 1
ATOM 2224 N N . SER B 1 5 ? -6.184 24.259 3.253 1.00 7.44 5 SER B N 1
ATOM 2225 C CA . SER B 1 5 ? -6.315 23.479 4.495 1.00 7.64 5 SER B CA 1
ATOM 2226 C C . SER B 1 5 ? -6.995 22.181 4.180 1.00 7.30 5 SER B C 1
ATOM 2227 O O . SER B 1 5 ? -8.172 22.135 3.796 1.00 8.23 5 SER B O 1
ATOM 2230 N N . ILE B 1 6 ? -6.241 21.107 4.350 1.00 7.47 6 ILE B N 1
ATOM 2231 C CA . ILE B 1 6 ? -6.723 19.757 4.019 1.00 6.62 6 ILE B CA 1
ATOM 2232 C C . ILE B 1 6 ? -6.764 18.996 5.346 1.00 6.72 6 ILE B C 1
ATOM 2233 O O . ILE B 1 6 ? -5.724 18.609 5.897 1.00 8.12 6 ILE B O 1
ATOM 2238 N N . VAL B 1 7 ? -7.974 18.757 5.851 1.00 7.51 7 VAL B N 1
ATOM 2239 C CA . VAL B 1 7 ? -8.055 18.076 7.175 1.00 8.08 7 VAL B CA 1
ATOM 2240 C C . VAL B 1 7 ? -7.836 16.570 7.020 1.00 8.99 7 VAL B C 1
ATOM 2241 O O . VAL B 1 7 ? -8.418 15.932 6.168 1.00 9.08 7 VAL B O 1
ATOM 2245 N N . ALA B 1 8 ? -7.009 16.051 7.913 1.00 8.35 8 ALA B N 1
ATOM 2246 C CA . ALA B 1 8 ? -6.790 14.605 8.023 1.00 8.34 8 ALA B CA 1
ATOM 2247 C C . ALA B 1 8 ? -7.857 14.227 9.043 1.00 8.55 8 ALA B C 1
ATOM 2248 O O . ALA B 1 8 ? -7.636 14.247 10.237 1.00 9.32 8 ALA B O 1
ATOM 2250 N N . ILE B 1 9 ? -9.070 13.952 8.522 1.00 8.87 9 ILE B N 1
ATOM 2251 C CA . ILE B 1 9 ? -10.204 13.800 9.393 1.00 7.98 9 ILE B CA 1
ATOM 2252 C C . ILE B 1 9 ? -10.191 12.520 10.223 1.00 8.29 9 ILE B C 1
ATOM 2253 O O . ILE B 1 9 ? -9.812 11.440 9.768 1.00 8.72 9 ILE B O 1
ATOM 2258 N N . VAL B 1 10 ? -10.682 12.671 11.469 1.00 8.76 10 VAL B N 1
ATOM 2259 C CA . VAL B 1 10 ? -10.834 11.500 12.344 1.00 8.84 10 VAL B CA 1
ATOM 2260 C C . VAL B 1 10 ? -11.963 10.655 11.808 1.00 9.44 10 VAL B C 1
ATOM 2261 O O . VAL B 1 10 ? -12.775 11.076 10.984 1.00 9.26 10 VAL B O 1
ATOM 2265 N N . THR B 1 11 ? -12.014 9.390 12.267 1.00 9.74 11 THR B N 1
ATOM 2266 C CA . THR B 1 11 ? -13.122 8.529 11.922 1.00 10.21 11 THR B CA 1
ATOM 2267 C C . THR B 1 11 ? -13.918 8.390 13.200 1.00 10.22 11 THR B C 1
ATOM 2268 O O . THR B 1 11 ? -13.513 7.668 14.127 1.00 10.75 11 THR B O 1
ATOM 2272 N N . PRO B 1 12 ? -15.011 9.174 13.363 1.00 11.01 12 PRO B N 1
ATOM 2273 C CA . PRO B 1 12 ? -15.815 9.150 14.587 1.00 11.81 12 PRO B CA 1
ATOM 2274 C C . PRO B 1 12 ? -16.332 7.706 14.861 1.00 12.16 12 PRO B C 1
ATOM 2275 O O . PRO B 1 12 ? -16.658 6.967 13.940 1.00 12.71 12 PRO B O 1
ATOM 2279 N N . MET B 1 13 ? -16.287 7.329 16.148 1.00 12.86 13 MET B N 1
ATOM 2280 C CA . MET B 1 13 ? -16.729 5.962 16.509 1.00 11.46 13 MET B CA 1
ATOM 2281 C C . MET B 1 13 ? -17.651 5.994 17.731 1.00 13.12 13 MET B C 1
ATOM 2282 O O . MET B 1 13 ? -17.566 6.847 18.580 1.00 12.74 13 MET B O 1
ATOM 2287 N N . LEU B 1 14 ? -18.547 5.015 17.709 1.00 15.52 14 LEU B N 1
ATOM 2288 C CA . LEU B 1 14 ? -19.483 4.842 18.884 1.00 17.54 14 LEU B CA 1
ATOM 2289 C C . LEU B 1 14 ? -18.598 4.263 19.976 1.00 17.90 14 LEU B C 1
ATOM 2290 O O . LEU B 1 14 ? -17.482 3.833 19.753 1.00 17.38 14 LEU B O 1
ATOM 2295 N N . LYS B 1 15 ? -19.126 4.195 21.189 1.00 20.32 15 LYS B N 1
ATOM 2296 C CA . LYS B 1 15 ? -18.354 3.709 22.289 1.00 21.98 15 LYS B CA 1
ATOM 2297 C C . LYS B 1 15 ? -17.823 2.306 22.087 1.00 21.47 15 LYS B C 1
ATOM 2298 O O . LYS B 1 15 ? -16.760 1.984 22.578 1.00 23.79 15 LYS B O 1
ATOM 2304 N N . ASP B 1 16 ? -18.568 1.461 21.368 1.00 21.41 16 ASP B N 1
ATOM 2305 C CA . ASP B 1 16 ? -18.119 0.094 21.124 1.00 22.04 16 ASP B CA 1
ATOM 2306 C C . ASP B 1 16 ? -17.123 -0.029 19.970 1.00 20.73 16 ASP B C 1
ATOM 2307 O O . ASP B 1 16 ? -16.706 -1.133 19.618 1.00 20.63 16 ASP B O 1
ATOM 2312 N N . GLY B 1 17 ? -16.740 1.112 19.388 1.00 17.39 17 GLY B N 1
ATOM 2313 C CA . GLY B 1 17 ? -15.810 1.046 18.274 1.00 16.33 17 GLY B CA 1
ATOM 2314 C C . GLY B 1 17 ? -16.342 1.149 16.917 1.00 15.36 17 GLY B C 1
ATOM 2315 O O . GLY B 1 17 ? -15.607 1.379 15.945 1.00 14.86 17 GLY B O 1
ATOM 2316 N N . GLY B 1 18 ? -17.659 0.898 16.773 1.00 14.75 18 GLY B N 1
ATOM 2317 C CA . GLY B 1 18 ? -18.286 0.956 15.440 1.00 14.37 18 GLY B CA 1
ATOM 2318 C C . GLY B 1 18 ? -18.173 2.382 14.878 1.00 13.43 18 GLY B C 1
ATOM 2319 O O . GLY B 1 18 ? -18.151 3.329 15.617 1.00 14.52 18 GLY B O 1
ATOM 2320 N N . VAL B 1 19 ? -18.109 2.428 13.564 1.00 15.07 19 VAL B N 1
ATOM 2321 C CA . VAL B 1 19 ? -17.996 3.789 12.907 1.00 14.28 19 VAL B CA 1
ATOM 2322 C C . VAL B 1 19 ? -19.321 4.512 13.208 1.00 14.99 19 VAL B C 1
ATOM 2323 O O . VAL B 1 19 ? -20.457 3.937 13.095 1.00 15.72 19 VAL B O 1
ATOM 2327 N N . ASP B 1 20 ? -19.210 5.761 13.595 1.00 14.69 20 ASP B N 1
ATOM 2328 C CA . ASP B 1 20 ? -20.365 6.620 13.920 1.00 14.13 20 ASP B CA 1
ATOM 2329 C C . ASP B 1 20 ? -20.687 7.427 12.658 1.00 14.80 20 ASP B C 1
ATOM 2330 O O . ASP B 1 20 ? -20.275 8.572 12.509 1.00 14.78 20 ASP B O 1
ATOM 2335 N N . TRP B 1 21 ? -21.490 6.826 11.772 1.00 16.85 21 TRP B N 1
ATOM 2336 C CA . TRP B 1 21 ? -21.838 7.416 10.503 1.00 15.75 21 TRP B CA 1
ATOM 2337 C C . TRP B 1 21 ? -22.539 8.747 10.614 1.00 17.88 21 TRP B C 1
ATOM 2338 O O . TRP B 1 21 ? -22.269 9.657 9.816 1.00 16.80 21 TRP B O 1
ATOM 2349 N N . LYS B 1 22 ? -23.455 8.890 11.582 1.00 16.53 22 LYS B N 1
ATOM 2350 C CA . LYS B 1 22 ? -24.170 10.142 11.724 1.00 19.18 22 LYS B CA 1
ATOM 2351 C C . LYS B 1 22 ? -23.243 11.288 12.098 1.00 17.69 22 LYS B C 1
ATOM 2352 O O . LYS B 1 22 ? -23.319 12.370 11.544 1.00 19.55 22 LYS B O 1
ATOM 2358 N N . SER B 1 23 ? -22.333 11.028 13.055 1.00 18.00 23 SER B N 1
ATOM 2359 C CA . SER B 1 23 ? -21.374 12.065 13.443 1.00 15.79 23 SER B CA 1
ATOM 2360 C C . SER B 1 23 ? -20.395 12.396 12.289 1.00 15.20 23 SER B C 1
ATOM 2361 O O . SER B 1 23 ? -20.033 13.527 12.121 1.00 13.89 23 SER B O 1
ATOM 2364 N N . LEU B 1 24 ? -20.005 11.362 11.565 1.00 14.89 24 LEU B N 1
ATOM 2365 C CA . LEU B 1 24 ? -19.111 11.585 10.413 1.00 14.17 24 LEU B CA 1
ATOM 2366 C C . LEU B 1 24 ? -19.747 12.536 9.403 1.00 15.43 24 LEU B C 1
ATOM 2367 O O . LEU B 1 24 ? -19.123 13.499 8.940 1.00 13.10 24 LEU B O 1
ATOM 2372 N N . GLU B 1 25 ? -20.991 12.257 9.053 1.00 13.86 25 GLU B N 1
ATOM 2373 C CA . GLU B 1 25 ? -21.716 13.125 8.096 1.00 13.71 25 GLU B CA 1
ATOM 2374 C C . GLU B 1 25 ? -21.767 14.534 8.567 1.00 13.65 25 GLU B C 1
ATOM 2375 O O . GLU B 1 25 ? -21.483 15.470 7.821 1.00 14.14 25 GLU B O 1
ATOM 2381 N N . LYS B 1 26 ? -22.039 14.739 9.869 1.00 14.62 26 LYS B N 1
ATOM 2382 C CA . LYS B 1 26 ? -22.130 16.104 10.398 1.00 14.72 26 LYS B CA 1
ATOM 2383 C C . LYS B 1 26 ? -20.751 16.779 10.396 1.00 15.27 26 LYS B C 1
ATOM 2384 O O . LYS B 1 26 ? -20.645 17.965 10.091 1.00 14.05 26 LYS B O 1
ATOM 2390 N N . LEU B 1 27 ? -19.666 16.012 10.661 1.00 13.88 27 LEU B N 1
ATOM 2391 C CA . LEU B 1 27 ? -18.339 16.566 10.619 1.00 14.17 27 LEU B CA 1
ATOM 2392 C C . LEU B 1 27 ? -17.939 17.053 9.232 1.00 12.02 27 LEU B C 1
ATOM 2393 O O . LEU B 1 27 ? -17.345 18.113 9.082 1.00 12.76 27 LEU B O 1
ATOM 2398 N N . VAL B 1 28 ? -18.260 16.223 8.223 1.00 11.03 28 VAL B N 1
ATOM 2399 C CA . VAL B 1 28 ? -17.928 16.611 6.840 1.00 12.16 28 VAL B CA 1
ATOM 2400 C C . VAL B 1 28 ? -18.652 17.923 6.462 1.00 13.67 28 VAL B C 1
ATOM 2401 O O . VAL B 1 28 ? -18.053 18.804 5.887 1.00 12.15 28 VAL B O 1
ATOM 2405 N N . GLU B 1 29 ? -19.942 18.006 6.801 1.00 14.14 29 GLU B N 1
ATOM 2406 C CA . GLU B 1 29 ? -20.700 19.216 6.501 1.00 13.86 29 GLU B CA 1
ATOM 2407 C C . GLU B 1 29 ? -20.107 20.435 7.210 1.00 14.81 29 GLU B C 1
ATOM 2408 O O . GLU B 1 29 ? -20.023 21.525 6.620 1.00 14.69 29 GLU B O 1
ATOM 2414 N N . TRP B 1 30 ? -19.773 20.248 8.461 1.00 12.92 30 TRP B N 1
ATOM 2415 C CA . TRP B 1 30 ? -19.177 21.313 9.294 1.00 13.77 30 TRP B CA 1
ATOM 2416 C C . TRP B 1 30 ? -17.898 21.790 8.623 1.00 14.43 30 TRP B C 1
ATOM 2417 O O . TRP B 1 30 ? -17.641 22.997 8.486 1.00 14.19 30 TRP B O 1
ATOM 2428 N N . HIS B 1 31 ? -17.008 20.843 8.219 1.00 12.17 31 HIS B N 1
ATOM 2429 C CA . HIS B 1 31 ? -15.776 21.251 7.563 1.00 11.87 31 HIS B CA 1
ATOM 2430 C C . HIS B 1 31 ? -16.010 22.078 6.311 1.00 11.30 31 HIS B C 1
ATOM 2431 O O . HIS B 1 31 ? -15.341 23.103 6.121 1.00 13.02 31 HIS B O 1
ATOM 2438 N N . ILE B 1 32 ? -16.970 21.632 5.503 1.00 13.15 32 ILE B N 1
ATOM 2439 C CA . ILE B 1 32 ? -17.255 22.385 4.284 1.00 13.11 32 ILE B CA 1
ATOM 2440 C C . ILE B 1 32 ? -17.807 23.816 4.623 1.00 13.97 32 ILE B C 1
ATOM 2441 O O . ILE B 1 32 ? -17.372 24.788 3.993 1.00 14.99 32 ILE B O 1
ATOM 2446 N N . GLU B 1 33 ? -18.665 23.895 5.634 1.00 15.50 33 GLU B N 1
ATOM 2447 C CA . GLU B 1 33 ? -19.230 25.177 6.056 1.00 17.00 33 GLU B CA 1
ATOM 2448 C C . GLU B 1 33 ? -18.153 26.106 6.627 1.00 16.46 33 GLU B C 1
ATOM 2449 O O . GLU B 1 33 ? -18.160 27.312 6.371 1.00 17.61 33 GLU B O 1
ATOM 2455 N N . GLN B 1 34 ? -17.196 25.515 7.355 1.00 13.46 34 GLN B N 1
ATOM 2456 C CA . GLN B 1 34 ? -16.176 26.301 8.024 1.00 14.54 34 GLN B CA 1
ATOM 2457 C C . GLN B 1 34 ? -15.003 26.732 7.191 1.00 14.18 34 GLN B C 1
ATOM 2458 O O . GLN B 1 34 ? -14.227 27.626 7.623 1.00 17.09 34 GLN B O 1
ATOM 2464 N N . GLY B 1 35 ? -14.844 26.197 5.986 1.00 12.78 35 GLY B N 1
ATOM 2465 C CA . GLY B 1 35 ? -13.746 26.632 5.120 1.00 12.47 35 GLY B CA 1
ATOM 2466 C C . GLY B 1 35 ? -12.656 25.627 4.748 1.00 9.92 35 GLY B C 1
ATOM 2467 O O . GLY B 1 35 ? -11.752 25.927 3.999 1.00 11.14 35 GLY B O 1
ATOM 2468 N N . THR B 1 36 ? -12.808 24.405 5.290 1.00 11.45 36 THR B N 1
ATOM 2469 C CA . THR B 1 36 ? -11.803 23.350 4.951 1.00 9.67 36 THR B CA 1
ATOM 24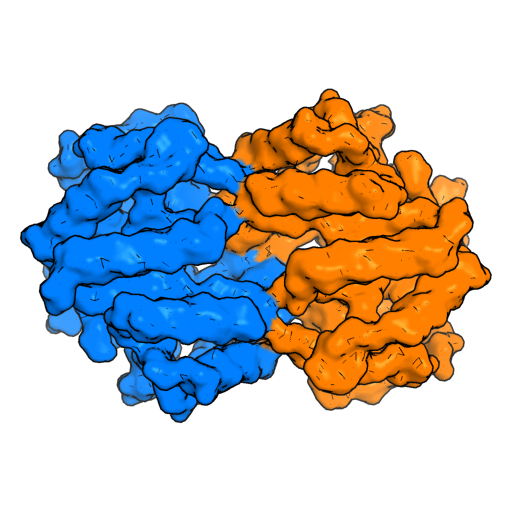70 C C . THR B 1 36 ? -11.846 23.158 3.431 1.00 9.62 36 THR B C 1
ATOM 2471 O O . THR B 1 36 ? -12.916 23.074 2.835 1.00 10.87 36 THR B O 1
ATOM 2475 N N . ASN B 1 37 ? -10.661 23.057 2.833 1.00 9.03 37 ASN B N 1
ATOM 2476 C CA . ASN B 1 37 ? -10.567 22.972 1.376 1.00 8.90 37 ASN B CA 1
ATOM 2477 C C . ASN B 1 37 ? -10.587 21.577 0.815 1.00 10.74 37 ASN B C 1
ATOM 2478 O O . ASN B 1 37 ? -10.931 21.369 -0.361 1.00 11.82 37 ASN B O 1
ATOM 2483 N N . SER B 1 38 ? -10.231 20.576 1.640 1.00 8.77 38 SER B N 1
ATOM 2484 C CA . SER B 1 38 ? -10.215 19.188 1.165 1.00 9.26 38 SER B CA 1
ATOM 2485 C C . SER B 1 38 ? -10.143 18.326 2.417 1.00 8.15 38 SER B C 1
ATOM 2486 O O . SER B 1 38 ? -9.792 18.787 3.506 1.00 7.81 38 SER B O 1
ATOM 2489 N N . ILE B 1 39 ? -10.512 17.065 2.247 1.00 9.08 39 ILE B N 1
ATOM 2490 C CA . ILE B 1 39 ? -10.516 16.102 3.361 1.00 7.53 39 ILE B CA 1
ATOM 2491 C C . ILE B 1 39 ? -9.727 14.896 2.965 1.00 8.56 39 ILE B C 1
ATOM 2492 O O . ILE B 1 39 ? -9.904 14.377 1.848 1.00 8.73 39 ILE B O 1
ATOM 2497 N N . VAL B 1 40 ? -8.856 14.432 3.846 1.00 8.25 40 VAL B N 1
ATOM 2498 C CA . VAL B 1 40 ? -8.148 13.126 3.636 1.00 9.13 40 VAL B CA 1
ATOM 2499 C C . VAL B 1 40 ? -8.989 12.160 4.441 1.00 7.70 40 VAL B C 1
ATOM 2500 O O . VAL B 1 40 ? -9.133 12.279 5.686 1.00 9.40 40 VAL B O 1
ATOM 2504 N N . ALA B 1 41 ? -9.529 11.193 3.760 1.00 8.68 41 ALA B N 1
ATOM 2505 C CA . ALA B 1 41 ? -10.388 10.134 4.400 1.00 9.21 41 ALA B CA 1
ATOM 2506 C C . ALA B 1 41 ? -9.476 8.960 4.719 1.00 9.92 41 ALA B C 1
ATOM 2507 O O . ALA B 1 41 ? -8.660 8.541 3.926 1.00 12.09 41 ALA B O 1
ATOM 2509 N N . VAL B 1 42 ? -9.632 8.471 5.959 1.00 10.21 42 VAL B N 1
ATOM 2510 C CA . VAL B 1 42 ? -8.923 7.269 6.443 1.00 12.51 42 VAL B CA 1
ATOM 2511 C C . VAL B 1 42 ? -7.426 7.410 6.254 1.00 12.46 42 VAL B C 1
ATOM 2512 O O . VAL B 1 42 ? -6.732 6.469 5.711 1.00 13.49 42 VAL B O 1
ATOM 2516 N N . GLY B 1 43 ? -6.836 8.468 6.739 1.00 11.97 43 GLY B N 1
ATOM 2517 C CA . GLY B 1 43 ? -5.397 8.604 6.846 1.00 11.57 43 GLY B CA 1
ATOM 2518 C C . GLY B 1 43 ? -5.012 8.144 8.269 1.00 10.26 43 GLY B C 1
ATOM 2519 O O . GLY B 1 43 ? -5.806 7.509 8.940 1.00 11.65 43 GLY B O 1
ATOM 2520 N N . THR B 1 44 ? -3.801 8.511 8.692 1.00 11.23 44 THR B N 1
ATOM 2521 C CA . THR B 1 44 ? -3.358 8.089 10.038 1.00 9.84 44 THR B CA 1
ATOM 2522 C C . THR B 1 44 ? -4.334 8.602 11.097 1.00 9.90 44 THR B C 1
ATOM 2523 O O . THR B 1 44 ? -4.691 7.894 12.068 1.00 8.63 44 THR B O 1
ATOM 2527 N N . THR B 1 45 ? -4.707 9.853 10.971 1.00 9.11 45 THR B N 1
ATOM 2528 C CA . THR B 1 45 ? -5.623 10.465 11.956 1.00 8.13 45 THR B CA 1
ATOM 2529 C C . THR B 1 45 ? -7.001 9.820 11.941 1.00 8.18 45 THR B C 1
ATOM 2530 O O . THR B 1 45 ? -7.727 9.886 12.929 1.00 8.92 45 THR B O 1
ATOM 2534 N N . GLY B 1 46 ? -7.361 9.167 10.821 1.00 8.53 46 GLY B N 1
ATOM 2535 C CA . GLY B 1 46 ? -8.634 8.503 10.672 1.00 9.36 46 GLY B CA 1
ATOM 2536 C C . GLY B 1 46 ? -8.572 7.005 11.083 1.00 9.02 46 GLY B C 1
ATOM 2537 O O . GLY B 1 46 ? -9.445 6.246 10.775 1.00 8.72 46 GLY B O 1
ATOM 2538 N N . GLU B 1 47 ? -7.495 6.624 11.756 1.00 8.89 47 GLU B N 1
ATOM 2539 C CA . GLU B 1 47 ? -7.276 5.226 12.202 1.00 8.39 47 GLU B CA 1
ATOM 2540 C C . GLU B 1 47 ? -7.359 4.204 11.107 1.00 9.87 47 GLU B C 1
ATOM 2541 O O . GLU B 1 47 ? -7.988 3.154 11.250 1.00 9.27 47 GLU B O 1
ATOM 2547 N N . ALA B 1 48 ? -6.644 4.468 9.994 1.00 9.99 48 ALA B N 1
ATOM 2548 C CA . ALA B 1 48 ? -6.607 3.519 8.880 1.00 10.21 48 ALA B CA 1
ATOM 2549 C C . ALA B 1 48 ? -6.202 2.132 9.375 1.00 10.23 48 ALA B C 1
ATOM 2550 O O . ALA B 1 48 ? -6.753 1.127 8.925 1.00 12.05 48 ALA B O 1
ATOM 2552 N N . SER B 1 49 ? -5.235 2.100 10.321 1.00 11.19 49 SER B N 1
ATOM 2553 C CA . SER B 1 49 ? -4.711 0.830 10.813 1.00 10.08 49 SER B CA 1
ATOM 2554 C C . SER B 1 49 ? -5.741 -0.091 11.450 1.00 12.82 49 SER B C 1
ATOM 2555 O O . SER B 1 49 ? -5.507 -1.338 11.373 1.00 13.51 49 SER B O 1
ATOM 2558 N N . THR B 1 50 ? -6.779 0.421 12.061 1.00 11.18 50 THR B N 1
ATOM 2559 C CA . THR B 1 50 ? -7.756 -0.443 12.727 1.00 11.10 50 THR B CA 1
ATOM 2560 C C . THR B 1 50 ? -9.091 -0.579 12.083 1.00 13.51 50 THR B C 1
ATOM 2561 O O . THR B 1 50 ? -10.002 -1.198 12.620 1.00 13.13 50 THR B O 1
ATOM 2565 N N . LEU B 1 51 ? -9.235 0.017 10.867 1.00 13.21 51 LEU B N 1
ATOM 2566 C CA . LEU B 1 51 ? -10.445 -0.172 10.106 1.00 13.34 51 LEU B CA 1
ATOM 2567 C C . LEU B 1 51 ? -10.248 -1.361 9.169 1.00 15.19 51 LEU B C 1
ATOM 2568 O O . LEU B 1 51 ? -9.177 -1.500 8.603 1.00 17.47 51 LEU B O 1
ATOM 2573 N N . SER B 1 52 ? -11.321 -2.131 8.949 1.00 15.67 52 SER B N 1
ATOM 2574 C CA . SER B 1 52 ? -11.239 -3.225 8.016 1.00 17.95 52 SER B CA 1
ATOM 2575 C C . SER B 1 52 ? -11.257 -2.657 6.615 1.00 18.98 52 SER B C 1
ATOM 2576 O O . SER B 1 52 ? -11.558 -1.468 6.407 1.00 17.14 52 SER B O 1
ATOM 2579 N N . MET B 1 53 ? -10.922 -3.505 5.643 1.00 19.82 53 MET B N 1
ATOM 2580 C CA . MET B 1 53 ? -10.958 -3.064 4.241 1.00 21.86 53 MET B CA 1
ATOM 2581 C C . MET B 1 53 ? -12.334 -2.583 3.880 1.00 19.77 53 MET B C 1
ATOM 2582 O O . MET B 1 53 ? -12.448 -1.550 3.203 1.00 19.39 53 MET B O 1
ATOM 2587 N N . GLU B 1 54 ? -13.377 -3.241 4.349 1.00 19.57 54 GLU B N 1
ATOM 2588 C CA . GLU B 1 54 ? -14.749 -2.827 4.080 1.00 20.49 54 GLU B CA 1
ATOM 2589 C C . GLU B 1 54 ? -15.062 -1.465 4.701 1.00 20.40 54 GLU B C 1
ATOM 2590 O O . GLU B 1 54 ? -15.657 -0.605 4.068 1.00 19.33 54 GLU B O 1
ATOM 2596 N N . GLU B 1 55 ? -14.606 -1.257 5.937 1.00 18.76 55 GLU B N 1
ATOM 2597 C CA . GLU B 1 55 ? -14.850 -0.008 6.634 1.00 17.00 55 GLU B CA 1
ATOM 2598 C C . GLU B 1 55 ? -14.106 1.122 5.956 1.00 17.11 55 GLU B C 1
ATOM 2599 O O . GLU B 1 55 ? -14.643 2.223 5.841 1.00 15.79 55 GLU B O 1
ATOM 2605 N N . HIS B 1 56 ? -12.914 0.811 5.492 1.00 14.92 56 HIS B N 1
ATOM 2606 C CA . HIS B 1 56 ? -12.029 1.743 4.749 1.00 17.43 56 HIS B CA 1
ATOM 2607 C C . HIS B 1 56 ? -12.828 2.247 3.553 1.00 15.19 56 HIS B C 1
ATOM 2608 O O . HIS B 1 56 ? -12.962 3.480 3.331 1.00 15.73 56 HIS B O 1
ATOM 2615 N N . THR B 1 57 ? -13.374 1.322 2.764 1.00 15.38 57 THR B N 1
ATOM 2616 C CA . THR B 1 57 ? -14.161 1.665 1.586 1.00 16.50 57 THR B CA 1
ATOM 2617 C C . THR B 1 57 ? -15.363 2.463 1.954 1.00 15.41 57 THR B C 1
ATOM 2618 O O . THR B 1 57 ? -15.684 3.477 1.279 1.00 14.38 57 THR B O 1
ATOM 2622 N N . GLN B 1 58 ? -16.114 2.058 2.983 1.00 14.49 58 GLN B N 1
ATOM 2623 C CA . GLN B 1 58 ? -17.351 2.707 3.392 1.00 16.41 58 GLN B CA 1
ATOM 2624 C C . GLN B 1 58 ? -17.118 4.141 3.873 1.00 13.44 58 GLN B C 1
ATOM 2625 O O . GLN B 1 58 ? -17.890 5.019 3.597 1.00 13.69 58 GLN B O 1
ATOM 2631 N N . VAL B 1 59 ? -15.970 4.374 4.609 1.00 12.75 59 VAL B N 1
ATOM 2632 C CA . VAL B 1 59 ? -15.692 5.708 5.098 1.00 12.43 59 VAL B CA 1
ATOM 2633 C C . VAL B 1 59 ? -15.388 6.616 3.902 1.00 12.82 59 VAL B C 1
ATOM 2634 O O . VAL B 1 59 ? -15.894 7.753 3.847 1.00 11.62 59 VAL B O 1
ATOM 2638 N N . ILE B 1 60 ? -14.587 6.137 2.986 1.00 11.80 60 ILE B N 1
ATOM 2639 C CA . ILE B 1 60 ? -14.256 6.951 1.802 1.00 12.11 60 ILE B CA 1
ATOM 2640 C C . ILE B 1 60 ? -15.537 7.251 1.052 1.00 12.06 60 ILE B C 1
ATOM 2641 O O . ILE B 1 60 ? -15.791 8.362 0.638 1.00 14.39 60 ILE B O 1
ATOM 2646 N N . LYS B 1 61 ? -16.352 6.190 0.837 1.00 12.37 61 LYS B N 1
ATOM 2647 C CA . LYS B 1 61 ? -17.612 6.375 0.105 1.00 13.80 61 LYS B CA 1
ATOM 2648 C C . LYS B 1 61 ? -18.521 7.364 0.768 1.00 13.96 61 LYS B C 1
ATOM 2649 O O . LYS B 1 61 ? -19.124 8.217 0.085 1.00 14.92 61 LYS B O 1
ATOM 2655 N N . GLU B 1 62 ? -18.648 7.315 2.077 1.00 13.33 62 GLU B N 1
ATOM 2656 C CA . GLU B 1 62 ? -19.580 8.195 2.786 1.00 14.52 62 GLU B CA 1
ATOM 2657 C C . GLU B 1 62 ? -19.082 9.653 2.757 1.00 13.28 62 GLU B C 1
ATOM 2658 O O . GLU B 1 62 ? -19.876 10.573 2.646 1.00 13.83 62 GLU B O 1
ATOM 2664 N N . ILE B 1 63 ? -17.757 9.862 2.938 1.00 12.55 63 ILE B N 1
ATOM 2665 C CA . ILE B 1 63 ? -17.258 11.216 2.884 1.00 11.19 63 ILE B CA 1
ATOM 2666 C C . ILE B 1 63 ? -17.459 11.806 1.503 1.00 11.26 63 ILE B C 1
ATOM 2667 O O . ILE B 1 63 ? -17.862 12.993 1.364 1.00 13.16 63 ILE B O 1
ATOM 2672 N N . ILE B 1 64 ? -17.199 11.011 0.469 1.00 11.54 64 ILE B N 1
ATOM 2673 C CA . ILE B 1 64 ? -17.421 11.525 -0.923 1.00 12.09 64 ILE B CA 1
ATOM 2674 C C . ILE B 1 64 ? -18.900 11.808 -1.092 1.00 13.74 64 ILE B C 1
ATOM 2675 O O . ILE B 1 64 ? -19.271 12.853 -1.707 1.00 14.74 64 ILE B O 1
ATOM 2680 N N . ARG B 1 65 ? -19.793 10.919 -0.630 1.00 14.73 65 ARG B N 1
ATOM 2681 C CA . ARG B 1 65 ? -21.233 11.182 -0.775 1.00 15.54 65 ARG B CA 1
ATOM 2682 C C . ARG B 1 65 ? -21.651 12.502 -0.138 1.00 15.96 65 ARG B C 1
ATOM 2683 O O . ARG B 1 65 ? -22.274 13.341 -0.809 1.00 16.63 65 ARG B O 1
ATOM 2691 N N . VAL B 1 66 ? -21.313 12.679 1.131 1.00 15.46 66 VAL B N 1
ATOM 2692 C CA . VAL B 1 66 ? -21.714 13.882 1.858 1.00 14.00 66 VAL B CA 1
ATOM 2693 C C . VAL B 1 66 ? -21.057 15.128 1.234 1.00 15.28 66 VAL B C 1
ATOM 2694 O O . VAL B 1 66 ? -21.711 16.197 1.191 1.00 14.72 66 VAL B O 1
ATOM 2698 N N . ALA B 1 67 ? -19.808 15.042 0.829 1.00 13.97 67 ALA B N 1
ATOM 2699 C CA . ALA B 1 67 ? -19.129 16.208 0.240 1.00 15.14 67 ALA B CA 1
ATOM 2700 C C . ALA B 1 67 ? -19.859 16.685 -1.001 1.00 16.76 67 ALA B C 1
ATOM 2701 O O . ALA B 1 67 ? -19.871 17.900 -1.292 1.00 14.58 67 ALA B O 1
ATOM 2703 N N . ASN B 1 68 ? -20.416 15.766 -1.751 1.00 16.47 68 ASN B N 1
ATOM 2704 C CA . ASN B 1 68 ? -21.203 16.102 -2.921 1.00 17.54 68 ASN B CA 1
ATOM 2705 C C . ASN B 1 68 ? -20.495 17.020 -3.897 1.00 18.82 68 ASN B C 1
ATOM 2706 O O . ASN B 1 68 ? -21.083 17.973 -4.389 1.00 19.41 68 ASN B O 1
ATOM 2711 N N . LYS B 1 69 ? -19.247 16.674 -4.182 1.00 16.45 69 LYS B N 1
ATOM 2712 C CA . LYS B 1 69 ? -18.409 17.433 -5.108 1.00 17.95 69 LYS B CA 1
ATOM 2713 C C . LYS B 1 69 ? -18.043 18.856 -4.747 1.00 16.48 69 LYS B C 1
ATOM 2714 O O . LYS B 1 69 ? -17.466 19.574 -5.553 1.00 17.63 69 LYS B O 1
ATOM 2720 N N . ARG B 1 70 ? -18.363 19.258 -3.520 1.00 13.35 70 ARG B N 1
ATOM 2721 C CA . ARG B 1 70 ? -18.064 20.663 -3.097 1.00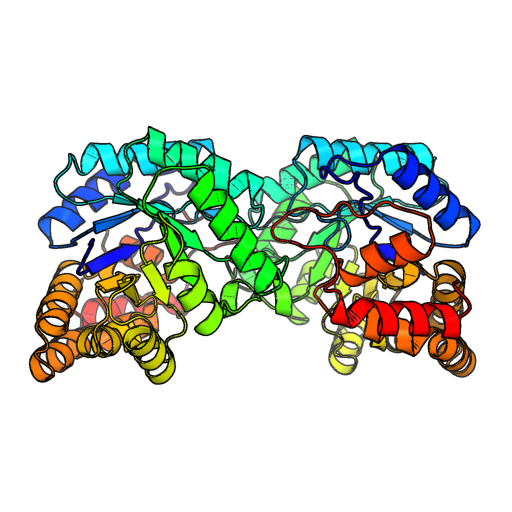 13.66 70 ARG B CA 1
ATOM 2722 C C . ARG B 1 70 ? -16.599 20.872 -2.835 1.00 15.67 70 ARG B C 1
ATOM 2723 O O . ARG B 1 70 ? -16.043 21.984 -3.080 1.00 13.23 70 ARG B O 1
ATOM 2731 N N . ILE B 1 71 ? -15.903 19.837 -2.324 1.00 12.20 71 ILE B N 1
ATOM 2732 C CA . ILE B 1 71 ? -14.438 19.919 -2.121 1.00 12.43 71 ILE B CA 1
ATOM 2733 C C . ILE B 1 71 ? -13.818 18.605 -2.557 1.00 12.22 71 ILE B C 1
ATOM 2734 O O . ILE B 1 71 ? -14.511 17.570 -2.557 1.00 13.87 71 ILE B O 1
ATOM 2739 N N . PRO B 1 72 ? -12.550 18.611 -2.908 1.00 12.28 72 PRO B N 1
ATOM 2740 C CA . PRO B 1 72 ? -11.920 17.328 -3.303 1.00 11.43 72 PRO B CA 1
ATOM 2741 C C . PRO B 1 72 ? -11.663 16.457 -2.119 1.00 9.93 72 PRO B C 1
ATOM 2742 O O . PRO B 1 72 ? -11.430 16.907 -1.026 1.00 10.79 72 PRO B O 1
ATOM 2746 N N . ILE B 1 73 ? -11.789 15.128 -2.348 1.00 9.08 73 ILE B N 1
ATOM 2747 C CA . ILE B 1 73 ? -11.564 14.147 -1.295 1.00 8.65 73 ILE B CA 1
ATOM 2748 C C . ILE B 1 73 ? -10.347 13.313 -1.634 1.00 9.02 73 ILE B C 1
ATOM 2749 O O . ILE B 1 73 ? -10.233 12.757 -2.726 1.00 10.76 73 ILE B O 1
ATOM 2754 N N . ILE B 1 74 ? -9.433 13.238 -0.678 1.00 9.13 74 ILE B N 1
ATOM 2755 C CA . ILE B 1 74 ? -8.240 12.451 -0.875 1.00 8.42 74 ILE B CA 1
ATOM 2756 C C . ILE B 1 74 ? -8.380 11.187 -0.012 1.00 8.90 74 ILE B C 1
ATOM 2757 O O . ILE B 1 74 ? -8.729 11.295 1.164 1.00 10.61 74 ILE B O 1
ATOM 2762 N N . ALA B 1 75 ? -8.137 10.011 -0.595 1.00 8.37 75 ALA B N 1
ATOM 2763 C CA . ALA B 1 75 ? -8.289 8.806 0.159 1.00 7.49 75 ALA B CA 1
ATOM 2764 C C . ALA B 1 75 ? -6.937 8.302 0.618 1.00 7.78 75 ALA B C 1
ATOM 2765 O O . ALA B 1 75 ? -6.046 8.125 -0.157 1.00 7.53 75 ALA B O 1
ATOM 2767 N N . GLY B 1 76 ? -6.892 7.955 1.937 1.00 7.81 76 GLY B N 1
ATOM 2768 C CA . GLY B 1 76 ? -5.677 7.340 2.462 1.00 7.78 76 GLY B CA 1
ATOM 2769 C C . GLY B 1 76 ? -5.667 5.898 1.971 1.00 7.97 76 GLY B C 1
ATOM 2770 O O . GLY B 1 76 ? -6.611 5.144 2.262 1.00 9.69 76 GLY B O 1
ATOM 2771 N N . THR B 1 77 ? -4.631 5.507 1.245 1.00 7.61 77 THR B N 1
ATOM 2772 C CA . THR B 1 77 ? -4.560 4.142 0.708 1.00 8.75 77 THR B CA 1
ATOM 2773 C C . THR B 1 77 ? -3.208 3.496 0.882 1.00 10.63 77 THR B C 1
ATOM 2774 O O . THR B 1 77 ? -2.870 2.550 0.173 1.00 10.92 77 THR B O 1
ATOM 2778 N N . GLY B 1 78 ? -2.445 3.991 1.838 1.00 11.46 78 GLY B N 1
ATOM 2779 C CA . GLY B 1 78 ? -1.070 3.419 2.046 1.00 10.94 78 GLY B CA 1
ATOM 2780 C C . GLY B 1 78 ? -1.118 2.052 2.695 1.00 10.48 78 GLY B C 1
ATOM 2781 O O . GLY B 1 78 ? -2.081 1.683 3.379 1.00 12.03 78 GLY B O 1
ATOM 2782 N N . ALA B 1 79 ? -0.088 1.301 2.428 1.00 10.32 79 ALA B N 1
ATOM 2783 C CA . ALA B 1 79 ? 0.097 -0.040 3.020 1.00 9.42 79 ALA B CA 1
ATOM 2784 C C . ALA B 1 79 ? 1.559 -0.362 2.943 1.00 10.51 79 ALA B C 1
ATOM 2785 O O . ALA B 1 79 ? 2.315 0.294 2.209 1.00 10.39 79 ALA B O 1
ATOM 2787 N N . ASN B 1 80 ? 2.035 -1.343 3.751 1.00 9.84 80 ASN B N 1
ATOM 2788 C CA . ASN B 1 80 ? 3.425 -1.687 3.659 1.00 10.19 80 ASN B CA 1
ATOM 2789 C C . ASN B 1 80 ? 3.708 -2.862 2.733 1.00 9.32 80 ASN B C 1
ATOM 2790 O O . ASN B 1 80 ? 4.815 -3.379 2.637 1.00 11.24 80 ASN B O 1
ATOM 2795 N N . SER B 1 81 ? 2.654 -3.266 2.009 1.00 9.49 81 SER B N 1
ATOM 2796 C CA . SER B 1 81 ? 2.766 -4.239 0.942 1.00 8.55 81 SER B CA 1
ATOM 2797 C C . SER B 1 81 ? 2.370 -3.529 -0.325 1.00 9.49 81 SER B C 1
ATOM 2798 O O . SER B 1 81 ? 1.355 -2.851 -0.374 1.00 10.65 81 SER B O 1
ATOM 2801 N N . THR B 1 82 ? 3.205 -3.609 -1.351 1.00 8.39 82 THR B N 1
ATOM 2802 C CA . THR B 1 82 ? 2.896 -2.929 -2.600 1.00 10.07 82 THR B CA 1
ATOM 2803 C C . THR B 1 82 ? 1.618 -3.460 -3.186 1.00 10.71 82 THR B C 1
ATOM 2804 O O . THR B 1 82 ? 0.788 -2.718 -3.704 1.00 9.34 82 THR B O 1
ATOM 2808 N N . ARG B 1 83 ? 1.433 -4.781 -3.105 1.00 9.83 83 ARG B N 1
ATOM 2809 C CA . ARG B 1 83 ? 0.230 -5.424 -3.618 1.00 11.43 83 ARG B CA 1
ATOM 2810 C C . ARG B 1 83 ? -1.010 -4.837 -2.940 1.00 11.63 83 ARG B C 1
ATOM 2811 O O . ARG B 1 83 ? -1.991 -4.493 -3.601 1.00 11.46 83 ARG B O 1
ATOM 2819 N N . GLU B 1 84 ? -0.971 -4.695 -1.608 1.00 10.85 84 GLU B N 1
ATOM 2820 C CA . GLU B 1 84 ? -2.097 -4.158 -0.916 1.00 11.68 84 GLU B CA 1
ATOM 2821 C C . GLU B 1 84 ? -2.349 -2.688 -1.223 1.00 12.05 84 GLU B C 1
ATOM 2822 O O . GLU B 1 84 ? -3.505 -2.265 -1.320 1.00 10.37 84 GLU B O 1
ATOM 2828 N N . ALA B 1 85 ? -1.292 -1.912 -1.326 1.00 9.54 85 ALA B N 1
ATOM 2829 C CA . ALA B 1 85 ? -1.439 -0.497 -1.650 1.00 9.77 85 ALA B CA 1
ATOM 2830 C C . ALA B 1 85 ? -2.077 -0.336 -3.013 1.00 9.12 85 ALA B C 1
ATOM 2831 O O . ALA B 1 85 ? -2.968 0.519 -3.183 1.00 10.65 85 ALA B O 1
ATOM 2833 N N . ILE B 1 86 ? -1.752 -1.224 -3.953 1.00 8.37 86 ILE B N 1
ATOM 2834 C CA . ILE B 1 86 ? -2.414 -1.145 -5.287 1.00 10.41 86 ILE B CA 1
ATOM 2835 C C . ILE B 1 86 ? -3.872 -1.434 -5.131 1.00 11.40 86 ILE B C 1
ATOM 2836 O O . ILE B 1 86 ? -4.706 -0.718 -5.733 1.00 9.49 86 ILE B O 1
ATOM 2841 N N . GLU B 1 87 ? -4.255 -2.479 -4.388 1.00 11.22 87 GLU B N 1
ATOM 2842 C CA . GLU B 1 87 ? -5.624 -2.837 -4.236 1.00 11.50 87 GLU B CA 1
ATOM 2843 C C . GLU B 1 87 ? -6.464 -1.681 -3.566 1.00 12.48 87 GLU B C 1
ATOM 2844 O O . GLU B 1 87 ? -7.550 -1.312 -4.041 1.00 11.98 87 GLU B O 1
ATOM 2850 N N . LEU B 1 88 ? -5.894 -1.079 -2.509 1.00 12.35 88 LEU B N 1
ATOM 2851 C CA . LEU B 1 88 ? -6.557 -0.019 -1.841 1.00 11.32 88 LEU B CA 1
ATOM 2852 C C . LEU B 1 88 ? -6.687 1.246 -2.718 1.00 10.04 88 LEU B C 1
ATOM 2853 O O . LEU B 1 88 ? -7.723 1.909 -2.704 1.00 10.95 88 LEU B O 1
ATOM 2858 N N . THR B 1 89 ? -5.612 1.539 -3.441 1.00 9.95 89 THR B N 1
ATOM 2859 C CA . THR B 1 89 ? -5.640 2.679 -4.329 1.00 9.84 89 THR B CA 1
ATOM 2860 C C . THR B 1 89 ? -6.600 2.516 -5.487 1.00 10.90 89 THR B C 1
ATOM 2861 O O . THR B 1 89 ? -7.314 3.483 -5.854 1.00 9.50 89 THR B O 1
ATOM 2865 N N . LYS B 1 90 ? -6.736 1.297 -6.009 1.00 10.17 90 LYS B N 1
ATOM 2866 C CA . LYS B 1 90 ? -7.713 1.046 -7.066 1.00 12.32 90 LYS B CA 1
ATOM 2867 C C . LYS B 1 90 ? -9.071 1.214 -6.531 1.00 12.59 90 LYS B C 1
ATOM 2868 O O . LYS B 1 90 ? -9.936 1.820 -7.185 1.00 12.25 90 LYS B O 1
ATOM 2874 N N . ALA B 1 91 ? -9.326 0.758 -5.298 1.00 10.86 91 ALA B N 1
ATOM 2875 C CA . ALA B 1 91 ? -10.638 0.897 -4.690 1.00 11.62 91 ALA B CA 1
ATOM 2876 C C . ALA B 1 91 ? -11.005 2.371 -4.541 1.00 12.14 91 ALA B C 1
ATOM 2877 O O . ALA B 1 91 ? -12.099 2.764 -4.850 1.00 13.88 91 ALA B O 1
ATOM 2879 N N . ALA B 1 92 ? -10.017 3.203 -4.117 1.00 10.48 92 ALA B N 1
ATOM 2880 C CA . ALA B 1 92 ? -10.290 4.616 -3.952 1.00 11.14 92 ALA B CA 1
ATOM 2881 C C . ALA B 1 92 ? -10.596 5.229 -5.315 1.00 11.10 92 ALA B C 1
ATOM 2882 O O . ALA B 1 92 ? -11.524 6.072 -5.423 1.00 12.49 92 ALA B O 1
ATOM 2884 N N . LYS B 1 93 ? -9.889 4.817 -6.349 1.00 11.21 93 LYS B N 1
ATOM 2885 C CA . LYS B 1 93 ? -10.136 5.383 -7.687 1.00 12.10 93 LYS B CA 1
ATOM 2886 C C . LYS B 1 93 ? -11.599 5.032 -8.087 1.00 12.74 93 LYS B C 1
ATOM 2887 O O . LYS B 1 93 ? -12.324 5.916 -8.558 1.00 13.14 93 LYS B O 1
ATOM 2893 N N . ASP B 1 94 ? -11.987 3.781 -7.927 1.00 12.39 94 ASP B N 1
ATOM 2894 C CA . ASP B 1 94 ? -13.330 3.349 -8.327 1.00 14.02 94 ASP B CA 1
ATOM 2895 C C . ASP B 1 94 ? -14.413 4.025 -7.539 1.00 15.41 94 ASP B C 1
ATOM 2896 O O . ASP B 1 94 ? -15.540 4.173 -8.026 1.00 15.08 94 ASP B O 1
ATOM 2901 N N . LEU B 1 95 ? -14.103 4.461 -6.301 1.00 12.55 95 LEU B N 1
ATOM 2902 C CA . LEU B 1 95 ? -15.062 5.159 -5.497 1.00 12.42 95 LEU B CA 1
ATOM 2903 C C . LEU B 1 95 ? -15.216 6.645 -5.871 1.00 13.15 95 LEU B C 1
ATOM 2904 O O . LEU B 1 95 ? -16.142 7.315 -5.384 1.00 14.57 95 LEU B O 1
ATOM 2909 N N . GLY B 1 96 ? -14.344 7.101 -6.726 1.00 12.62 96 GLY B N 1
ATOM 2910 C CA . GLY B 1 96 ? -14.408 8.474 -7.206 1.00 12.87 96 GLY B CA 1
ATOM 2911 C C . GLY B 1 96 ? -13.561 9.469 -6.349 1.00 12.05 96 GLY B C 1
ATOM 2912 O O . GLY B 1 96 ? -13.757 10.640 -6.406 1.00 12.71 96 GLY B O 1
ATOM 2913 N N . ALA B 1 97 ? -12.576 8.929 -5.607 1.00 11.57 97 ALA B N 1
ATOM 2914 C CA . ALA B 1 97 ? -11.696 9.868 -4.850 1.00 10.73 97 ALA B CA 1
ATOM 2915 C C . ALA B 1 97 ? -10.938 10.671 -5.847 1.00 10.61 97 ALA B C 1
ATOM 2916 O O . ALA B 1 97 ? -10.612 10.261 -6.971 1.00 11.25 97 ALA B O 1
ATOM 2918 N N . ASP B 1 98 ? -10.586 11.932 -5.445 1.00 10.53 98 ASP B N 1
ATOM 2919 C CA . ASP B 1 98 ? -9.841 12.806 -6.336 1.00 10.29 98 ASP B CA 1
ATOM 2920 C C . ASP B 1 98 ? -8.365 12.535 -6.358 1.00 9.56 98 ASP B C 1
ATOM 2921 O O . ASP B 1 98 ? -7.644 12.856 -7.345 1.00 10.97 98 ASP B O 1
ATOM 2926 N N . ALA B 1 99 ? -7.858 11.912 -5.269 1.00 8.63 99 ALA B N 1
ATOM 2927 C CA . ALA B 1 99 ? -6.439 11.571 -5.180 1.00 10.53 99 ALA B CA 1
ATOM 2928 C C . ALA B 1 99 ? -6.322 10.581 -4.050 1.00 8.12 99 ALA B C 1
ATOM 2929 O O . ALA B 1 99 ? -7.283 10.316 -3.344 1.00 8.32 99 ALA B O 1
ATOM 2931 N N . ALA B 1 100 ? -5.127 10.000 -3.944 1.00 9.07 100 ALA B N 1
ATOM 2932 C CA . ALA B 1 100 ? -4.853 9.047 -2.816 1.00 8.52 100 ALA B CA 1
ATOM 2933 C C . ALA B 1 100 ? -3.613 9.509 -2.130 1.00 9.67 100 ALA B C 1
ATOM 2934 O O . ALA B 1 100 ? -2.713 10.053 -2.753 1.00 9.53 100 ALA B O 1
ATOM 2936 N N . LEU B 1 101 ? -3.566 9.300 -0.812 1.00 8.38 101 LEU B N 1
ATOM 2937 C CA . LEU B 1 101 ? -2.416 9.664 0.030 1.00 8.31 101 LEU B CA 1
ATOM 2938 C C . LEU B 1 101 ? -1.797 8.364 0.469 1.00 8.57 101 LEU B C 1
ATOM 2939 O O . LEU B 1 101 ? -2.483 7.534 1.113 1.00 9.49 101 LEU B O 1
ATOM 2944 N N . LEU B 1 102 ? -0.527 8.162 0.169 1.00 8.43 102 LEU B N 1
ATOM 2945 C CA . LEU B 1 102 ? 0.128 6.876 0.486 1.00 10.53 102 LEU B CA 1
ATOM 2946 C C . LEU B 1 102 ? 1.374 7.035 1.319 1.00 8.76 102 LEU B C 1
ATOM 2947 O O . LEU B 1 102 ? 2.424 7.459 0.864 1.00 9.12 102 LEU B O 1
ATOM 2952 N N . VAL B 1 103 ? 1.221 6.707 2.620 1.00 9.33 103 VAL B N 1
ATOM 2953 C CA . VAL B 1 103 ? 2.367 6.764 3.508 1.00 8.97 103 VAL B CA 1
ATOM 2954 C C . VAL B 1 103 ? 3.416 5.754 3.046 1.00 8.99 103 VAL B C 1
ATOM 2955 O O . VAL B 1 103 ? 3.063 4.712 2.457 1.00 9.74 103 VAL B O 1
ATOM 2959 N N . THR B 1 104 ? 4.669 6.043 3.285 1.00 8.56 104 THR B N 1
ATOM 2960 C CA . THR B 1 104 ? 5.748 5.082 2.938 1.00 8.19 104 THR B CA 1
ATOM 2961 C C . THR B 1 104 ? 5.488 3.786 3.698 1.00 8.71 104 THR B C 1
ATOM 2962 O O . THR B 1 104 ? 5.059 3.811 4.859 1.00 9.93 104 THR B O 1
ATOM 2966 N N . PRO B 1 105 ? 5.806 2.659 3.079 1.00 7.81 105 PRO B N 1
ATOM 2967 C CA . PRO B 1 105 ? 5.704 1.410 3.799 1.00 8.39 105 PRO B CA 1
ATOM 2968 C C . PRO B 1 105 ? 6.375 1.515 5.176 1.00 8.99 105 PRO B C 1
ATOM 2969 O O . PRO B 1 105 ? 7.530 1.941 5.280 1.00 10.78 105 PRO B O 1
ATOM 2973 N N . TYR B 1 106 ? 5.634 1.111 6.198 1.00 8.51 106 TYR B N 1
ATOM 2974 C CA . TYR B 1 106 ? 6.113 1.159 7.569 1.00 6.66 106 TYR B CA 1
ATOM 2975 C C . TYR B 1 106 ? 6.496 -0.230 8.055 1.00 8.83 106 TYR B C 1
ATOM 2976 O O . TYR B 1 106 ? 6.072 -1.244 7.485 1.00 8.98 106 TYR B O 1
ATOM 2985 N N . TYR B 1 107 ? 7.361 -0.216 9.047 1.00 7.54 107 TYR B N 1
ATOM 2986 C CA . TYR B 1 107 ? 7.813 -1.477 9.722 1.00 7.64 107 TYR B CA 1
ATOM 2987 C C . TYR B 1 107 ? 8.781 -2.323 8.944 1.00 9.11 107 TYR B C 1
ATOM 2988 O O . TYR B 1 107 ? 9.786 -2.754 9.523 1.00 8.83 107 TYR B O 1
ATOM 2997 N N . ASN B 1 108 ? 8.530 -2.600 7.665 1.00 8.08 108 ASN B N 1
ATOM 2998 C CA . ASN B 1 108 ? 9.466 -3.433 6.925 1.00 8.02 108 ASN B CA 1
ATOM 2999 C C . ASN B 1 108 ? 10.692 -2.763 6.309 1.00 8.93 108 ASN B C 1
ATOM 3000 O O . ASN B 1 108 ? 11.547 -3.412 5.763 1.00 7.75 108 ASN B O 1
ATOM 3005 N N . LYS B 1 109 ? 10.792 -1.421 6.462 1.00 10.40 109 LYS B N 1
ATOM 3006 C CA . LYS B 1 109 ? 11.984 -0.662 6.129 1.00 9.45 109 LYS B CA 1
ATOM 3007 C C . LYS B 1 109 ? 12.559 -0.900 4.753 1.00 9.55 109 LYS B C 1
ATOM 3008 O O . LYS B 1 109 ? 13.698 -1.313 4.597 1.00 9.99 109 LYS B O 1
ATOM 3014 N N . PRO B 1 110 ? 11.782 -0.635 3.682 1.00 8.12 110 PRO B N 1
ATOM 3015 C CA . PRO B 1 110 ? 12.339 -0.821 2.346 1.00 8.12 110 PRO B CA 1
ATOM 3016 C C . PRO B 1 110 ? 13.538 0.130 2.122 1.00 8.30 110 PRO B C 1
ATOM 3017 O O . PRO B 1 110 ? 13.651 1.142 2.819 1.00 10.47 110 PRO B O 1
ATOM 3021 N N . THR B 1 111 ? 14.332 -0.171 1.108 1.00 8.36 111 THR B N 1
ATOM 3022 C CA . THR B 1 111 ? 15.477 0.696 0.728 1.00 9.42 111 THR B CA 1
ATOM 3023 C C . THR B 1 111 ? 14.902 1.892 -0.044 1.00 9.71 111 THR B C 1
ATOM 3024 O O . THR B 1 111 ? 13.696 1.923 -0.352 1.00 9.42 111 THR B O 1
ATOM 3028 N N . GLN B 1 112 ? 15.726 2.859 -0.352 1.00 9.65 112 GLN B N 1
ATOM 3029 C CA . GLN B 1 112 ? 15.235 3.988 -1.164 1.00 8.89 112 GLN B CA 1
ATOM 3030 C C . GLN B 1 112 ? 14.759 3.526 -2.499 1.00 9.22 112 GLN B C 1
ATOM 3031 O O . GLN B 1 112 ? 13.762 3.989 -3.012 1.00 10.78 112 GLN B O 1
ATOM 3037 N N . GLU B 1 113 ? 15.539 2.577 -3.109 1.00 9.39 113 GLU B N 1
ATOM 3038 C CA . GLU B 1 113 ? 15.102 2.053 -4.400 1.00 10.51 113 GLU B CA 1
ATOM 3039 C C . GLU B 1 113 ? 13.842 1.270 -4.262 1.00 9.72 113 GLU B C 1
ATOM 3040 O O . GLU B 1 113 ? 12.961 1.255 -5.159 1.00 8.83 113 GLU B O 1
ATOM 3046 N N . GLY B 1 114 ? 13.641 0.604 -3.096 1.00 8.71 114 GLY B N 1
ATOM 3047 C CA . GLY B 1 114 ? 12.412 -0.112 -2.861 1.00 8.38 114 GLY B CA 1
ATOM 3048 C C . GLY B 1 114 ? 11.210 0.851 -2.747 1.00 8.87 114 GLY B C 1
ATOM 3049 O O . GLY B 1 114 ? 10.142 0.574 -3.222 1.00 9.94 114 GLY B O 1
ATOM 3050 N N . LEU B 1 115 ? 11.455 1.996 -2.088 1.00 9.37 115 LEU B N 1
ATOM 3051 C CA . LEU B 1 115 ? 10.393 3.006 -2.020 1.00 8.05 115 LEU B CA 1
ATOM 3052 C C . LEU B 1 115 ? 10.053 3.503 -3.431 1.00 9.22 115 LEU B C 1
ATOM 3053 O O . LEU B 1 115 ? 8.911 3.615 -3.802 1.00 8.59 115 LEU B O 1
ATOM 3058 N N . TYR B 1 116 ? 11.126 3.681 -4.238 1.00 9.34 116 TYR B N 1
ATOM 3059 C CA . TYR B 1 116 ? 10.884 4.124 -5.607 1.00 9.84 116 TYR B CA 1
ATOM 3060 C C . TYR B 1 116 ? 10.082 3.119 -6.378 1.00 8.78 116 TYR B C 1
ATOM 3061 O O . TYR B 1 116 ? 9.099 3.485 -7.065 1.00 9.03 116 TYR B O 1
ATOM 3070 N N . GLN B 1 117 ? 10.467 1.823 -6.326 1.00 9.30 117 GLN B N 1
ATOM 3071 C CA . GLN B 1 117 ? 9.727 0.830 -7.040 1.00 7.84 117 GLN B CA 1
ATOM 3072 C C . GLN B 1 117 ? 8.310 0.624 -6.559 1.00 9.00 117 GLN B C 1
ATOM 3073 O O . GLN B 1 117 ? 7.386 0.320 -7.324 1.00 10.07 117 GLN B O 1
ATOM 3079 N N . HIS B 1 118 ? 8.120 0.764 -5.236 1.00 8.50 118 HIS B N 1
ATOM 3080 C CA . HIS B 1 118 ? 6.815 0.646 -4.610 1.00 9.20 118 HIS B CA 1
ATOM 3081 C C . HIS B 1 118 ? 5.861 1.673 -5.240 1.00 9.05 118 HIS B C 1
ATOM 3082 O O . HIS B 1 118 ? 4.793 1.322 -5.744 1.00 8.75 118 HIS B O 1
ATOM 3089 N N . TYR B 1 119 ? 6.266 2.955 -5.173 1.00 7.82 119 TYR B N 1
ATOM 3090 C CA . TYR B 1 119 ? 5.385 4.001 -5.684 1.00 8.03 119 TYR B CA 1
ATOM 3091 C C . TYR B 1 119 ? 5.240 3.946 -7.215 1.00 9.74 119 TYR B C 1
ATOM 3092 O O . TYR B 1 119 ? 4.146 4.254 -7.721 1.00 9.57 119 TYR B O 1
ATOM 3101 N N . LYS B 1 120 ? 6.294 3.562 -7.889 1.00 9.89 120 LYS B N 1
ATOM 3102 C CA . LYS B 1 120 ? 6.233 3.480 -9.367 1.00 8.92 120 LYS B CA 1
ATOM 3103 C C . LYS B 1 120 ? 5.252 2.411 -9.769 1.00 8.37 120 LYS B C 1
ATOM 3104 O O . LYS B 1 120 ? 4.441 2.596 -10.666 1.00 10.19 120 LYS B O 1
ATOM 3110 N N . ALA B 1 121 ? 5.277 1.272 -9.036 1.00 8.94 121 ALA B N 1
ATOM 3111 C CA . ALA B 1 121 ? 4.338 0.174 -9.364 1.00 10.16 121 ALA B CA 1
ATOM 3112 C C . ALA B 1 121 ? 2.918 0.594 -9.142 1.00 10.37 121 ALA B C 1
ATOM 3113 O O . ALA B 1 121 ? 2.015 0.285 -9.936 1.00 11.31 121 ALA B O 1
ATOM 3115 N N . ILE B 1 122 ? 2.638 1.361 -8.048 1.00 8.84 122 ILE B N 1
ATOM 3116 C CA . ILE B 1 122 ? 1.270 1.784 -7.802 1.00 9.73 122 ILE B CA 1
ATOM 3117 C C . ILE B 1 122 ? 0.837 2.806 -8.855 1.00 9.93 122 ILE B C 1
ATOM 3118 O O . ILE B 1 122 ? -0.279 2.717 -9.359 1.00 10.44 122 ILE B O 1
ATOM 3123 N N . ALA B 1 123 ? 1.738 3.762 -9.160 1.00 9.57 123 ALA B N 1
ATOM 3124 C CA . ALA B 1 123 ? 1.401 4.801 -10.192 1.00 9.95 123 ALA B CA 1
ATOM 3125 C C . ALA B 1 123 ? 1.124 4.159 -11.539 1.00 12.68 123 ALA B C 1
ATOM 3126 O O . ALA B 1 123 ? 0.224 4.635 -12.269 1.00 13.74 123 ALA B O 1
ATOM 3128 N N . GLU B 1 124 ? 1.851 3.113 -11.875 1.00 12.13 124 GLU B N 1
ATOM 3129 C CA . GLU B 1 124 ? 1.615 2.448 -13.207 1.00 14.63 124 GLU B CA 1
ATOM 3130 C C . GLU B 1 124 ? 0.416 1.569 -13.168 1.00 16.29 124 GLU B C 1
ATOM 3131 O O . GLU B 1 124 ? -0.125 1.229 -14.276 1.00 17.64 124 GLU B O 1
ATOM 3137 N N . ALA B 1 125 ? -0.033 1.116 -12.022 1.00 13.07 125 ALA B N 1
ATOM 3138 C CA . ALA B 1 125 ? -1.158 0.265 -11.911 1.00 11.13 125 ALA B CA 1
ATOM 3139 C C . ALA B 1 125 ? -2.504 0.941 -11.808 1.00 12.98 125 ALA B C 1
ATOM 3140 O O . ALA B 1 125 ? -3.549 0.355 -12.128 1.00 15.36 125 ALA B O 1
ATOM 3142 N N . VAL B 1 126 ? -2.522 2.174 -11.266 1.00 12.97 126 VAL B N 1
ATOM 3143 C CA . VAL B 1 126 ? -3.770 2.877 -11.042 1.00 13.29 126 VAL B CA 1
ATOM 3144 C C . VAL B 1 126 ? -3.690 4.294 -11.588 1.00 13.55 126 VAL B C 1
ATOM 3145 O O . VAL B 1 126 ? -2.760 5.042 -11.206 1.00 13.90 126 VAL B O 1
ATOM 3149 N N . GLU B 1 127 ? -4.622 4.664 -12.442 1.00 16.04 127 GLU B N 1
ATOM 3150 C CA . GLU B 1 127 ? -4.602 6.032 -12.979 1.00 16.95 127 GLU B CA 1
ATOM 3151 C C . GLU B 1 127 ? -5.344 6.961 -12.025 1.00 15.68 127 GLU B C 1
ATOM 3152 O O . GLU B 1 127 ? -6.517 7.225 -12.121 1.00 16.93 127 GLU B O 1
ATOM 3158 N N . LEU B 1 128 ? -4.597 7.432 -11.017 1.00 13.70 128 LEU B N 1
ATOM 3159 C CA . LEU B 1 128 ? -5.173 8.310 -10.007 1.00 11.41 128 LEU B CA 1
ATOM 3160 C C . LEU B 1 128 ? -4.024 9.165 -9.478 1.00 9.58 128 LEU B C 1
ATOM 3161 O O . LEU B 1 128 ? -2.893 8.670 -9.370 1.00 12.52 128 LEU B O 1
ATOM 3166 N N . PRO B 1 129 ? -4.324 10.439 -9.147 1.00 10.68 129 PRO B N 1
ATOM 3167 C CA . PRO B 1 129 ? -3.237 11.264 -8.611 1.00 10.05 129 PRO B CA 1
ATOM 3168 C C . PRO B 1 129 ? -2.809 10.709 -7.231 1.00 9.47 129 PRO B C 1
ATOM 3169 O O . PRO B 1 129 ? -3.668 10.430 -6.376 1.00 10.28 129 PRO B O 1
ATOM 3173 N N . LEU B 1 130 ? -1.515 10.574 -7.046 1.00 9.14 130 LEU B N 1
ATOM 3174 C CA . LEU B 1 130 ? -0.989 9.987 -5.771 1.00 8.19 130 LEU B CA 1
ATOM 3175 C C . LEU B 1 130 ? -0.134 11.002 -5.071 1.00 9.16 130 LEU B C 1
ATOM 3176 O O . LEU B 1 130 ? 0.690 11.714 -5.673 1.00 8.40 130 LEU B O 1
ATOM 3181 N N . ILE B 1 131 ? -0.328 11.082 -3.749 1.00 7.63 131 ILE B N 1
ATOM 3182 C CA . ILE B 1 131 ? 0.470 11.978 -2.936 1.00 6.00 131 ILE B CA 1
ATOM 3183 C C . ILE B 1 131 ? 1.271 11.091 -1.977 1.00 7.83 131 ILE B C 1
ATOM 3184 O O . ILE B 1 131 ? 0.674 10.337 -1.164 1.00 8.41 131 ILE B O 1
ATOM 3189 N N . LEU B 1 132 ? 2.574 11.212 -2.069 1.00 7.50 132 LEU B N 1
ATOM 3190 C CA . LEU B 1 132 ? 3.493 10.495 -1.158 1.00 7.23 132 LEU B CA 1
ATOM 3191 C C . LEU B 1 132 ? 3.332 11.036 0.258 1.00 7.44 132 LEU B C 1
ATOM 3192 O O . LEU B 1 132 ? 2.885 12.163 0.467 1.00 7.27 132 LEU B O 1
ATOM 3197 N N . TYR B 1 133 ? 3.757 10.276 1.253 1.00 8.55 133 TYR B N 1
ATOM 3198 C CA . TYR B 1 133 ? 3.641 10.737 2.628 1.00 8.75 133 TYR B CA 1
ATOM 3199 C C . TYR B 1 133 ? 4.786 10.162 3.455 1.00 8.29 133 TYR B C 1
ATOM 3200 O O . TYR B 1 133 ? 4.900 8.950 3.642 1.00 7.44 133 TYR B O 1
ATOM 3209 N N . ASN B 1 134 ? 5.651 11.072 3.937 1.00 7.24 134 ASN B N 1
ATOM 3210 C CA . ASN B 1 134 ? 6.834 10.714 4.692 1.00 7.50 134 ASN B CA 1
ATOM 3211 C C . ASN B 1 134 ? 6.691 11.188 6.134 1.00 7.68 134 ASN B C 1
ATOM 3212 O O . ASN B 1 134 ? 6.501 12.381 6.412 1.00 7.96 134 ASN B O 1
ATOM 3217 N N . VAL B 1 135 ? 6.759 10.214 7.069 1.00 8.34 135 VAL B N 1
ATOM 3218 C CA . VAL B 1 135 ? 6.625 10.487 8.515 1.00 8.66 135 VAL B CA 1
ATOM 3219 C C . VAL B 1 135 ? 7.531 9.450 9.175 1.00 8.80 135 VAL B C 1
ATOM 3220 O O . VAL B 1 135 ? 7.085 8.463 9.770 1.00 7.16 135 VAL B O 1
ATOM 3224 N N . PRO B 1 136 ? 8.858 9.648 9.098 1.00 8.09 136 PRO B N 1
ATOM 3225 C CA . PRO B 1 136 ? 9.917 8.706 9.567 1.00 8.44 136 PRO B CA 1
ATOM 3226 C C . PRO B 1 136 ? 9.701 8.233 10.994 1.00 7.82 136 PRO B C 1
ATOM 3227 O O . PRO B 1 136 ? 10.010 7.053 11.289 1.00 9.62 136 PRO B O 1
ATOM 3231 N N . GLY B 1 137 ? 9.252 9.109 11.866 1.00 9.49 137 GLY B N 1
ATOM 3232 C CA . GLY B 1 137 ? 9.127 8.686 13.277 1.00 10.58 137 GLY B CA 1
ATOM 3233 C C . GLY B 1 137 ? 8.143 7.594 13.480 1.00 10.79 137 GLY B C 1
ATOM 3234 O O . GLY B 1 137 ? 8.227 6.854 14.502 1.00 12.44 137 GLY B O 1
ATOM 3235 N N . ARG B 1 138 ? 7.144 7.449 12.591 1.00 9.56 138 ARG B N 1
ATOM 3236 C CA . ARG B 1 138 ? 6.202 6.366 12.683 1.00 9.42 138 ARG B CA 1
ATOM 3237 C C . ARG B 1 138 ? 6.527 5.131 11.862 1.00 8.84 138 ARG B C 1
ATOM 3238 O O . ARG B 1 138 ? 6.128 4.022 12.218 1.00 9.42 138 ARG B O 1
ATOM 3246 N N . THR B 1 139 ? 7.205 5.340 10.750 1.00 7.12 139 THR B N 1
ATOM 3247 C CA . THR B 1 139 ? 7.422 4.260 9.770 1.00 8.00 139 THR B CA 1
ATOM 3248 C C . THR B 1 139 ? 8.712 3.521 9.853 1.00 8.26 139 THR B C 1
ATOM 3249 O O . THR B 1 139 ? 8.796 2.368 9.395 1.00 8.59 139 THR B O 1
ATOM 3253 N N . GLY B 1 140 ? 9.781 4.109 10.419 1.00 8.57 140 GLY B N 1
ATOM 3254 C CA . GLY B 1 140 ? 11.052 3.454 10.455 1.00 9.99 140 GLY B CA 1
ATOM 3255 C C . GLY B 1 140 ? 11.865 3.666 9.175 1.00 9.31 140 GLY B C 1
ATOM 3256 O O . GLY B 1 140 ? 12.954 3.123 9.002 1.00 12.73 140 GLY B O 1
ATOM 3257 N N . VAL B 1 141 ? 11.301 4.499 8.270 1.00 9.56 141 VAL B N 1
ATOM 3258 C CA . VAL B 1 141 ? 12.058 4.788 7.021 1.00 8.66 141 VAL B CA 1
ATOM 3259 C C . VAL B 1 141 ? 11.850 6.270 6.667 1.00 8.35 141 VAL B C 1
ATOM 3260 O O . VAL B 1 141 ? 10.857 6.864 7.013 1.00 9.38 141 VAL B O 1
ATOM 3264 N N . ASP B 1 142 ? 12.849 6.820 6.025 1.00 9.05 142 ASP B N 1
ATOM 3265 C CA . ASP B 1 142 ? 12.798 8.232 5.646 1.00 7.62 142 ASP B CA 1
ATOM 3266 C C . ASP B 1 142 ? 12.984 8.317 4.137 1.00 9.28 142 ASP B C 1
ATOM 3267 O O . ASP B 1 142 ? 14.027 8.038 3.591 1.00 10.56 142 ASP B O 1
ATOM 3272 N N . LEU B 1 143 ? 11.872 8.695 3.446 1.00 8.14 143 LEU B N 1
ATOM 3273 C CA . LEU B 1 143 ? 11.960 8.865 1.978 1.00 9.09 143 LEU B CA 1
ATOM 3274 C C . LEU B 1 143 ? 12.742 10.168 1.756 1.00 10.04 143 LEU B C 1
ATOM 3275 O O . LEU B 1 143 ? 12.230 11.270 2.080 1.00 11.04 143 LEU B O 1
ATOM 3280 N N . SER B 1 144 ? 13.940 10.030 1.213 1.00 11.03 144 SER B N 1
ATOM 3281 C CA . SER B 1 144 ? 14.791 11.203 1.055 1.00 9.25 144 SER B CA 1
ATOM 3282 C C . SER B 1 144 ? 14.246 12.212 0.026 1.00 11.51 144 SER B C 1
ATOM 3283 O O . SER B 1 144 ? 13.454 11.842 -0.814 1.00 9.69 144 SER B O 1
ATOM 3286 N N . ASN B 1 145 ? 14.737 13.437 0.128 1.00 10.75 145 ASN B N 1
ATOM 3287 C CA . ASN B 1 145 ? 14.365 14.436 -0.858 1.00 10.83 145 ASN B CA 1
ATOM 3288 C C . ASN B 1 145 ? 14.780 13.971 -2.247 1.00 11.13 145 ASN B C 1
ATOM 3289 O O . ASN B 1 145 ? 14.075 14.179 -3.218 1.00 11.05 145 ASN B O 1
ATOM 3294 N N . ASP B 1 146 ? 15.959 13.363 -2.313 1.00 11.87 146 ASP B N 1
ATOM 3295 C CA . ASP B 1 146 ? 16.438 12.875 -3.639 1.00 12.42 146 ASP B CA 1
ATOM 3296 C C . ASP B 1 146 ? 15.515 11.852 -4.227 1.00 11.31 146 ASP B C 1
ATOM 3297 O O . ASP B 1 146 ? 15.189 11.874 -5.397 1.00 11.07 146 ASP B O 1
ATOM 3302 N N . THR B 1 147 ? 14.996 10.925 -3.366 1.00 11.45 147 THR B N 1
ATOM 3303 C CA . THR B 1 147 ? 14.048 9.942 -3.867 1.00 10.85 147 THR B CA 1
ATOM 3304 C C . THR B 1 147 ? 12.709 10.615 -4.254 1.00 9.57 147 THR B C 1
ATOM 3305 O O . THR B 1 147 ? 12.060 10.210 -5.211 1.00 9.91 147 THR B O 1
ATOM 3309 N N . ALA B 1 148 ? 12.305 11.600 -3.479 1.00 10.05 148 ALA B N 1
ATOM 3310 C CA . ALA B 1 148 ? 11.080 12.305 -3.792 1.00 9.78 148 ALA B CA 1
ATOM 3311 C C . ALA B 1 148 ? 11.164 13.029 -5.138 1.00 10.23 148 ALA B C 1
ATOM 3312 O O . ALA B 1 148 ? 10.209 13.030 -5.913 1.00 9.29 148 ALA B O 1
ATOM 3314 N N . VAL B 1 149 ? 12.309 13.646 -5.374 1.00 10.77 149 VAL B N 1
ATOM 3315 C CA . VAL B 1 149 ? 12.539 14.358 -6.663 1.00 10.81 149 VAL B CA 1
ATOM 3316 C C . VAL B 1 149 ? 12.515 13.362 -7.817 1.00 12.41 149 VAL B C 1
ATOM 3317 O O . VAL B 1 149 ? 11.977 13.689 -8.897 1.00 11.93 149 VAL B O 1
ATOM 3321 N N . ARG B 1 150 ? 13.057 12.170 -7.599 1.00 11.39 150 ARG B N 1
ATOM 3322 C CA . ARG B 1 150 ? 12.993 11.125 -8.648 1.00 12.07 150 ARG B CA 1
ATOM 3323 C C . ARG B 1 150 ? 11.580 10.724 -8.918 1.00 10.47 150 ARG B C 1
ATOM 3324 O O . ARG B 1 150 ? 11.117 10.600 -10.062 1.00 10.65 150 ARG B O 1
ATOM 3332 N N . LEU B 1 151 ? 10.778 10.494 -7.823 1.00 10.17 151 LEU B N 1
ATOM 3333 C CA . LEU B 1 151 ? 9.415 10.068 -7.997 1.00 9.42 151 LEU B CA 1
ATOM 3334 C C . LEU B 1 151 ? 8.511 11.115 -8.639 1.00 9.10 151 LEU B C 1
ATOM 3335 O O . LEU B 1 151 ? 7.529 10.779 -9.270 1.00 9.74 151 LEU B O 1
ATOM 3340 N N . ALA B 1 152 ? 8.906 12.396 -8.498 1.00 8.77 152 ALA B N 1
ATOM 3341 C CA . ALA B 1 152 ? 8.107 13.443 -9.096 1.00 9.25 152 ALA B CA 1
ATOM 3342 C C . ALA B 1 152 ? 8.082 13.350 -10.612 1.00 10.54 152 ALA B C 1
ATOM 3343 O O . ALA B 1 152 ? 7.216 13.939 -11.245 1.00 10.03 152 ALA B O 1
ATOM 3345 N N . GLU B 1 153 ? 9.052 12.617 -11.171 1.00 10.06 153 GLU B N 1
ATOM 3346 C CA . GLU B 1 153 ? 9.089 12.420 -12.628 1.00 10.24 153 GLU B CA 1
ATOM 3347 C C . GLU B 1 153 ? 8.119 11.370 -13.087 1.00 11.77 153 GLU B C 1
ATOM 3348 O O . GLU B 1 153 ? 7.844 11.222 -14.296 1.00 14.46 153 GLU B O 1
ATOM 3354 N N . ILE B 1 154 ? 7.563 10.565 -12.181 1.00 11.10 154 ILE B N 1
ATOM 3355 C CA . ILE B 1 154 ? 6.639 9.500 -12.547 1.00 13.18 154 ILE B CA 1
ATOM 3356 C C . ILE B 1 154 ? 5.231 10.014 -12.769 1.00 13.89 154 ILE B C 1
ATOM 3357 O O . ILE B 1 154 ? 4.672 10.768 -11.932 1.00 13.94 154 ILE B O 1
ATOM 3362 N N . PRO B 1 155 ? 4.600 9.648 -13.885 1.00 14.87 155 PRO B N 1
ATOM 3363 C CA . PRO B 1 155 ? 3.265 10.132 -14.114 1.00 15.63 155 PRO B CA 1
ATOM 3364 C C . PRO B 1 155 ? 2.318 9.611 -13.002 1.00 13.71 155 PRO B C 1
ATOM 3365 O O . PRO B 1 155 ? 2.442 8.422 -12.572 1.00 14.59 155 PRO B O 1
ATOM 3369 N N . ASN B 1 156 ? 1.466 10.498 -12.513 1.00 13.26 156 ASN B N 1
ATOM 3370 C CA . ASN B 1 156 ? 0.467 10.219 -11.474 1.00 12.41 156 ASN B CA 1
ATOM 3371 C C . ASN B 1 156 ? 1.003 10.549 -10.062 1.00 10.88 156 ASN B C 1
ATOM 3372 O O . ASN B 1 156 ? 0.158 10.616 -9.160 1.00 12.58 156 ASN B O 1
ATOM 3377 N N . ILE B 1 157 ? 2.284 10.738 -9.920 1.00 11.23 157 ILE B N 1
ATOM 3378 C CA . ILE B 1 157 ? 2.796 11.127 -8.569 1.00 9.64 157 ILE B CA 1
ATOM 3379 C C . ILE B 1 157 ? 2.769 12.658 -8.585 1.00 10.22 157 ILE B C 1
ATOM 3380 O O . ILE B 1 157 ? 3.575 13.315 -9.264 1.00 11.03 157 ILE B O 1
ATOM 3385 N N . VAL B 1 158 ? 1.804 13.218 -7.861 1.00 9.89 158 VAL B N 1
ATOM 3386 C CA . VAL B 1 158 ? 1.561 14.635 -7.919 1.00 10.18 158 VAL B CA 1
ATOM 3387 C C . VAL B 1 158 ? 1.904 15.448 -6.685 1.00 10.04 158 VAL B C 1
ATOM 3388 O O . VAL B 1 158 ? 1.771 16.672 -6.687 1.00 10.25 158 VAL B O 1
ATOM 3392 N N . GLY B 1 159 ? 2.407 14.784 -5.632 1.00 7.59 159 GLY B N 1
ATOM 3393 C CA . GLY B 1 159 ? 2.748 15.582 -4.449 1.00 8.11 159 GLY B CA 1
ATOM 3394 C C . GLY B 1 159 ? 3.314 14.712 -3.348 1.00 9.59 159 GLY B C 1
ATOM 3395 O O . GLY B 1 159 ? 3.354 13.491 -3.461 1.00 8.86 159 GLY B O 1
ATOM 3396 N N . ILE B 1 160 ? 3.729 15.381 -2.271 1.00 8.92 160 ILE B N 1
ATOM 3397 C CA . ILE B 1 160 ? 4.277 14.700 -1.094 1.00 8.81 160 ILE B CA 1
ATOM 3398 C C . ILE B 1 160 ? 3.849 15.447 0.158 1.00 9.65 160 ILE B C 1
ATOM 3399 O O . ILE B 1 160 ? 3.948 16.706 0.195 1.00 9.11 160 ILE B O 1
ATOM 3404 N N . LYS B 1 161 ? 3.385 14.702 1.134 1.00 7.91 161 LYS B N 1
ATOM 3405 C CA . LYS B 1 161 ? 3.072 15.238 2.474 1.00 8.03 161 LYS B CA 1
ATOM 3406 C C . LYS B 1 161 ? 4.343 15.046 3.257 1.00 7.98 161 LYS B C 1
ATOM 3407 O O . LYS B 1 161 ? 4.735 13.893 3.577 1.00 8.48 161 LYS B O 1
ATOM 3413 N N . ASP B 1 162 ? 4.991 16.135 3.600 1.00 9.35 162 ASP B N 1
ATOM 3414 C CA . ASP B 1 162 ? 6.272 16.135 4.343 1.00 8.33 162 ASP B CA 1
ATOM 3415 C C . ASP B 1 162 ? 5.958 16.393 5.785 1.00 8.34 162 ASP B C 1
ATOM 3416 O O . ASP B 1 162 ? 5.719 17.527 6.213 1.00 9.89 162 ASP B O 1
ATOM 3421 N N . ALA B 1 163 ? 5.959 15.311 6.588 1.00 9.37 163 ALA B N 1
ATOM 3422 C CA . ALA B 1 163 ? 5.667 15.463 8.046 1.00 10.51 163 ALA B CA 1
ATOM 3423 C C . ALA B 1 163 ? 6.910 15.549 8.899 1.00 11.59 163 ALA B C 1
ATOM 3424 O O . ALA B 1 163 ? 6.802 15.384 10.145 1.00 15.21 163 ALA B O 1
ATOM 3426 N N . THR B 1 164 ? 8.061 15.837 8.328 1.00 11.42 164 THR B N 1
ATOM 3427 C CA . THR B 1 164 ? 9.289 15.914 9.119 1.00 12.49 164 THR B CA 1
ATOM 3428 C C . THR B 1 164 ? 9.323 17.109 10.051 1.00 13.17 164 THR B C 1
ATOM 3429 O O . THR B 1 164 ? 9.953 17.035 11.132 1.00 14.38 164 THR B O 1
ATOM 3433 N N . GLY B 1 165 ? 8.645 18.188 9.692 1.00 12.99 165 GLY B N 1
ATOM 3434 C CA . GLY B 1 165 ? 8.705 19.404 10.506 1.00 13.85 165 GLY B CA 1
ATOM 3435 C C . GLY B 1 165 ? 10.061 20.059 10.413 1.00 14.46 165 GLY B C 1
ATOM 3436 O O . GLY B 1 165 ? 10.378 20.976 11.184 1.00 14.87 165 GLY B O 1
ATOM 3437 N N . ASP B 1 166 ? 10.880 19.625 9.433 1.00 13.82 166 ASP B N 1
ATOM 3438 C CA . ASP B 1 166 ? 12.184 20.137 9.195 1.00 12.79 166 ASP B CA 1
ATOM 3439 C C . ASP B 1 166 ? 12.054 21.181 8.083 1.00 13.54 166 ASP B C 1
ATOM 3440 O O . ASP B 1 166 ? 11.991 20.854 6.896 1.00 12.10 166 ASP B O 1
ATOM 3445 N N . VAL B 1 167 ? 11.908 22.454 8.471 1.00 13.92 167 VAL B N 1
ATOM 3446 C CA . VAL B 1 167 ? 11.621 23.465 7.452 1.00 12.33 167 VAL B CA 1
ATOM 3447 C C . VAL B 1 167 ? 12.743 23.701 6.409 1.00 13.94 167 VAL B C 1
ATOM 3448 O O . VAL B 1 167 ? 12.466 23.803 5.218 1.00 13.77 167 VAL B O 1
ATOM 3452 N N . PRO B 1 168 ? 14.029 23.768 6.866 1.00 14.18 168 PRO B N 1
ATOM 3453 C CA . PRO B 1 168 ? 15.032 23.916 5.841 1.00 14.86 168 PRO B CA 1
ATOM 3454 C C . PRO B 1 168 ? 15.009 22.791 4.809 1.00 13.93 168 PRO B C 1
ATOM 3455 O O . PRO B 1 168 ? 15.216 23.000 3.616 1.00 14.16 168 PRO B O 1
ATOM 3459 N N . ARG B 1 169 ? 14.789 21.573 5.310 1.00 12.57 169 ARG B N 1
ATOM 3460 C CA . ARG B 1 169 ? 14.736 20.419 4.447 1.00 12.10 169 ARG B CA 1
ATOM 3461 C C . ARG B 1 169 ? 13.521 20.489 3.499 1.00 11.35 169 ARG B C 1
ATOM 3462 O O . ARG B 1 169 ? 13.632 20.166 2.299 1.00 11.82 169 ARG B O 1
ATOM 3470 N N . GLY B 1 170 ? 12.355 20.945 4.016 1.00 11.17 170 GLY B N 1
ATOM 3471 C CA . GLY B 1 170 ? 11.199 21.098 3.155 1.00 12.14 170 GLY B CA 1
ATOM 3472 C C . GLY B 1 170 ? 11.425 22.142 2.077 1.00 12.21 170 GLY B C 1
ATOM 3473 O O . GLY B 1 170 ? 10.970 22.013 0.967 1.00 12.35 170 GLY B O 1
ATOM 3474 N N . LYS B 1 171 ? 12.032 23.280 2.498 1.00 12.65 171 LYS B N 1
ATOM 3475 C CA . LYS B 1 171 ? 12.308 24.329 1.493 1.00 11.76 171 LYS B CA 1
ATOM 3476 C C . LYS B 1 171 ? 13.272 23.809 0.430 1.00 11.00 171 LYS B C 1
ATOM 3477 O O . LYS B 1 171 ? 13.100 24.105 -0.761 1.00 11.27 171 LYS B O 1
ATOM 3483 N N . ALA B 1 172 ? 14.238 23.006 0.847 1.00 11.10 172 ALA B N 1
ATOM 3484 C CA . ALA B 1 172 ? 15.191 22.421 -0.116 1.00 13.29 172 ALA B CA 1
ATOM 3485 C C . ALA B 1 172 ? 14.446 21.557 -1.116 1.00 11.72 172 ALA B C 1
ATOM 3486 O O . ALA B 1 172 ? 14.720 21.549 -2.327 1.00 13.00 172 ALA B O 1
ATOM 3488 N N . LEU B 1 173 ? 13.495 20.816 -0.615 1.00 12.16 173 LEU B N 1
ATOM 3489 C CA . LEU B 1 173 ? 12.666 19.950 -1.492 1.00 12.18 173 LEU B CA 1
ATOM 3490 C C . LEU B 1 173 ? 11.827 20.753 -2.455 1.00 11.44 173 LEU B C 1
ATOM 3491 O O . LEU B 1 173 ? 11.756 20.472 -3.665 1.00 12.58 173 LEU B O 1
ATOM 3496 N N . ILE B 1 174 ? 11.192 21.792 -1.951 1.00 10.80 174 ILE B N 1
ATOM 3497 C CA . ILE B 1 174 ? 10.327 22.660 -2.799 1.00 10.95 174 ILE B CA 1
ATOM 3498 C C . ILE B 1 174 ? 11.247 23.268 -3.909 1.00 12.50 174 ILE B C 1
ATOM 3499 O O . ILE B 1 174 ? 10.874 23.289 -5.078 1.00 13.39 174 ILE B O 1
ATOM 3504 N N . ASP B 1 175 ? 12.381 23.759 -3.472 1.00 13.88 175 ASP B N 1
ATOM 3505 C CA . ASP B 1 175 ? 13.290 24.402 -4.474 1.00 13.84 175 ASP B CA 1
ATOM 3506 C C . ASP B 1 175 ? 13.797 23.438 -5.510 1.00 14.36 175 ASP B C 1
ATOM 3507 O O . ASP B 1 175 ? 13.942 23.802 -6.669 1.00 15.87 175 ASP B O 1
ATOM 3512 N N . ALA B 1 176 ? 14.107 22.222 -5.094 1.00 13.55 176 ALA B N 1
ATOM 3513 C CA . ALA B 1 176 ? 14.644 21.219 -6.008 1.00 13.84 176 ALA B CA 1
ATOM 3514 C C . ALA B 1 176 ? 13.596 20.808 -7.016 1.00 14.56 176 ALA B C 1
ATOM 3515 O O . ALA B 1 176 ? 13.867 20.590 -8.201 1.00 17.11 176 ALA B O 1
ATOM 3517 N N . LEU B 1 177 ? 12.327 20.673 -6.551 1.00 12.71 177 LEU B N 1
ATOM 3518 C CA . LEU B 1 177 ? 11.254 20.266 -7.436 1.00 11.82 177 LEU B CA 1
ATOM 3519 C C . LEU B 1 177 ? 10.866 21.265 -8.497 1.00 11.63 177 LEU B C 1
ATOM 3520 O O . LEU B 1 177 ? 10.465 20.914 -9.578 1.00 12.40 177 LEU B O 1
ATOM 3525 N N . ASN B 1 178 ? 11.022 22.550 -8.142 1.00 12.65 178 ASN B N 1
ATOM 3526 C CA . ASN B 1 178 ? 10.657 23.605 -9.078 1.00 14.09 178 ASN B CA 1
ATOM 3527 C C . ASN B 1 178 ? 9.334 23.381 -9.710 1.00 14.37 178 ASN B C 1
ATOM 3528 O O . ASN B 1 178 ? 9.121 23.467 -10.949 1.00 15.35 178 ASN B O 1
ATOM 3533 N N . GLY B 1 179 ? 8.322 23.052 -8.874 1.00 12.88 179 GLY B N 1
ATOM 3534 C CA . GLY B 1 179 ? 6.973 22.882 -9.362 1.00 12.66 179 GLY B CA 1
ATOM 3535 C C . GLY B 1 179 ? 6.578 21.544 -9.950 1.00 11.22 179 GLY B C 1
ATOM 3536 O O . GLY B 1 179 ? 5.429 21.328 -10.297 1.00 13.80 179 GLY B O 1
ATOM 3537 N N . LYS B 1 180 ? 7.525 20.613 -10.083 1.00 11.32 180 LYS B N 1
ATOM 3538 C CA . LYS B 1 180 ? 7.205 19.344 -10.700 1.00 12.05 180 LYS B CA 1
ATOM 3539 C C . LYS B 1 180 ? 6.107 18.541 -9.985 1.00 12.33 180 LYS B C 1
ATOM 3540 O O . LYS B 1 180 ? 5.383 17.769 -10.575 1.00 14.29 180 LYS B O 1
ATOM 3546 N N . MET B 1 181 ? 6.070 18.681 -8.642 1.00 11.57 181 MET B N 1
ATOM 3547 C CA . MET B 1 181 ? 4.965 18.098 -7.912 1.00 9.28 181 MET B CA 1
ATOM 3548 C C . MET B 1 181 ? 4.728 19.017 -6.675 1.00 8.90 181 MET B C 1
ATOM 3549 O O . MET B 1 181 ? 5.587 19.819 -6.355 1.00 9.87 181 MET B O 1
ATOM 3554 N N . ALA B 1 182 ? 3.591 18.842 -6.020 1.00 9.22 182 ALA B N 1
ATOM 3555 C CA . ALA B 1 182 ? 3.283 19.698 -4.853 1.00 8.54 182 ALA B CA 1
ATOM 3556 C C . ALA B 1 182 ? 3.942 19.163 -3.570 1.00 8.40 182 ALA B C 1
ATOM 3557 O O . ALA B 1 182 ? 4.262 17.988 -3.440 1.00 9.16 182 ALA B O 1
ATOM 3559 N N . VAL B 1 183 ? 4.096 20.083 -2.621 1.00 8.59 183 VAL B N 1
ATOM 3560 C CA . VAL B 1 183 ? 4.623 19.755 -1.297 1.00 7.40 183 VAL B CA 1
ATOM 3561 C C . VAL B 1 183 ? 3.561 20.251 -0.330 1.00 9.03 183 VAL B C 1
ATOM 3562 O O . VAL B 1 183 ? 3.131 21.403 -0.373 1.00 8.96 183 VAL B O 1
ATOM 3566 N N . TYR B 1 184 ? 3.167 19.354 0.575 1.00 7.65 184 TYR B N 1
ATOM 3567 C CA . TYR B 1 184 ? 2.192 19.715 1.614 1.00 7.12 184 TYR B CA 1
ATOM 3568 C C . TYR B 1 184 ? 2.863 19.532 2.951 1.00 9.32 184 TYR B C 1
ATOM 3569 O O . TYR B 1 184 ? 3.660 18.596 3.146 1.00 8.93 184 TYR B O 1
ATOM 3578 N N . SER B 1 185 ? 2.596 20.440 3.890 1.00 7.67 185 SER B N 1
ATOM 3579 C CA . SER B 1 185 ? 3.115 20.195 5.218 1.00 7.62 185 SER B CA 1
ATOM 3580 C C . SER B 1 185 ? 2.315 19.080 5.871 1.00 10.09 185 SER B C 1
ATOM 3581 O O . SER B 1 185 ? 1.104 18.979 5.649 1.00 8.87 185 SER B O 1
ATOM 3584 N N . GLY B 1 186 ? 2.980 18.290 6.675 1.00 9.28 186 GLY B N 1
ATOM 3585 C CA . GLY B 1 186 ? 2.340 17.273 7.508 1.00 8.47 186 GLY B CA 1
ATOM 3586 C C . GLY B 1 186 ? 2.671 17.580 8.960 1.00 10.64 186 GLY B C 1
ATOM 3587 O O . GLY B 1 186 ? 2.537 16.656 9.835 1.00 10.89 186 GLY B O 1
ATOM 3588 N N . ASP B 1 187 ? 3.053 18.804 9.257 1.00 8.87 187 ASP B N 1
ATOM 3589 C CA . ASP B 1 187 ? 3.437 19.204 10.633 1.00 8.97 187 ASP B CA 1
ATOM 3590 C C . ASP B 1 187 ? 2.773 20.533 10.949 1.00 9.17 187 ASP B C 1
ATOM 3591 O O . ASP B 1 187 ? 3.248 21.587 10.513 1.00 9.71 187 ASP B O 1
ATOM 3596 N N . ASP B 1 188 ? 1.670 20.478 11.678 1.00 9.52 188 ASP B N 1
ATOM 3597 C CA . ASP B 1 188 ? 0.929 21.702 11.972 1.00 7.97 188 ASP B CA 1
ATOM 3598 C C . ASP B 1 188 ? 1.782 22.799 12.588 1.00 8.46 188 ASP B C 1
ATOM 3599 O O . ASP B 1 188 ? 1.633 23.965 12.236 1.00 9.24 188 ASP B O 1
ATOM 3604 N N . GLU B 1 189 ? 2.705 22.431 13.495 1.00 8.94 189 GLU B N 1
ATOM 3605 C CA . GLU B 1 189 ? 3.538 23.468 14.148 1.00 10.22 189 GLU B CA 1
ATOM 3606 C C . GLU B 1 189 ? 4.271 24.324 13.174 1.00 11.34 189 GLU B C 1
ATOM 3607 O O . GLU B 1 189 ? 4.365 25.557 13.379 1.00 12.98 189 GLU B O 1
ATOM 3613 N N . THR B 1 190 ? 4.788 23.751 12.086 1.00 8.42 190 THR B N 1
ATOM 3614 C CA . THR B 1 190 ? 5.563 24.505 11.118 1.00 9.87 190 THR B CA 1
ATOM 3615 C C . THR B 1 190 ? 4.862 24.740 9.759 1.00 9.39 190 THR B C 1
ATOM 3616 O O . THR B 1 190 ? 5.470 25.363 8.863 1.00 8.84 190 THR B O 1
ATOM 3620 N N . ALA B 1 191 ? 3.633 24.270 9.617 1.00 10.16 191 ALA B N 1
ATOM 3621 C CA . ALA B 1 191 ? 2.948 24.357 8.309 1.00 8.31 191 ALA B CA 1
ATOM 3622 C C . ALA B 1 191 ? 2.918 25.801 7.758 1.00 9.50 191 ALA B C 1
ATOM 3623 O O . ALA B 1 191 ? 3.167 25.992 6.582 1.00 8.68 191 ALA B O 1
ATOM 3625 N N . TRP B 1 192 ? 2.579 26.756 8.638 1.00 9.10 192 TRP B N 1
ATOM 3626 C CA . TRP B 1 192 ? 2.516 28.156 8.178 1.00 8.95 192 TRP B CA 1
ATOM 3627 C C . TRP B 1 192 ? 3.798 28.584 7.516 1.00 9.46 192 TRP B C 1
ATOM 3628 O O . TRP B 1 192 ? 3.772 29.301 6.476 1.00 9.04 192 TRP B O 1
ATOM 3639 N N . GLU B 1 193 ? 4.960 28.181 8.049 1.00 10.52 193 GLU B N 1
ATOM 3640 C CA . GLU B 1 193 ? 6.236 28.538 7.473 1.00 10.09 193 GLU B CA 1
ATOM 3641 C C . GLU B 1 193 ? 6.425 27.865 6.099 1.00 9.85 193 GLU B C 1
ATOM 3642 O O . GLU B 1 193 ? 6.826 28.476 5.148 1.00 11.02 193 GLU B O 1
ATOM 3648 N N . LEU B 1 194 ? 6.206 26.547 6.084 1.00 9.63 194 LEU B N 1
ATOM 3649 C CA . LEU B 1 194 ? 6.378 25.824 4.806 1.00 7.80 194 LEU B CA 1
ATOM 3650 C C . LEU B 1 194 ? 5.513 26.412 3.712 1.00 9.92 194 LEU B C 1
ATOM 3651 O O . LEU B 1 194 ? 5.945 26.464 2.548 1.00 9.39 194 LEU B O 1
ATOM 3656 N N . MET B 1 195 ? 4.279 26.798 4.047 1.00 8.74 195 MET B N 1
ATOM 3657 C CA . MET B 1 195 ? 3.408 27.402 3.046 1.00 8.72 195 MET B CA 1
ATOM 3658 C C . MET B 1 195 ? 3.954 2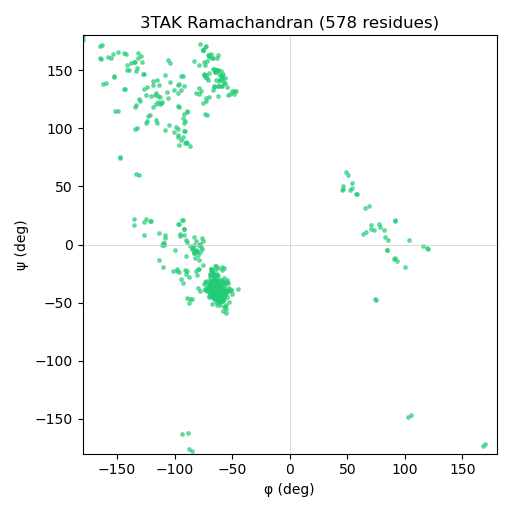8.750 2.577 1.00 8.77 195 MET B C 1
ATOM 3659 O O . MET B 1 195 ? 3.892 29.082 1.393 1.00 10.56 195 MET B O 1
ATOM 3664 N N . LEU B 1 196 ? 4.523 29.510 3.520 1.00 9.36 196 LEU B N 1
ATOM 3665 C CA . LEU B 1 196 ? 5.119 30.809 3.083 1.00 9.70 196 LEU B CA 1
ATOM 3666 C C . LEU B 1 196 ? 6.292 30.549 2.201 1.00 11.42 196 LEU B C 1
ATOM 3667 O O . LEU B 1 196 ? 6.652 31.399 1.375 1.00 12.33 196 LEU B O 1
ATOM 3672 N N . LEU B 1 197 ? 6.937 29.384 2.332 1.00 11.16 197 LEU B N 1
ATOM 3673 C CA . LEU B 1 197 ? 8.089 29.009 1.514 1.00 11.24 197 LEU B CA 1
ATOM 3674 C C . LEU B 1 197 ? 7.719 28.275 0.234 1.00 10.60 197 LEU B C 1
ATOM 3675 O O . LEU B 1 197 ? 8.619 27.825 -0.497 1.00 13.37 197 LEU B O 1
ATOM 3680 N N . GLY B 1 198 ? 6.414 28.123 -0.050 1.00 10.85 198 GLY B N 1
ATOM 3681 C CA . GLY B 1 198 ? 6.006 27.513 -1.319 1.00 11.14 198 GLY B CA 1
ATOM 3682 C C . GLY B 1 198 ? 5.182 26.251 -1.239 1.00 11.24 198 GLY B C 1
ATOM 3683 O O . GLY B 1 198 ? 4.798 25.730 -2.306 1.00 11.18 198 GLY B O 1
ATOM 3684 N N . ALA B 1 199 ? 4.941 25.727 -0.046 1.00 9.00 199 ALA B N 1
ATOM 3685 C CA . ALA B 1 199 ? 4.086 24.534 0.044 1.00 8.78 199 ALA B CA 1
ATOM 3686 C C . ALA B 1 199 ? 2.666 24.860 -0.396 1.00 9.79 199 ALA B C 1
ATOM 3687 O O . ALA B 1 199 ? 2.146 26.007 -0.205 1.00 11.28 199 ALA B O 1
ATOM 3689 N N . ASP B 1 200 ? 1.980 23.876 -0.971 1.00 8.40 200 ASP B N 1
ATOM 3690 C CA . ASP B 1 200 ? 0.624 24.044 -1.490 1.00 9.48 200 ASP B CA 1
ATOM 3691 C C . ASP B 1 200 ? -0.470 23.918 -0.488 1.00 8.20 200 ASP B C 1
ATOM 3692 O O . ASP B 1 200 ? -1.619 24.210 -0.759 1.00 7.94 200 ASP B O 1
ATOM 3697 N N . GLY B 1 201 ? -0.118 23.515 0.770 1.00 7.86 201 GLY B N 1
ATOM 3698 C CA . GLY B 1 201 ? -1.175 23.366 1.748 1.00 7.52 201 GLY B CA 1
ATOM 3699 C C . GLY B 1 201 ? -0.636 22.632 2.976 1.00 7.49 201 GLY B C 1
ATOM 3700 O O . GLY B 1 201 ? 0.550 22.341 3.094 1.00 7.94 201 GLY B O 1
ATOM 3701 N N . ASN B 1 202 ? -1.616 22.347 3.858 1.00 7.54 202 ASN B N 1
ATOM 3702 C CA . ASN B 1 202 ? -1.284 21.657 5.117 1.00 7.71 202 ASN B CA 1
ATOM 3703 C C . ASN B 1 202 ? -2.312 20.543 5.301 1.00 6.10 202 ASN B C 1
ATOM 3704 O O . ASN B 1 202 ? -3.498 20.804 5.375 1.00 8.05 202 ASN B O 1
ATOM 3709 N N . ILE B 1 203 ? -1.805 19.299 5.368 1.00 7.94 203 ILE B N 1
ATOM 3710 C CA . ILE B 1 203 ? -2.644 18.144 5.626 1.00 7.95 203 ILE B CA 1
ATOM 3711 C C . ILE B 1 203 ? -2.587 18.047 7.109 1.00 9.54 203 ILE B C 1
ATOM 3712 O O . ILE B 1 203 ? -1.614 17.545 7.703 1.00 9.15 203 ILE B O 1
ATOM 3717 N N . SER B 1 204 ? -3.636 18.599 7.727 1.00 8.06 204 SER B N 1
ATOM 3718 C CA . SER B 1 204 ? -3.630 19.010 9.135 1.00 7.22 204 SER B CA 1
ATOM 3719 C C . SER B 1 204 ? -4.447 18.162 10.120 1.00 7.61 204 SER B C 1
ATOM 3720 O O . SER B 1 204 ? -5.522 17.686 9.859 1.00 10.25 204 SER B O 1
ATOM 3723 N N . VAL B 1 205 ? -3.863 18.095 11.340 1.00 7.45 205 VAL B N 1
ATOM 3724 C CA . VAL B 1 205 ? -4.560 17.516 12.505 1.00 8.24 205 VAL B CA 1
ATOM 3725 C C . VAL B 1 205 ? -5.353 18.627 13.155 1.00 7.45 205 VAL B C 1
ATOM 3726 O O . VAL B 1 205 ? -6.539 18.458 13.465 1.00 7.74 205 VAL B O 1
ATOM 3730 N N . THR B 1 206 ? -4.692 19.770 13.411 1.00 7.17 206 THR B N 1
ATOM 3731 C CA . THR B 1 206 ? -5.387 20.889 14.061 1.00 8.10 206 THR B CA 1
ATOM 3732 C C . THR B 1 206 ? -6.652 21.325 13.356 1.00 7.87 206 THR B C 1
ATOM 3733 O O . THR B 1 206 ? -7.631 21.766 13.990 1.00 9.76 206 THR B O 1
ATOM 3737 N N . ALA B 1 207 ? -6.679 21.206 12.015 1.00 8.18 207 ALA B N 1
ATOM 3738 C CA . ALA B 1 207 ? -7.879 21.583 11.258 1.00 8.72 207 ALA B CA 1
ATOM 3739 C C . ALA B 1 207 ? -9.134 20.832 11.692 1.00 8.36 207 ALA B C 1
ATOM 3740 O O . ALA B 1 207 ? -10.250 21.215 11.476 1.00 10.33 207 ALA B O 1
ATOM 3742 N N . ASN B 1 208 ? -8.926 19.684 12.365 1.00 8.71 208 ASN B N 1
ATOM 3743 C CA . ASN B 1 208 ? -10.062 18.919 12.856 1.00 8.49 208 ASN B CA 1
ATOM 3744 C C . ASN B 1 208 ? -10.906 19.672 13.884 1.00 7.91 208 ASN B C 1
ATOM 3745 O O . ASN B 1 208 ? -12.100 19.483 13.933 1.00 9.55 208 ASN B O 1
ATOM 3750 N N . ILE B 1 209 ? -10.234 20.496 14.686 1.00 8.05 209 ILE B N 1
ATOM 3751 C CA . ILE B 1 209 ? -10.974 21.243 15.727 1.00 9.08 209 ILE B CA 1
ATOM 3752 C C . ILE B 1 209 ? -10.990 22.742 15.489 1.00 10.36 209 ILE B C 1
ATOM 3753 O O . ILE B 1 209 ? -11.853 23.393 16.105 1.00 11.67 209 ILE B O 1
ATOM 3758 N N . ALA B 1 210 ? -10.170 23.256 14.586 1.00 8.74 210 ALA B N 1
ATOM 3759 C CA . ALA B 1 210 ? -10.172 24.696 14.263 1.00 9.15 210 ALA B CA 1
ATOM 3760 C C . ALA B 1 210 ? -10.163 24.803 12.718 1.00 8.41 210 ALA B C 1
ATOM 3761 O O . ALA B 1 210 ? -9.225 25.392 12.167 1.00 9.50 210 ALA B O 1
ATOM 3763 N N . PRO B 1 211 ? -11.189 24.260 12.049 1.00 9.60 211 PRO B N 1
ATOM 3764 C CA . PRO B 1 211 ? -11.153 24.288 10.576 1.00 8.63 211 PRO B CA 1
ATOM 3765 C C . PRO B 1 211 ? -11.193 25.701 9.983 1.00 9.72 211 PRO B C 1
ATOM 3766 O O . PRO B 1 211 ? -10.493 25.990 9.017 1.00 9.75 211 PRO B O 1
ATOM 3770 N N . LYS B 1 212 ? -11.996 26.599 10.594 1.00 10.67 212 LYS B N 1
ATOM 3771 C CA . LYS B 1 212 ? -12.012 27.949 10.038 1.00 9.72 212 LYS B CA 1
ATOM 3772 C C . LYS B 1 212 ? -10.666 28.627 10.204 1.00 9.76 212 LYS B C 1
ATOM 3773 O O . LYS B 1 212 ? -10.100 29.184 9.251 1.00 9.79 212 LYS B O 1
ATOM 3779 N N . ALA B 1 213 ? -10.069 28.551 11.422 1.00 8.94 213 ALA B N 1
ATOM 3780 C CA . ALA B 1 213 ? -8.820 29.181 11.664 1.00 7.88 213 ALA B CA 1
ATOM 3781 C C . ALA B 1 213 ? -7.706 28.644 10.758 1.00 8.17 213 ALA B C 1
ATOM 3782 O O . ALA B 1 213 ? -6.893 29.392 10.203 1.00 8.88 213 ALA B O 1
ATOM 3784 N N . MET B 1 214 ? -7.670 27.325 10.582 1.00 8.99 214 MET B N 1
ATOM 3785 C CA . MET B 1 214 ? -6.657 26.780 9.725 1.00 8.67 214 MET B CA 1
ATOM 3786 C C . MET B 1 214 ? -6.863 27.125 8.273 1.00 7.94 214 MET B C 1
ATOM 3787 O O . MET B 1 214 ? -5.902 27.322 7.526 1.00 8.16 214 MET B O 1
ATOM 3792 N N . SER B 1 215 ? -8.122 27.213 7.873 1.00 8.85 215 SER B N 1
ATOM 3793 C CA . SER B 1 215 ? -8.391 27.639 6.453 1.00 7.74 215 SER B CA 1
ATOM 3794 C C . SER B 1 215 ? -7.804 29.018 6.232 1.00 8.08 215 SER B C 1
ATOM 3795 O O . SER B 1 215 ? -7.307 29.316 5.170 1.00 8.96 215 SER B O 1
ATOM 3798 N N . GLU B 1 216 ? -7.915 29.886 7.278 1.00 7.72 216 GLU B N 1
ATOM 3799 C CA . GLU B 1 216 ? -7.381 31.254 7.139 1.00 7.07 216 GLU B CA 1
ATOM 3800 C C . GLU B 1 216 ? -5.875 31.268 7.146 1.00 8.22 216 GLU B C 1
ATOM 3801 O O . GLU B 1 216 ? -5.245 31.985 6.363 1.00 8.93 216 GLU B O 1
ATOM 3807 N N . VAL B 1 217 ? -5.219 30.443 8.012 1.00 8.39 217 VAL B N 1
ATOM 3808 C CA . VAL B 1 217 ? -3.813 30.421 8.059 1.00 8.50 217 VAL B CA 1
ATOM 3809 C C . VAL B 1 217 ? -3.223 29.979 6.705 1.00 8.26 217 VAL B C 1
ATOM 3810 O O . VAL B 1 217 ? -2.274 30.563 6.211 1.00 8.79 217 VAL B O 1
ATOM 3814 N N . CYS B 1 218 ? -3.843 28.951 6.124 1.00 8.25 218 CYS B N 1
ATOM 3815 C CA . CYS B 1 218 ? -3.300 28.453 4.825 1.00 9.89 218 CYS B CA 1
ATOM 3816 C C . CYS B 1 218 ? -3.542 29.500 3.735 1.00 7.26 218 CYS B C 1
ATOM 3817 O O . CYS B 1 218 ? -2.672 29.693 2.920 1.00 9.08 218 CYS B O 1
ATOM 3820 N N . ALA B 1 219 ? -4.695 30.163 3.752 1.00 8.37 219 ALA B N 1
ATOM 3821 C CA . ALA B 1 219 ? -4.973 31.175 2.704 1.00 8.76 219 ALA B CA 1
ATOM 3822 C C . ALA B 1 219 ? -3.974 32.304 2.767 1.00 9.53 219 ALA B C 1
ATOM 3823 O O . ALA B 1 219 ? -3.425 32.669 1.727 1.00 9.17 219 ALA B O 1
ATOM 3825 N N . VAL B 1 220 ? -3.712 32.844 3.967 1.00 9.29 220 VAL B N 1
ATOM 3826 C CA . VAL B 1 220 ? -2.746 33.968 3.995 1.00 10.07 220 VAL B CA 1
ATOM 3827 C C . VAL B 1 220 ? -1.331 33.530 3.769 1.00 8.39 220 VAL B C 1
ATOM 3828 O O . VAL B 1 220 ? -0.506 34.260 3.221 1.00 9.35 220 VAL B O 1
ATOM 3832 N N . ALA B 1 221 ? -0.964 32.287 4.200 1.00 8.27 221 ALA B N 1
ATOM 3833 C CA . ALA B 1 221 ? 0.374 31.828 3.983 1.00 8.65 221 ALA B CA 1
ATOM 3834 C C . ALA B 1 221 ? 0.655 31.510 2.509 1.00 9.28 221 ALA B C 1
ATOM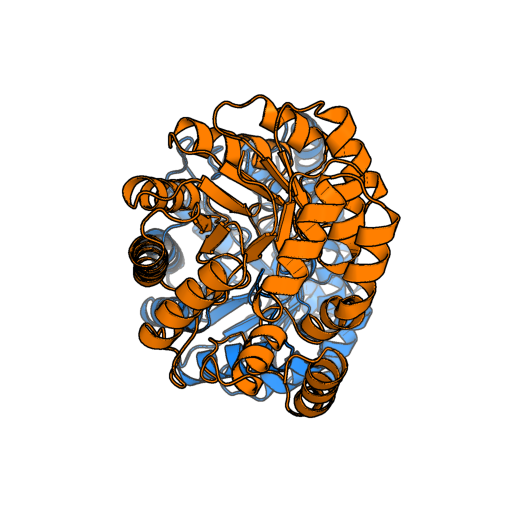 3835 O O . ALA B 1 221 ? 1.706 31.817 1.982 1.00 9.55 221 ALA B O 1
ATOM 3837 N N . ILE B 1 222 ? -0.355 30.932 1.871 1.00 9.17 222 ILE B N 1
ATOM 3838 C CA . ILE B 1 222 ? -0.242 30.638 0.414 1.00 9.03 222 ILE B CA 1
ATOM 3839 C C . ILE B 1 222 ? -0.140 31.973 -0.363 1.00 10.68 222 ILE B C 1
ATOM 3840 O O . ILE B 1 222 ? 0.617 32.045 -1.348 1.00 11.70 222 ILE B O 1
ATOM 3845 N N . ALA B 1 223 ? -0.808 33.001 0.128 1.00 10.38 223 ALA B N 1
ATOM 3846 C CA . ALA B 1 223 ? -0.757 34.347 -0.482 1.00 10.13 223 ALA B CA 1
ATOM 3847 C C . ALA B 1 223 ? 0.525 35.035 -0.127 1.00 12.31 223 ALA B C 1
ATOM 3848 O O . ALA B 1 223 ? 0.756 36.166 -0.642 1.00 13.43 223 ALA B O 1
ATOM 3850 N N . LYS B 1 224 ? 1.383 34.418 0.663 1.00 10.28 224 LYS B N 1
ATOM 3851 C CA . LYS B 1 224 ? 2.727 34.952 1.028 1.00 9.99 224 LYS B CA 1
ATOM 3852 C C . LYS B 1 224 ? 2.655 36.150 1.902 1.00 10.20 224 LYS B C 1
ATOM 3853 O O . LYS B 1 224 ? 3.571 37.031 1.823 1.00 13.56 224 LYS B O 1
ATOM 3859 N N . ASP B 1 225 ? 1.663 36.225 2.753 1.00 10.23 225 ASP B N 1
ATOM 3860 C CA . ASP B 1 225 ? 1.548 37.371 3.714 1.00 11.86 225 ASP B CA 1
ATOM 3861 C C . ASP B 1 225 ? 2.153 36.850 5.006 1.00 12.17 225 ASP B C 1
ATOM 3862 O O . ASP B 1 225 ? 1.451 36.179 5.817 1.00 11.48 225 ASP B O 1
ATOM 3867 N N . GLU B 1 226 ? 3.424 37.091 5.188 1.00 12.25 226 GLU B N 1
ATOM 3868 C CA . GLU B 1 226 ? 4.186 36.564 6.338 1.00 13.19 226 GLU B CA 1
ATOM 3869 C C . GLU B 1 226 ? 3.585 37.040 7.665 1.00 13.33 226 GLU B C 1
ATOM 3870 O O . GLU B 1 226 ? 3.413 36.248 8.585 1.00 13.03 226 GLU B O 1
ATOM 3876 N N . GLN B 1 227 ? 3.258 38.332 7.776 1.00 13.18 227 GLN B N 1
ATOM 3877 C CA . GLN B 1 227 ? 2.780 38.761 9.072 1.00 12.21 227 GLN B CA 1
ATOM 3878 C C . GLN B 1 227 ? 1.389 38.213 9.403 1.00 10.92 227 GLN B C 1
ATOM 3879 O O . GLN B 1 227 ? 1.120 37.827 10.560 1.00 11.57 227 GLN B O 1
ATOM 3885 N N . GLN B 1 228 ? 0.475 38.157 8.416 1.00 10.56 228 GLN B N 1
ATOM 3886 C CA . GLN B 1 228 ? -0.857 37.630 8.726 1.00 10.45 228 GLN B CA 1
ATOM 3887 C C . GLN B 1 228 ? -0.736 36.115 9.103 1.00 9.23 228 GLN B C 1
ATOM 3888 O O . GLN B 1 228 ? -1.419 35.657 9.997 1.00 10.51 228 GLN B O 1
ATOM 3894 N N . ALA B 1 229 ? 0.130 35.412 8.394 1.00 10.17 229 ALA B N 1
ATOM 3895 C CA . ALA B 1 229 ? 0.329 33.959 8.715 1.00 10.05 229 ALA B CA 1
ATOM 3896 C C . ALA B 1 229 ? 0.819 33.792 10.142 1.00 10.34 229 ALA B C 1
ATOM 3897 O O . ALA B 1 229 ? 0.327 32.954 10.885 1.00 11.17 229 ALA B O 1
ATOM 3899 N N . LYS B 1 230 ? 1.780 34.624 10.530 1.00 10.47 230 LYS B N 1
ATOM 3900 C CA . LYS B 1 230 ? 2.326 34.587 11.883 1.00 12.42 230 LYS B CA 1
ATOM 3901 C C . LYS B 1 230 ? 1.265 34.891 12.940 1.00 10.49 230 LYS B C 1
ATOM 3902 O O . LYS B 1 230 ? 1.126 34.157 13.918 1.00 11.52 230 LYS B O 1
ATOM 3908 N N . THR B 1 231 ? 0.522 35.976 12.741 1.00 10.86 231 THR B N 1
ATOM 3909 C CA . THR B 1 231 ? -0.469 36.385 13.678 1.00 10.27 231 THR B CA 1
ATOM 3910 C C . THR B 1 231 ? -1.600 35.377 13.831 1.00 10.70 231 THR B C 1
ATOM 3911 O O . THR B 1 231 ? -1.993 34.977 14.931 1.00 11.00 231 THR B O 1
ATOM 3915 N N . LEU B 1 232 ? -2.161 34.925 12.681 1.00 10.76 232 LEU B N 1
ATOM 3916 C CA . LEU B 1 232 ? -3.226 33.968 12.759 1.00 9.44 232 LEU B CA 1
ATOM 3917 C C . LEU B 1 232 ? -2.788 32.627 13.281 1.00 9.47 232 LEU B C 1
ATOM 3918 O O . LEU B 1 232 ? -3.487 31.998 14.123 1.00 10.21 232 LEU B O 1
ATOM 3923 N N . ASN B 1 233 ? -1.582 32.191 12.905 1.00 9.78 233 ASN B N 1
ATOM 3924 C CA . ASN B 1 233 ? -1.099 30.882 13.434 1.00 9.57 233 ASN B CA 1
ATOM 3925 C C . ASN B 1 233 ? -0.831 30.998 14.922 1.00 10.42 233 ASN B C 1
ATOM 3926 O O . ASN B 1 233 ? -1.056 30.038 15.664 1.00 11.09 233 ASN B O 1
ATOM 3931 N N . ASN B 1 234 ? -0.390 32.181 15.372 1.00 10.23 234 ASN B N 1
ATOM 3932 C CA . ASN B 1 234 ? -0.093 32.298 16.822 1.00 12.45 234 ASN B CA 1
ATOM 3933 C C . ASN B 1 234 ? -1.302 32.061 17.668 1.00 12.14 234 ASN B C 1
ATOM 3934 O O . ASN B 1 234 ? -1.168 31.534 18.813 1.00 13.31 234 ASN B O 1
ATOM 3939 N N . LYS B 1 235 ? -2.514 32.376 17.205 1.00 11.99 235 LYS B N 1
ATOM 3940 C CA . LYS B 1 235 ? -3.697 32.149 17.988 1.00 11.99 235 LYS B CA 1
ATOM 3941 C C . LYS B 1 235 ? -3.984 30.703 18.258 1.00 12.84 235 LYS B C 1
ATOM 3942 O O . LYS B 1 235 ? -4.620 30.350 19.268 1.00 17.10 235 LYS B O 1
ATOM 3948 N N . ILE B 1 236 ? -3.565 29.829 17.328 1.00 12.20 236 ILE B N 1
ATOM 3949 C CA . ILE B 1 236 ? -3.805 28.359 17.505 1.00 12.65 236 ILE B CA 1
ATOM 3950 C C . ILE B 1 236 ? -2.556 27.566 17.702 1.00 13.43 236 ILE B C 1
ATOM 3951 O O . ILE B 1 236 ? -2.554 26.318 17.682 1.00 12.33 236 ILE B O 1
ATOM 3956 N N . ALA B 1 237 ? -1.401 28.232 17.911 1.00 11.66 237 ALA B N 1
ATOM 3957 C CA . ALA B 1 237 ? -0.075 27.540 18.014 1.00 12.30 237 ALA B CA 1
ATOM 3958 C C . ALA B 1 237 ? -0.080 26.520 19.180 1.00 12.24 237 ALA B C 1
ATOM 3959 O O . ALA B 1 237 ? 0.479 25.459 19.044 1.00 13.11 237 ALA B O 1
ATOM 3961 N N . ASN B 1 238 ? -0.717 26.866 20.284 1.00 12.94 238 ASN B N 1
ATOM 3962 C CA . ASN B 1 238 ? -0.690 25.933 21.413 1.00 13.62 238 ASN B CA 1
ATOM 3963 C C . ASN B 1 238 ? -1.509 24.700 21.099 1.00 15.90 238 ASN B C 1
ATOM 3964 O O . ASN B 1 238 ? -1.185 23.560 21.574 1.00 14.91 238 ASN B O 1
ATOM 3969 N N . LEU B 1 239 ? -2.487 24.836 20.219 1.00 13.21 239 LEU B N 1
ATOM 3970 C CA . LEU B 1 239 ? -3.242 23.592 19.821 1.00 12.79 239 LEU B CA 1
ATOM 3971 C C . LEU B 1 239 ? -2.367 22.653 19.057 1.00 13.59 239 LEU B C 1
ATOM 3972 O O . LEU B 1 239 ? -2.482 21.408 19.176 1.00 12.62 239 LEU B O 1
ATOM 3977 N N . HIS B 1 240 ? -1.485 23.163 18.194 1.00 11.24 240 HIS B N 1
ATOM 3978 C CA . HIS B 1 240 ? -0.610 22.265 17.407 1.00 11.24 240 HIS B CA 1
ATOM 3979 C C . HIS B 1 240 ? 0.222 21.408 18.355 1.00 14.14 240 HIS B C 1
ATOM 3980 O O . HIS B 1 240 ? 0.595 20.293 17.984 1.00 17.22 240 HIS B O 1
ATOM 3987 N N . ASN B 1 241 ? 0.562 21.948 19.530 1.00 14.09 241 ASN B N 1
ATOM 3988 C CA . ASN B 1 241 ? 1.423 21.198 20.439 1.00 15.25 241 ASN B CA 1
ATOM 3989 C C . ASN B 1 241 ? 0.594 20.239 21.294 1.00 13.56 241 ASN B C 1
ATOM 3990 O O . ASN B 1 241 ? 0.956 19.027 21.388 1.00 13.05 241 ASN B O 1
ATOM 3995 N N . ILE B 1 242 ? -0.495 20.694 21.872 1.00 11.69 242 ILE B N 1
ATOM 3996 C CA . ILE B 1 242 ? -1.286 19.862 22.789 1.00 13.20 242 ILE B CA 1
ATOM 3997 C C . ILE B 1 242 ? -1.995 18.709 22.118 1.00 11.92 242 ILE B C 1
ATOM 3998 O O . ILE B 1 242 ? -2.303 17.699 22.732 1.00 12.81 242 ILE B O 1
ATOM 4003 N N . LEU B 1 243 ? -2.220 18.783 20.793 1.00 10.74 243 LEU B N 1
ATOM 4004 C CA . LEU B 1 243 ? -2.886 17.677 20.107 1.00 9.04 243 LEU B CA 1
ATOM 4005 C C . LEU B 1 243 ? -1.969 16.501 19.883 1.00 12.94 243 LEU B C 1
ATOM 4006 O O . LEU B 1 243 ? -2.366 15.507 19.334 1.00 11.04 243 LEU B O 1
ATOM 4011 N N . PHE B 1 244 ? -0.775 16.605 20.432 1.00 11.35 244 PHE B N 1
ATOM 4012 C CA . PHE B 1 244 ? 0.205 15.474 20.357 1.00 11.74 244 PHE B CA 1
ATOM 4013 C C . PHE B 1 244 ? 0.716 15.079 21.738 1.00 13.38 244 PHE B C 1
ATOM 4014 O O . PHE B 1 244 ? 1.751 14.382 21.818 1.00 13.49 244 PHE B O 1
ATOM 4022 N N . CYS B 1 245 ? 0.001 15.440 22.798 1.00 12.29 245 CYS B N 1
ATOM 4023 C CA . CYS B 1 245 ? 0.451 15.086 24.147 1.00 13.62 245 CYS B CA 1
ATOM 4024 C C . CYS B 1 245 ? 0.532 13.570 24.249 1.00 13.90 245 CYS B C 1
ATOM 4025 O O . CYS B 1 245 ? 1.316 13.034 25.033 1.00 15.34 245 CYS B O 1
ATOM 4028 N N . GLU B 1 246 ? -0.367 12.895 23.529 1.00 12.10 246 GLU B N 1
ATOM 4029 C CA . GLU B 1 246 ? -0.316 11.429 23.390 1.00 12.21 246 GLU B CA 1
ATOM 4030 C C . GLU B 1 246 ? -0.406 11.267 21.854 1.00 11.40 246 GLU B C 1
ATOM 4031 O O . GLU B 1 246 ? -0.797 12.187 21.133 1.00 11.21 246 GLU B O 1
ATOM 4037 N N . SER B 1 247 ? -0.040 10.104 21.337 1.00 10.14 247 SER B N 1
ATOM 4038 C CA . SER B 1 247 ? -0.037 9.893 19.901 1.00 10.30 247 SER B CA 1
ATOM 4039 C C . SER B 1 247 ? -1.334 10.261 19.207 1.00 8.73 247 SER B C 1
ATOM 4040 O O . SER B 1 247 ? -2.411 9.843 19.571 1.00 9.03 247 SER B O 1
ATOM 4043 N N . ASN B 1 248 ? -1.161 11.081 18.126 1.00 9.43 248 ASN B N 1
ATOM 4044 C CA . ASN B 1 248 ? -2.308 11.424 17.319 1.00 9.50 248 ASN B CA 1
ATOM 4045 C C . ASN B 1 248 ? -2.870 10.088 16.757 1.00 8.72 248 ASN B C 1
ATOM 4046 O O . ASN B 1 248 ? -2.062 9.239 16.339 1.00 9.46 248 ASN B O 1
ATOM 4051 N N . PRO B 1 249 ? -4.175 9.933 16.658 1.00 8.23 249 PRO B N 1
ATOM 4052 C CA . PRO B 1 249 ? -5.291 10.869 16.921 1.00 8.26 249 PRO B CA 1
ATOM 4053 C C . PRO B 1 249 ? -5.884 10.786 18.329 1.00 9.13 249 PRO B C 1
ATOM 4054 O O . PRO B 1 249 ? -7.042 11.209 18.501 1.00 9.44 249 PRO B O 1
ATOM 4058 N N . ILE B 1 250 ? -5.170 10.257 19.300 1.00 8.45 250 ILE B N 1
ATOM 4059 C CA . ILE B 1 250 ? -5.750 10.184 20.662 1.00 8.96 250 ILE B CA 1
ATOM 4060 C C . ILE B 1 250 ? -6.218 11.564 21.174 1.00 8.06 250 ILE B C 1
ATOM 4061 O O . ILE B 1 250 ? -7.402 11.696 21.578 1.00 9.32 250 ILE B O 1
ATOM 4066 N N . PRO B 1 251 ? -5.369 12.586 21.201 1.00 8.46 251 PRO B N 1
ATOM 4067 C CA . PRO B 1 251 ? -5.862 13.878 21.707 1.00 8.96 251 PRO B CA 1
ATOM 4068 C C . PRO B 1 251 ? -6.923 14.530 20.860 1.00 9.84 251 PRO B C 1
ATOM 4069 O O . PRO B 1 251 ? -7.888 15.099 21.396 1.00 8.69 251 PRO B O 1
ATOM 4073 N N . VAL B 1 252 ? -6.743 14.540 19.528 1.00 8.79 252 VAL B N 1
ATOM 4074 C CA . VAL B 1 252 ? -7.713 15.249 18.728 1.00 8.38 252 VAL B CA 1
ATOM 4075 C C . VAL B 1 252 ? -9.081 14.603 18.804 1.00 8.92 252 VAL B C 1
ATOM 4076 O O . VAL B 1 252 ? -10.141 15.313 18.789 1.00 10.34 252 VAL B O 1
ATOM 4080 N N . LYS B 1 253 ? -9.168 13.292 18.981 1.00 7.74 253 LYS B N 1
ATOM 4081 C CA . LYS B 1 253 ? -10.457 12.694 19.143 1.00 8.98 253 LYS B CA 1
ATOM 4082 C C . LYS B 1 253 ? -11.083 13.104 20.497 1.00 8.32 253 LYS B C 1
ATOM 4083 O O . LYS B 1 253 ? -12.298 13.357 20.554 1.00 10.23 253 LYS B O 1
ATOM 4089 N N . TRP B 1 254 ? -10.296 13.206 21.525 1.00 10.10 254 TRP B N 1
ATOM 4090 C CA . TRP B 1 254 ? -10.834 13.657 22.804 1.00 10.07 254 TRP B CA 1
ATOM 4091 C C . TRP B 1 254 ? -11.287 15.085 22.696 1.00 10.68 254 TRP B C 1
ATOM 4092 O O . TRP B 1 254 ? -12.366 15.450 23.268 1.00 9.95 254 TRP B O 1
ATOM 4103 N N . ALA B 1 255 ? -10.529 15.903 21.979 1.00 9.53 255 ALA B N 1
ATOM 4104 C CA . ALA B 1 255 ? -10.907 17.315 21.804 1.00 10.45 255 ALA B CA 1
ATOM 4105 C C . ALA B 1 255 ? -12.253 17.389 21.136 1.00 10.77 255 ALA B C 1
ATOM 4106 O O . ALA B 1 255 ? -13.110 18.214 21.567 1.00 11.38 255 ALA B O 1
ATOM 4108 N N . LEU B 1 256 ? -12.478 16.641 20.083 1.00 9.95 256 LEU B N 1
ATOM 4109 C CA . LEU B 1 256 ? -13.745 16.688 19.400 1.00 9.78 256 LEU B CA 1
ATOM 4110 C C . LEU B 1 256 ? -14.879 16.208 20.281 1.00 11.36 256 LEU B C 1
ATOM 4111 O O . LEU B 1 256 ? -16.024 16.649 20.156 1.00 11.87 256 LEU B O 1
ATOM 4116 N N . HIS B 1 257 ? -14.564 15.291 21.190 1.00 11.24 257 HIS B N 1
ATOM 4117 C CA . HIS B 1 257 ? -15.584 14.849 22.147 1.00 10.93 257 HIS B CA 1
ATOM 4118 C C . HIS B 1 257 ? -15.902 15.946 23.165 1.00 11.37 257 HIS B C 1
ATOM 4119 O O . HIS B 1 257 ? -17.133 16.158 23.461 1.00 14.25 257 HIS B O 1
ATOM 4126 N N . GLU B 1 258 ? -14.940 16.663 23.612 1.00 11.60 258 GLU B N 1
ATOM 4127 C CA . GLU B 1 258 ? -15.200 17.813 24.550 1.00 12.67 258 GLU B CA 1
ATOM 4128 C C . GLU B 1 258 ? -15.965 18.886 23.821 1.00 14.36 258 GLU B C 1
ATOM 4129 O O . GLU B 1 258 ? -16.676 19.683 24.438 1.00 15.65 258 GLU B O 1
ATOM 4135 N N . MET B 1 259 ? -15.811 18.944 22.488 1.00 12.86 259 MET B N 1
ATOM 4136 C CA . MET B 1 259 ? -16.573 19.960 21.697 1.00 13.23 259 MET B CA 1
ATOM 4137 C C . MET B 1 259 ? -17.971 19.477 21.445 1.00 14.37 259 MET B C 1
ATOM 4138 O O . MET B 1 259 ? -18.829 20.195 20.819 1.00 16.16 259 MET B O 1
ATOM 4143 N N . GLY B 1 260 ? -18.310 18.260 21.830 1.00 13.57 260 GLY B N 1
ATOM 4144 C CA . GLY B 1 260 ? -19.601 17.704 21.575 1.00 14.22 260 GLY B CA 1
ATOM 4145 C C . GLY B 1 260 ? -19.888 17.178 20.215 1.00 15.29 260 GLY B C 1
ATOM 4146 O O . GLY B 1 260 ? -21.043 16.924 19.873 1.00 17.40 260 GLY B O 1
ATOM 4147 N N . LEU B 1 261 ? -18.822 16.964 19.395 1.00 14.36 261 LEU B N 1
ATOM 4148 C CA . LEU B 1 261 ? -19.061 16.569 18.013 1.00 14.10 261 LEU B CA 1
ATOM 4149 C C . LEU B 1 261 ? -18.956 15.074 17.726 1.00 12.99 261 LEU B C 1
ATOM 4150 O O . LEU B 1 261 ? -19.507 14.588 16.767 1.00 15.58 261 LEU B O 1
ATOM 4155 N N . ILE B 1 262 ? -18.219 14.349 18.596 1.00 12.85 262 ILE B N 1
ATOM 4156 C CA . ILE B 1 262 ? -18.174 12.881 18.407 1.00 13.08 262 ILE B CA 1
ATOM 4157 C C . ILE B 1 262 ? -18.146 12.194 19.784 1.00 12.81 262 ILE B C 1
ATOM 4158 O O . ILE B 1 262 ? -17.949 12.850 20.801 1.00 13.09 262 ILE B O 1
ATOM 4163 N N . ASP B 1 263 ? -18.422 10.888 19.764 1.00 14.55 263 ASP B N 1
ATOM 4164 C CA . ASP B 1 263 ? -18.417 10.092 20.970 1.00 14.10 263 ASP B CA 1
ATOM 4165 C C . ASP B 1 263 ? -16.980 9.638 21.236 1.00 14.46 263 ASP B C 1
ATOM 4166 O O . ASP B 1 263 ? -16.024 10.024 20.508 1.00 12.54 263 ASP B O 1
ATOM 4171 N N . THR B 1 264 ? -16.750 8.861 22.270 1.00 12.48 264 THR B N 1
ATOM 4172 C CA . THR B 1 264 ? -15.446 8.472 22.734 1.00 14.73 264 THR B CA 1
ATOM 4173 C C . THR B 1 264 ? -14.749 7.307 22.022 1.00 11.34 264 THR B C 1
ATOM 4174 O O . THR B 1 264 ? -13.625 6.977 22.378 1.00 13.57 264 THR B O 1
ATOM 4178 N N . GLY B 1 265 ? -15.428 6.667 21.120 1.00 12.06 265 GLY B N 1
ATOM 4179 C CA . GLY B 1 265 ? -14.879 5.457 20.461 1.00 12.00 265 GLY B CA 1
ATOM 4180 C C . GLY B 1 265 ? -13.527 5.673 19.832 1.00 12.89 265 GLY B C 1
ATOM 4181 O O . GLY B 1 265 ? -13.269 6.665 19.184 1.00 12.43 265 GLY B O 1
ATOM 4182 N N . ILE B 1 266 ? -12.634 4.715 20.047 1.00 11.95 266 ILE B N 1
ATOM 4183 C CA . ILE B 1 266 ? -11.272 4.707 19.507 1.00 11.90 266 ILE B CA 1
ATOM 4184 C C . ILE B 1 266 ? -10.831 3.267 19.636 1.00 11.07 266 ILE B C 1
ATOM 4185 O O . ILE B 1 266 ? -11.129 2.637 20.631 1.00 12.17 266 ILE B O 1
ATOM 4190 N N . ARG B 1 267 ? -10.161 2.747 18.599 1.00 11.46 267 ARG B N 1
ATOM 4191 C CA . ARG B 1 267 ? -9.848 1.286 18.609 1.00 9.67 267 ARG B CA 1
ATOM 4192 C C . ARG B 1 267 ? -8.460 0.905 19.084 1.00 10.16 267 ARG B C 1
ATOM 4193 O O . ARG B 1 267 ? -7.456 1.497 18.703 1.00 10.09 267 ARG B O 1
ATOM 4201 N N . LEU B 1 268 ? -8.440 -0.165 19.911 1.00 10.31 268 LEU B N 1
ATOM 4202 C CA . LEU B 1 268 ? -7.204 -0.681 20.409 1.00 9.91 268 LEU B CA 1
ATOM 4203 C C . LEU B 1 268 ? -6.345 -1.074 19.204 1.00 10.35 268 LEU B C 1
ATOM 4204 O O . LEU B 1 268 ? -6.842 -1.571 18.203 1.00 10.59 268 LEU B O 1
ATOM 4209 N N . PRO B 1 269 ? -5.023 -0.859 19.319 1.00 8.42 269 PRO B N 1
ATOM 4210 C CA . PRO B 1 269 ? -4.269 -0.481 20.503 1.00 9.76 269 PRO B CA 1
ATOM 4211 C C . PRO B 1 269 ? -4.349 0.946 20.960 1.00 8.80 269 PRO B C 1
ATOM 4212 O O . PRO B 1 269 ? -3.711 1.329 21.930 1.00 8.97 269 PRO B O 1
ATOM 4216 N N . LEU B 1 270 ? -5.053 1.810 20.184 1.00 9.02 270 LEU B N 1
ATOM 4217 C CA . LEU B 1 270 ? -5.196 3.197 20.667 1.00 8.41 270 LEU B CA 1
ATOM 4218 C C . LEU B 1 270 ? -6.147 3.191 21.848 1.00 10.00 270 LEU B C 1
ATOM 4219 O O . LEU B 1 270 ? -7.024 2.299 21.938 1.00 10.76 270 LEU B O 1
ATOM 4224 N N . THR B 1 271 ? -6.041 4.225 22.675 1.00 10.37 271 THR B N 1
ATOM 4225 C CA . THR B 1 271 ? -6.884 4.360 23.889 1.00 12.00 271 THR B CA 1
ATOM 4226 C C . THR B 1 271 ? -7.433 5.761 24.023 1.00 11.77 271 THR B C 1
ATOM 4227 O O . THR B 1 271 ? -6.841 6.716 23.488 1.00 10.95 271 THR B O 1
ATOM 4231 N N . PRO B 1 272 ? -8.537 5.930 24.749 1.00 11.62 272 PRO B N 1
ATOM 4232 C CA . PRO B 1 272 ? -8.990 7.297 24.954 1.00 11.60 272 PRO B CA 1
ATOM 4233 C C . PRO B 1 272 ? -7.938 8.097 25.641 1.00 10.42 272 PRO B C 1
ATOM 4234 O O . PRO B 1 272 ? -7.179 7.570 26.501 1.00 11.75 272 PRO B O 1
ATOM 4238 N N . LEU B 1 273 ? -7.861 9.396 25.374 1.00 9.41 273 LEU B N 1
ATOM 4239 C CA . LEU B 1 273 ? -6.848 10.232 25.985 1.00 9.52 273 LEU B CA 1
ATOM 4240 C C . LEU B 1 273 ? -6.784 10.001 27.517 1.00 10.86 273 LEU B C 1
ATOM 4241 O O . LEU B 1 273 ? -7.826 10.036 28.201 1.00 13.37 273 LEU B O 1
ATOM 4246 N N . ALA B 1 274 ? -5.594 9.826 28.022 1.00 11.45 274 ALA B N 1
ATOM 4247 C CA . ALA B 1 274 ? -5.455 9.536 29.441 1.00 11.07 274 A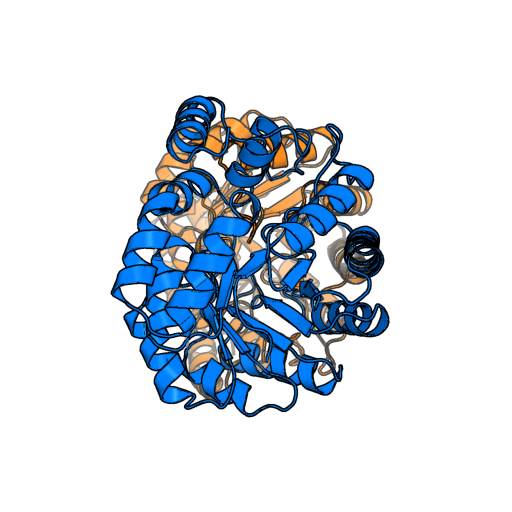LA B CA 1
ATOM 4248 C C . ALA B 1 274 ? -6.129 10.633 30.259 1.00 13.88 274 ALA B C 1
ATOM 4249 O O . ALA B 1 274 ? -5.962 11.836 29.915 1.00 13.05 274 ALA B O 1
ATOM 4251 N N . GLU B 1 275 ? -6.814 10.243 31.298 1.00 13.96 275 GLU B N 1
ATOM 4252 C CA . GLU B 1 275 ? -7.529 11.177 32.160 1.00 16.68 275 GLU B CA 1
ATOM 4253 C C . GLU B 1 275 ? -6.769 12.445 32.557 1.00 17.27 275 GLU B C 1
ATOM 4254 O O . GLU B 1 275 ? -7.349 13.531 32.548 1.00 15.82 275 GLU B O 1
ATOM 4260 N N . GLN B 1 276 ? -5.465 12.339 32.808 1.00 17.43 276 GLN B N 1
ATOM 4261 C CA . GLN B 1 276 ? -4.693 13.483 33.288 1.00 19.31 276 GLN B CA 1
ATOM 4262 C C . GLN B 1 276 ? -4.543 14.595 32.272 1.00 19.63 276 GLN B C 1
ATOM 4263 O O . GLN B 1 276 ? -4.234 15.724 32.591 1.00 21.03 276 GLN B O 1
ATOM 4269 N N . TYR B 1 277 ? -4.699 14.238 30.980 1.00 18.09 277 TYR B N 1
ATOM 4270 C CA . TYR B 1 277 ? -4.558 15.251 29.930 1.00 17.19 277 TYR B CA 1
ATOM 4271 C C . TYR B 1 277 ? -5.843 15.942 29.569 1.00 16.53 277 TYR B C 1
ATOM 4272 O O . TYR B 1 277 ? -5.812 16.897 28.772 1.00 16.06 277 TYR B O 1
ATOM 4281 N N . ARG B 1 278 ? -6.981 15.463 30.057 1.00 14.59 278 ARG B N 1
ATOM 4282 C CA . ARG B 1 278 ? -8.282 16.007 29.677 1.00 13.65 278 ARG B CA 1
ATOM 4283 C C . ARG B 1 278 ? -8.535 17.425 30.148 1.00 15.00 278 ARG B C 1
ATOM 4284 O O . ARG B 1 278 ? -9.002 18.265 29.355 1.00 15.19 278 ARG B O 1
ATOM 4292 N N . GLU B 1 279 ? -8.207 17.757 31.383 1.00 14.91 279 GLU B N 1
ATOM 4293 C CA . GLU B 1 279 ? -8.419 19.152 31.871 1.00 15.82 279 GLU B CA 1
ATOM 4294 C C . GLU B 1 279 ? -7.492 20.104 31.153 1.00 16.20 279 GLU B C 1
ATOM 4295 O O . GLU B 1 279 ? -7.977 21.118 30.634 1.00 15.56 279 GLU B O 1
ATOM 4301 N N . PRO B 1 280 ? -6.207 19.772 30.971 1.00 15.67 280 PRO B N 1
ATOM 4302 C CA . PRO B 1 280 ? -5.263 20.624 30.245 1.00 16.13 280 PRO B CA 1
ATOM 4303 C C . PRO B 1 280 ? -5.719 20.838 28.773 1.00 16.74 280 PRO B C 1
ATOM 4304 O O . PRO B 1 280 ? -5.663 21.975 28.230 1.00 17.84 280 PRO B O 1
ATOM 4308 N N . LEU B 1 281 ? -6.284 19.785 28.155 1.00 14.26 281 LEU B N 1
ATOM 4309 C CA . LEU B 1 281 ? -6.788 19.941 26.789 1.00 13.91 281 LEU B CA 1
ATOM 4310 C C . LEU B 1 281 ? -7.971 20.845 26.772 1.00 16.13 281 LEU B C 1
ATOM 4311 O O . LEU B 1 281 ? -8.102 21.724 25.920 1.00 14.38 281 LEU B O 1
ATOM 4316 N N . ARG B 1 282 ? -8.889 20.684 27.736 1.00 14.64 282 ARG B N 1
ATOM 4317 C CA . ARG B 1 282 ? -10.078 21.543 27.789 1.00 15.02 282 ARG B CA 1
ATOM 4318 C C . ARG B 1 282 ? -9.639 22.975 27.974 1.00 15.43 282 ARG B C 1
ATOM 4319 O O . ARG B 1 282 ? -10.250 23.889 27.337 1.00 15.69 282 ARG B O 1
ATOM 4327 N N . ASN B 1 283 ? -8.624 23.210 28.780 1.00 15.26 283 ASN B N 1
ATOM 4328 C CA . ASN B 1 283 ? -8.129 24.609 29.016 1.00 18.70 283 ASN B CA 1
ATOM 4329 C C . ASN B 1 283 ? -7.601 25.192 27.717 1.00 19.86 283 ASN B C 1
ATOM 4330 O O . ASN B 1 283 ? -7.766 26.377 27.452 1.00 17.62 283 ASN B O 1
ATOM 4335 N N . ALA B 1 284 ? -6.885 24.355 26.924 1.00 15.97 284 ALA B N 1
ATOM 4336 C CA . ALA B 1 284 ? -6.308 24.830 25.661 1.00 17.17 284 ALA B CA 1
ATOM 4337 C C . ALA B 1 284 ? -7.420 25.134 24.694 1.00 16.03 284 ALA B C 1
ATOM 4338 O O . ALA B 1 284 ? -7.323 26.160 23.893 1.00 15.65 284 ALA B O 1
ATOM 4340 N N . LEU B 1 285 ? -8.452 24.364 24.660 1.00 14.14 285 LEU B N 1
ATOM 4341 C CA . LEU B 1 285 ? -9.681 24.620 23.833 1.00 14.58 285 LEU B CA 1
ATOM 4342 C C . LEU B 1 285 ? -10.318 25.914 24.221 1.00 16.10 285 LEU B C 1
ATOM 4343 O O . LEU B 1 285 ? -10.692 26.731 23.384 1.00 16.47 285 LEU B O 1
ATOM 4348 N N . LYS B 1 286 ? -10.429 26.121 25.540 1.00 16.83 286 LYS B N 1
ATOM 4349 C CA . LYS B 1 286 ? -11.070 27.390 26.019 1.00 17.48 286 LYS B CA 1
ATOM 4350 C C . LYS B 1 286 ? -10.190 28.584 25.729 1.00 16.92 286 LYS B C 1
ATOM 4351 O O . LYS B 1 286 ? -10.714 29.600 25.211 1.00 17.19 286 LYS B O 1
ATOM 4357 N N . ASP B 1 287 ? -8.906 28.431 25.905 1.00 19.42 287 ASP B N 1
ATOM 4358 C CA . ASP B 1 287 ? -7.928 29.524 25.626 1.00 21.69 287 ASP B CA 1
ATOM 4359 C C . ASP B 1 287 ? -8.027 29.948 24.154 1.00 23.37 287 ASP B C 1
ATOM 4360 O O . ASP B 1 287 ? -8.001 31.180 23.836 1.00 22.60 287 ASP B O 1
ATOM 4365 N N . ALA B 1 288 ? -8.229 28.964 23.264 1.00 19.97 288 ALA B N 1
ATOM 4366 C CA . ALA B 1 288 ? -8.290 29.264 21.815 1.00 19.81 288 ALA B CA 1
ATOM 4367 C C . ALA B 1 288 ? -9.689 29.655 21.380 1.00 20.64 288 ALA B C 1
ATOM 4368 O O . ALA B 1 288 ? -9.912 29.951 20.175 1.00 22.72 288 ALA B O 1
ATOM 4370 N N . GLY B 1 289 ? -10.672 29.668 22.273 1.00 21.16 289 GLY B N 1
ATOM 4371 C CA . GLY B 1 289 ? -12.011 30.089 21.892 1.00 21.65 289 GLY B CA 1
ATOM 4372 C C . GLY B 1 289 ? -12.866 29.037 21.223 1.00 23.26 289 GLY B C 1
ATOM 4373 O O . GLY B 1 289 ? -13.938 29.353 20.662 1.00 24.50 289 GLY B O 1
ATOM 4374 N N . ILE B 1 290 ? -12.439 27.761 21.273 1.00 22.08 290 ILE B N 1
ATOM 4375 C CA . ILE B 1 290 ? -13.140 26.685 20.632 1.00 23.05 290 ILE B CA 1
ATOM 4376 C C . ILE B 1 290 ? -14.319 26.205 21.427 1.00 25.71 290 ILE B C 1
ATOM 4377 O O . ILE B 1 290 ? -15.336 25.860 20.872 1.00 27.40 290 ILE B O 1
ATOM 4382 N N . ILE B 1 291 ? -14.175 26.176 22.760 1.00 25.56 291 ILE B N 1
ATOM 4383 C CA . ILE B 1 291 ? -15.326 25.848 23.641 1.00 25.13 291 ILE B CA 1
ATOM 4384 C C . ILE B 1 291 ? -15.342 26.920 24.716 1.00 27.03 291 ILE B C 1
ATOM 4385 O O . ILE B 1 291 ? -14.321 27.674 24.876 1.00 24.82 291 ILE B O 1
#

Sequence (582 aa):
TIQGSIVAIVTPMLKDGGVDWKSLEKLVEWHIEQGTNSIVAVGTTGEASTLSMEEHTQVIKEIIRVANKRIPIIAGTGANSTREAIELTKAAKDLGADAALLVTPYYNKPTQEGLYQHYKAIAEAVELPLILYNVPGRTGVDLSNDTAVRLAEIPNIVGIKDATGDVPRGKALIDALNGKMAVYSGDDETAWELMLLGADGNISVTANIAPKAMSEVCAVAIAKDEQQAKTLNNKIANLHNILFCESNPIPVKWALHEMGLIDTGIRLPLTPLAEQYREPLRNALKDAGIITIQGSIVAIVTPMLKDGGVDWKSLEKLVEWHIEQGTNSIVAVGTTGEASTLSMEEHTQVIKEIIRVANKRIPIIAGTGANSTREAIELTKAAKDLGADAALLVTPYYNKPTQEGLYQHYKAIAEAVELPLILYNVPGRTGVDLSNDTAVRLAEIPNIVGIKDATGDVPRGKALIDALNGKMAVYSGDDETAWELMLLGADGNISVTANIAPKAMSEVCAVAIAKDEQQAKTLNNKIANLHNILFCESNPIPVKWALHEMGLIDTGIRLPLTPLAEQYREPLRNALKDAGII

B-factor: mean 16.04, std 8.78, range [6.0, 76.69]

CATH classification: 3.20.20.70

Organism: Acinetobacter baumannii (strain ATCC 19606 / DSM 30007 / JCM 6841 / CCUG 19606 / CIP 70.34 / NBRC 109757 / NCIMB 12457 / NCTC 12156 / 81) (NCBI:txid575584)

Radius of gyration: 24.42 Å; Cα contacts (8 Å, |Δi|>4): 1321; chains: 2; bounding box: 60×72×52 Å

Secondary structure (DSSP, 8-state):
---EEEEE----B-TTS-B-HHHHHHHHHHHHHHT--EEEESSTTTTGGGS-HHHHHHHHHHHHHHHTTSS-EEEE---SSHHHHHHHHHHHHHHT-SEEEEEPP-SS---HHHHHHHHHHHHHH--S-EEEEE-HHHHS----HHHHHHHTTSTTEEEEEE-S--HHHHHHHHHHHTTSSEEEE--HHHHHHHHHTT--EEEESGGGT-HHHHHHHHHHHHTT-HHHHHHHHHTTHHHHHHTTSSSTTHHHHHHHHHTTSS-S---TTS-SPPGGGHHHHHHHHHHTT--/---EEEEE----B-TTS-B-HHHHHHHHHHHHHHT--EEEESSGGGTGGGS-HHHHHHHHHHHHHHHTTSS-EEEE---SSHHHHHHHHHHHHHHT-SEEEEEPP-SS---HHHHHHHHHHHHHH--S-EEEEE-HHHHS----HHHHHHHTTSTTEEEEEE-S--HHHHHHHHHHHTTSSEEEE--HHHHHHHHHTT--EEEESGGGT-HHHHHHHHHHHHTT-HHHHHHHHHHHHHHHHHTTSSSTTHHHHHHHHHTTSS-S---TTS-PPPGGGHHHHHHHHHHTT--

Solvent-accessible surface area: 21128 Å² total; per-residue (Å²): 157,21,88,6,0,0,0,2,1,0,1,0,0,84,150,129,10,26,12,18,84,145,20,2,52,107,3,0,69,56,0,31,116,39,30,3,56,0,0,0,0,1,7,14,3,0,5,31,28,2,15,39,102,119,33,13,33,64,0,1,106,39,0,21,144,17,0,108,145,113,21,43,4,0,0,5,0,21,1,14,1,6,110,72,0,32,73,14,0,95,30,0,87,120,42,30,7,58,2,0,5,0,9,0,0,29,9,8,63,5,23,65,74,0,0,33,58,0,0,65,28,0,4,120,48,3,138,10,52,0,1,0,12,3,19,37,57,16,0,25,16,59,2,37,32,113,5,0,45,101,0,4,115,13,108,44,6,55,0,4,12,9,19,41,29,63,22,104,56,0,90,51,2,27,83,64,8,133,72,115,14,12,5,4,1,22,36,5,96,20,0,42,57,9,0,29,67,31,2,36,0,0,4,0,14,0,0,0,4,10,2,105,29,1,17,77,0,0,62,24,0,40,75,106,61,117,125,77,0,102,60,22,8,94,139,8,35,93,2,4,77,27,0,93,43,27,24,7,2,1,0,0,8,24,0,0,57,47,38,65,62,9,37,36,3,22,31,62,0,4,16,63,0,31,138,132,65,51,89,61,0,69,68,7,0,114,130,36,63,41,85,149,26,93,7,0,0,0,3,1,0,0,0,0,82,147,130,10,28,11,15,92,160,18,2,66,141,3,0,56,56,0,31,125,48,28,4,58,0,0,1,0,1,8,15,4,0,5,29,28,4,12,29,72,124,42,13,35,75,0,4,106,39,0,38,127,9,1,105,202,115,22,45,3,0,0,4,0,20,1,12,1,6,123,76,0,51,99,14,0,95,29,0,78,94,43,46,7,70,2,0,5,0,10,0,0,30,8,8,62,4,25,63,75,0,0,32,60,0,0,57,27,0,3,122,58,4,134,9,53,0,2,0,12,2,20,39,59,15,0,26,17,56,1,37,32,114,4,0,47,103,0,3,115,18,107,45,6,53,0,4,13,8,19,43,28,64,22,107,57,0,60,53,2,24,84,64,10,136,72,115,12,13,5,3,2,21,36,5,99,21,1,39,54,8,0,30,64,34,3,32,0,0,4,0,15,0,0,0,3,10,2,100,30,1,18,74,0,0,60,22,0,53,77,104,51,109,117,92,0,85,66,41,11,110,134,8,29,113,1,5,84,38,0,92,44,26,25,7,3,1,0,0,9,25,0,0,57,49,36,63,62,9,44,32,3,22,36,64,0,4,17,64,0,27,139,126,72,52,84,60,0,71,64,12,0,112,132,35,64,42,87

Nearest PDB structures (foldseek):
  3rk8-assembly1_B  TM=1.003E+00  e=2.589E-53  Acinetobacter baumannii ATCC 19606 = CIP 70.34 = JCM 6841
  6mqh-assembly1_A  TM=9.947E-01  e=3.968E-41  Burkholderia mallei ATCC 23344
  3qze-assembly2_D  TM=9.957E-01  e=2.885E-40  Pseudomonas aeruginosa
  6p90-assembly1_B  TM=9.950E-01  e=1.190E-39  Pseudomonas aeruginosa
  4nq1-assembly1_B  TM=9.868E-01  e=5.738E-37  Legionella pneumophila 2300/99 Alcoy

InterPro domains:
  IPR002220 DapA-like [PF00701] (9-293)
  IPR002220 DapA-like [PIRSF001365] (7-295)
  IPR002220 DapA-like [PR00146] (41-62)
  IPR002220 DapA-like [PR00146] (77-95)
  IPR002220 DapA-like [PR00146] (109-125)
  IPR002220 DapA-like [PR00146] (134-151)
  IPR002220 DapA-like [PTHR12128] (8-295)
  IPR002220 DapA-like [SM01130] (7-295)
  IPR005263 4-hydroxy-tetrahydrodipicolinate synthase, DapA [MF_00418] (7-293)
  IPR005263 4-hydroxy-tetrahydrodipicolinate synthase, DapA [TIGR00674] (10-293)
  IPR005263 4-hydroxy-tetrahydrodipicolinate synthase, DapA [cd00950] (8-291)
  IPR013785 Aldolase-type TIM barrel [G3DSA:3.20.20.70] (1-297)
  IPR020624 Schiff base-forming aldolase, conserved site [PS00665] (44-61)
  IPR020625 Schiff base-forming aldolase, active site [PS00666] (139-169)